Protein 2A2J (pdb70)

Structure (mmCIF, N/CA/C/O backbone):
data_2A2J
#
_entry.id   2A2J
#
_cell.length_a   69.609
_cell.length_b   91.108
_cell.length_c   92.992
_cell.angle_alpha   90.00
_cell.angle_beta   90.00
_cell.angle_gamma   90.00
#
_symmetry.space_group_name_H-M   'P 21 21 21'
#
loop_
_entity.id
_entity.type
_entity.pdbx_description
1 polymer "Pyridoxamine 5'-phosphate oxidase"
2 water water
#
loop_
_atom_site.group_PDB
_atom_site.id
_atom_site.type_symbol
_atom_site.label_atom_id
_atom_site.label_alt_id
_atom_site.label_comp_id
_atom_site.label_asym_id
_atom_site.label_entity_id
_atom_site.label_seq_id
_atom_site.pdbx_PDB_ins_code
_atom_site.Cartn_x
_atom_site.Cartn_y
_atom_site.Cartn_z
_atom_site.occupancy
_atom_site.B_iso_or_equiv
_atom_site.auth_seq_id
_atom_site.auth_comp_id
_atom_site.auth_asym_id
_atom_site.auth_atom_id
_atom_site.pdbx_PDB_model_num
ATOM 1 N N . PRO A 1 44 ? 5.188 26.761 -48.768 1.00 48.67 24 PRO A N 1
ATOM 2 C CA . PRO A 1 44 ? 4.397 26.435 -49.935 1.00 49.12 24 PRO A CA 1
ATOM 3 C C . PRO A 1 44 ? 5.062 25.381 -50.812 1.00 49.33 24 PRO A C 1
ATOM 4 O O . PRO A 1 44 ? 4.405 24.426 -51.233 1.00 50.55 24 PRO A O 1
ATOM 8 N N . GLU A 1 45 ? 6.352 25.548 -51.083 1.00 48.96 25 GLU A N 1
ATOM 9 C CA . GLU A 1 45 ? 7.048 24.676 -51.991 1.00 48.10 25 GLU A CA 1
ATOM 10 C C . GLU A 1 45 ? 6.954 23.191 -51.550 1.00 46.58 25 GLU A C 1
ATOM 11 O O . GLU A 1 45 ? 6.814 22.318 -52.416 1.00 46.26 25 GLU A O 1
ATOM 17 N N . LYS A 1 46 ? 7.011 22.913 -50.240 1.00 44.00 26 LYS A N 1
ATOM 18 C CA . LYS A 1 46 ? 7.421 21.561 -49.764 1.00 43.16 26 LYS A CA 1
ATOM 19 C C . LYS A 1 46 ? 6.656 20.326 -50.255 1.00 41.48 26 LYS A C 1
ATOM 20 O O . LYS A 1 46 ? 7.270 19.301 -50.603 1.00 39.59 26 LYS A O 1
ATOM 26 N N . ASP A 1 47 ? 5.329 20.412 -50.273 1.00 39.35 27 ASP A N 1
ATOM 27 C CA . ASP A 1 47 ? 4.573 19.360 -50.924 1.00 38.42 27 ASP A CA 1
ATOM 28 C C . ASP A 1 47 ? 4.271 19.651 -52.393 1.00 37.86 27 ASP A C 1
ATOM 29 O O . ASP A 1 47 ? 3.706 18.825 -53.067 1.00 37.94 27 ASP A O 1
ATOM 34 N N . GLY A 1 48 ? 4.651 20.836 -52.876 1.00 37.75 28 GLY A N 1
ATOM 35 C CA . GLY A 1 48 ? 4.377 21.261 -54.246 1.00 37.51 28 GLY A CA 1
ATOM 36 C C . GLY A 1 48 ? 2.916 21.607 -54.546 1.00 36.95 28 GLY A C 1
ATOM 37 O O . GLY A 1 48 ? 2.576 21.858 -55.703 1.00 36.38 28 GLY A O 1
ATOM 48 N N . GLY A 1 50 ? -0.930 23.802 -53.664 1.00 29.69 30 GLY A N 1
ATOM 49 C CA . GLY A 1 50 ? -1.550 25.012 -53.117 1.00 29.80 30 GLY A CA 1
ATOM 50 C C . GLY A 1 50 ? -2.121 24.692 -51.737 1.00 31.47 30 GLY A C 1
ATOM 51 O O . GLY A 1 50 ? -1.916 23.590 -51.197 1.00 30.76 30 GLY A O 1
ATOM 52 N N . ASP A 1 51 ? -2.662 25.423 -50.974 1.00 30.70 31 ASP A N 1
ATOM 53 C CA . ASP A 1 51 ? -3.220 25.387 -49.674 1.00 31.67 31 ASP A CA 1
ATOM 54 C C . ASP A 1 51 ? -4.258 24.314 -49.533 1.00 32.20 31 ASP A C 1
ATOM 55 O O . ASP A 1 51 ? -5.156 24.229 -50.355 1.00 33.69 31 ASP A O 1
ATOM 60 N N . LEU A 1 52 ? -3.896 23.647 -48.508 1.00 32.19 32 LEU A N 1
ATOM 61 C CA . LEU A 1 52 ? -4.906 22.766 -47.926 1.00 31.65 32 LEU A CA 1
ATOM 62 C C . LEU A 1 52 ? -6.113 23.612 -47.452 1.00 31.40 32 LEU A C 1
ATOM 63 O O . LEU A 1 52 ? -5.977 24.636 -46.750 1.00 28.67 32 LEU A O 1
ATOM 68 N N . ASP A 1 53 ? -7.301 23.160 -47.844 1.00 31.45 33 ASP A N 1
ATOM 69 C CA . ASP A 1 53 ? -8.552 23.882 -47.496 1.00 31.47 33 ASP A CA 1
ATOM 70 C C . ASP A 1 53 ? -9.691 22.864 -47.356 1.00 32.56 33 ASP A C 1
ATOM 71 O O . ASP A 1 53 ? -9.493 21.636 -47.615 1.00 32.32 33 ASP A O 1
ATOM 76 N N . PHE A 1 54 ? -10.861 23.361 -46.918 1.00 34.26 34 PHE A N 1
ATOM 77 C CA . PHE A 1 54 ? -12.085 22.507 -46.654 1.00 34.36 34 PHE A CA 1
ATOM 78 C C . PHE A 1 54 ? -12.440 21.534 -47.838 1.00 33.79 34 PHE A C 1
ATOM 79 O O . PHE A 1 54 ? -12.644 20.339 -47.667 1.00 33.30 34 PHE A O 1
ATOM 87 N N . ASP A 1 55 ? -12.489 22.067 -49.042 1.00 34.37 35 ASP A N 1
ATOM 88 C CA . ASP A 1 55 ? -12.825 21.282 -50.197 1.00 36.38 35 ASP A CA 1
ATOM 89 C C . ASP A 1 55 ? -11.918 20.025 -50.330 1.00 35.85 35 ASP A C 1
ATOM 90 O O . ASP A 1 55 ? -12.308 19.045 -50.936 1.00 35.30 35 ASP A O 1
ATOM 95 N N . TRP A 1 56 ? -10.711 20.044 -49.776 1.00 35.58 36 TRP A N 1
ATOM 96 C CA . TRP A 1 56 ? -9.878 18.869 -49.859 1.00 35.86 36 TRP A CA 1
ATOM 97 C C . TRP A 1 56 ? -10.514 17.736 -49.051 1.00 37.17 36 TRP A C 1
ATOM 98 O O . TRP A 1 56 ? -10.135 16.570 -49.196 1.00 37.79 36 TRP A O 1
ATOM 109 N N . LEU A 1 57 ? -11.467 18.066 -48.187 1.00 37.83 37 LEU A N 1
ATOM 110 C CA . LEU A 1 57 ? -12.085 17.042 -47.359 1.00 38.33 37 LEU A CA 1
ATOM 111 C C . LEU A 1 57 ? -13.459 16.554 -47.902 1.00 38.75 37 LEU A C 1
ATOM 112 O O . LEU A 1 57 ? -14.190 15.861 -47.189 1.00 38.42 37 LEU A O 1
ATOM 117 N N . ASP A 1 58 ? -13.785 16.926 -49.148 1.00 38.94 38 ASP A N 1
ATOM 118 C CA . ASP A 1 58 ? -15.105 16.635 -49.757 1.00 39.71 38 ASP A CA 1
ATOM 119 C C . ASP A 1 58 ? -15.455 15.145 -49.704 1.00 40.04 38 ASP A C 1
ATOM 120 O O . ASP A 1 58 ? -16.601 14.815 -49.371 1.00 40.54 38 ASP A O 1
ATOM 125 N N . ASP A 1 59 ? -14.496 14.259 -50.021 1.00 39.46 39 ASP A N 1
ATOM 126 C CA . ASP A 1 59 ? -14.708 12.795 -49.905 1.00 39.44 39 ASP A CA 1
ATOM 127 C C . ASP A 1 59 ? -14.401 12.210 -48.518 1.00 38.47 39 ASP A C 1
ATOM 128 O O . ASP A 1 59 ? -14.096 11.001 -48.400 1.00 38.80 39 ASP A O 1
ATOM 133 N N . GLY A 1 60 ? -14.429 13.062 -47.493 1.00 37.72 40 GLY A N 1
ATOM 134 C CA . GLY A 1 60 ? -14.130 12.665 -46.104 1.00 37.60 40 GLY A CA 1
ATOM 135 C C . GLY A 1 60 ? -12.673 12.426 -45.687 1.00 37.86 40 GLY A C 1
ATOM 136 O O . GLY A 1 60 ? -11.728 12.377 -46.513 1.00 38.16 40 GLY A O 1
ATOM 137 N N . TRP A 1 61 ? -12.489 12.240 -44.383 1.00 36.57 41 TRP A N 1
ATOM 138 C CA . TRP A 1 61 ? -11.146 12.207 -43.825 1.00 36.10 41 TRP A CA 1
ATOM 139 C C . TRP A 1 61 ? -10.300 11.038 -44.320 1.00 36.18 41 TRP A C 1
ATOM 140 O O . TRP A 1 61 ? -9.081 11.187 -44.465 1.00 36.32 41 TRP A O 1
ATOM 151 N N . LEU A 1 62 ? -10.946 9.890 -44.572 1.00 35.88 42 LEU A N 1
ATOM 152 C CA . LEU A 1 62 ? -10.273 8.625 -44.978 1.00 35.73 42 LEU A CA 1
ATOM 153 C C . LEU A 1 62 ? -9.595 8.718 -46.343 1.00 36.01 42 LEU A C 1
ATOM 154 O O . LEU A 1 62 ? -8.460 8.239 -46.555 1.00 36.15 42 LEU A O 1
ATOM 159 N N . THR A 1 63 ? -10.305 9.321 -47.285 1.00 35.52 43 THR A N 1
ATOM 160 C CA . THR A 1 63 ? -9.811 9.352 -48.635 1.00 35.13 43 THR A CA 1
ATOM 161 C C . THR A 1 63 ? -8.570 10.207 -48.605 1.00 35.84 43 THR A C 1
ATOM 162 O O . THR A 1 63 ? -7.558 9.829 -49.192 1.00 36.90 43 THR A O 1
ATOM 166 N N . LEU A 1 64 ? -8.643 11.319 -47.873 1.00 35.30 44 LEU A N 1
ATOM 167 C CA . LEU A 1 64 ? -7.547 12.267 -47.794 1.00 36.06 44 LEU A CA 1
ATOM 168 C C . LEU A 1 64 ? -6.341 11.657 -47.075 1.00 35.61 44 LEU A C 1
ATOM 169 O O . LEU A 1 64 ? -5.209 11.787 -47.569 1.00 35.72 44 LEU A O 1
ATOM 174 N N . LEU A 1 65 ? -6.564 10.957 -45.967 1.00 35.13 45 LEU A N 1
ATOM 175 C CA . LEU A 1 65 ? -5.439 10.297 -45.302 1.00 35.18 45 LEU A CA 1
ATOM 176 C C . LEU A 1 65 ? -4.768 9.303 -46.220 1.00 34.89 45 LEU A C 1
ATOM 177 O O . LEU A 1 65 ? -3.545 9.260 -46.293 1.00 35.62 45 LEU A O 1
ATOM 182 N N . ARG A 1 66 ? -5.583 8.537 -46.945 1.00 35.00 46 ARG A N 1
ATOM 183 C CA . ARG A 1 66 ? -5.092 7.487 -47.840 1.00 36.53 46 ARG A CA 1
ATOM 184 C C . ARG A 1 66 ? -4.344 8.118 -48.961 1.00 36.89 46 ARG A C 1
ATOM 185 O O . ARG A 1 66 ? -3.339 7.604 -49.398 1.00 36.49 46 ARG A O 1
ATOM 193 N N . ARG A 1 67 ? -4.825 9.260 -49.423 1.00 37.46 47 ARG A N 1
ATOM 194 C CA . ARG A 1 67 ? -4.099 9.977 -50.457 1.00 38.95 47 ARG A CA 1
ATOM 195 C C . ARG A 1 67 ? -2.754 10.511 -49.896 1.00 38.88 47 ARG A C 1
ATOM 196 O O . ARG A 1 67 ? -1.688 10.363 -50.525 1.00 39.41 47 ARG A O 1
ATOM 204 N N . TRP A 1 68 ? -2.790 11.101 -48.705 1.00 38.32 48 TRP A N 1
ATOM 205 C CA . TRP A 1 68 ? -1.558 11.633 -48.105 1.00 38.55 48 TRP A CA 1
ATOM 206 C C . TRP A 1 68 ? -0.508 10.520 -47.874 1.00 39.33 48 TRP A C 1
ATOM 207 O O . TRP A 1 68 ? 0.704 10.703 -48.137 1.00 38.66 48 TRP A O 1
ATOM 218 N N . LEU A 1 69 ? -0.986 9.345 -47.461 1.00 39.24 49 LEU A N 1
ATOM 219 C CA . LEU A 1 69 ? -0.086 8.231 -47.181 1.00 39.45 49 LEU A CA 1
ATOM 220 C C . LEU A 1 69 ? 0.557 7.732 -48.477 1.00 38.44 49 LEU A C 1
ATOM 221 O O . LEU A 1 69 ? 1.748 7.426 -48.538 1.00 37.58 49 LEU A O 1
ATOM 226 N N . ASN A 1 70 ? -0.222 7.761 -49.540 1.00 37.25 50 ASN A N 1
ATOM 227 C CA . ASN A 1 70 ? 0.276 7.459 -50.858 1.00 36.35 50 ASN A CA 1
ATOM 228 C C . ASN A 1 70 ? 1.220 8.514 -51.462 1.00 34.98 50 ASN A C 1
ATOM 229 O O . ASN A 1 70 ? 2.177 8.173 -52.176 1.00 33.94 50 ASN A O 1
ATOM 234 N N . ASP A 1 71 ? 0.989 9.796 -51.175 1.00 34.14 51 ASP A N 1
ATOM 235 C CA . ASP A 1 71 ? 1.953 10.804 -51.635 1.00 33.90 51 ASP A CA 1
ATOM 236 C C . ASP A 1 71 ? 3.304 10.595 -50.974 1.00 33.31 51 ASP A C 1
ATOM 237 O O . ASP A 1 71 ? 4.343 10.797 -51.580 1.00 32.56 51 ASP A O 1
ATOM 242 N N . ALA A 1 72 ? 3.288 10.210 -49.705 1.00 33.66 52 ALA A N 1
ATOM 243 C CA . ALA A 1 72 ? 4.545 10.005 -49.003 1.00 34.77 52 ALA A CA 1
ATOM 244 C C . ALA A 1 72 ? 5.285 8.762 -49.538 1.00 35.06 52 ALA A C 1
ATOM 245 O O . ALA A 1 72 ? 6.518 8.825 -49.793 1.00 35.76 52 ALA A O 1
ATOM 247 N N . GLN A 1 73 ? 4.546 7.671 -49.731 1.00 36.04 53 GLN A N 1
ATOM 248 C CA . GLN A 1 73 ? 5.131 6.456 -50.313 1.00 37.08 53 GLN A CA 1
ATOM 249 C C . GLN A 1 73 ? 5.780 6.812 -51.645 1.00 36.15 53 GLN A C 1
ATOM 250 O O . GLN A 1 73 ? 7.010 6.705 -51.842 1.00 35.08 53 GLN A O 1
ATOM 256 N N . ARG A 1 74 ? 4.940 7.335 -52.529 1.00 35.80 54 ARG A N 1
ATOM 257 C CA . ARG A 1 74 ? 5.419 7.747 -53.839 1.00 36.95 54 ARG A CA 1
ATOM 258 C C . ARG A 1 74 ? 6.615 8.733 -53.821 1.00 35.41 54 ARG A C 1
ATOM 259 O O . ARG A 1 74 ? 7.421 8.719 -54.743 1.00 33.69 54 ARG A O 1
ATOM 267 N N . ALA A 1 75 ? 6.748 9.571 -52.791 1.00 34.79 55 ALA A N 1
ATOM 268 C CA . ALA A 1 75 ? 7.820 10.578 -52.803 1.00 34.65 55 ALA A CA 1
ATOM 269 C C . ALA A 1 75 ? 9.137 10.056 -52.204 1.00 34.36 55 ALA A C 1
ATOM 270 O O . ALA A 1 75 ? 10.129 10.803 -52.115 1.00 33.85 55 ALA A O 1
ATOM 272 N N . GLY A 1 76 ? 9.127 8.796 -51.739 1.00 33.32 56 GLY A N 1
ATOM 273 C CA . GLY A 1 76 ? 10.354 8.192 -51.236 1.00 32.54 56 GLY A CA 1
ATOM 274 C C . GLY A 1 76 ? 10.597 8.300 -49.741 1.00 32.02 56 GLY A C 1
ATOM 275 O O . GLY A 1 76 ? 11.613 7.859 -49.262 1.00 31.61 56 GLY A O 1
ATOM 276 N N . VAL A 1 77 ? 9.659 8.883 -49.001 1.00 31.83 57 VAL A N 1
ATOM 277 C CA . VAL A 1 77 ? 9.718 8.914 -47.535 1.00 32.22 57 VAL A CA 1
ATOM 278 C C . VAL A 1 77 ? 9.981 7.518 -46.970 1.00 32.43 57 VAL A C 1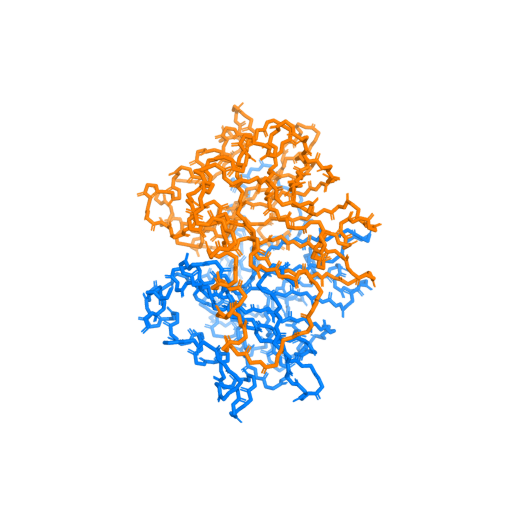
ATOM 279 O O . VAL A 1 77 ? 9.271 6.585 -47.354 1.00 33.11 57 VAL A O 1
ATOM 283 N N . SER A 1 78 ? 10.962 7.369 -46.067 1.00 32.45 58 SER A N 1
ATOM 284 C CA . SER A 1 78 ? 11.162 6.062 -45.355 1.00 33.33 58 SER A CA 1
ATOM 285 C C . SER A 1 78 ? 10.057 5.780 -44.334 1.00 33.05 58 SER A C 1
ATOM 286 O O . SER A 1 78 ? 9.602 6.696 -43.661 1.00 31.10 58 SER A O 1
ATOM 289 N N . GLU A 1 79 ? 9.654 4.509 -44.221 1.00 33.71 59 GLU A N 1
ATOM 290 C CA . GLU A 1 79 ? 8.526 4.127 -43.356 1.00 35.74 59 GLU A CA 1
ATOM 291 C C . GLU A 1 79 ? 7.348 5.106 -43.410 1.00 34.93 59 GLU A C 1
ATOM 292 O O . GLU A 1 79 ? 6.989 5.663 -42.397 1.00 35.69 59 GLU A O 1
ATOM 298 N N . PRO A 1 80 ? 6.761 5.336 -44.606 1.00 33.82 60 PRO A N 1
ATOM 299 C CA . PRO A 1 80 ? 5.687 6.347 -44.722 1.00 32.61 60 PRO A CA 1
ATOM 300 C C . PRO A 1 80 ? 4.459 6.000 -43.902 1.00 31.91 60 PRO A C 1
ATOM 301 O O . PRO A 1 80 ? 3.584 6.863 -43.667 1.00 31.38 60 PRO A O 1
ATOM 305 N N . ASN A 1 81 ? 4.373 4.761 -43.456 1.00 31.24 61 ASN A N 1
ATOM 306 C CA . ASN A 1 81 ? 3.222 4.387 -42.640 1.00 31.36 61 ASN A CA 1
ATOM 307 C C . ASN A 1 81 ? 3.541 4.333 -41.069 1.00 30.81 61 ASN A C 1
ATOM 308 O O . ASN A 1 81 ? 2.680 3.990 -40.254 1.00 29.81 61 ASN A O 1
ATOM 313 N N . ALA A 1 82 ? 4.761 4.695 -40.700 1.00 30.21 62 ALA A N 1
ATOM 314 C CA . ALA A 1 82 ? 5.103 4.773 -39.295 1.00 30.83 62 ALA A CA 1
ATOM 315 C C . ALA A 1 82 ? 4.390 5.961 -38.663 1.00 31.74 62 ALA A C 1
ATOM 316 O O . ALA A 1 82 ? 4.326 7.037 -39.249 1.00 32.83 62 ALA A O 1
ATOM 318 N N . MET A 1 83 ? 3.905 5.785 -37.447 1.00 32.02 63 MET A N 1
ATOM 319 C CA . MET A 1 83 ? 3.346 6.897 -36.716 1.00 32.64 63 MET A CA 1
ATOM 320 C C . MET A 1 83 ? 3.888 6.860 -35.311 1.00 32.60 63 MET A C 1
ATOM 321 O O . MET A 1 83 ? 4.194 5.775 -34.797 1.00 33.60 63 MET A O 1
ATOM 326 N N . VAL A 1 84 ? 4.035 8.027 -34.696 1.00 31.69 64 VAL A N 1
ATOM 327 C CA . VAL A 1 84 ? 4.415 8.115 -33.295 1.00 30.05 64 VAL A CA 1
ATOM 328 C C . VAL A 1 84 ? 3.131 8.077 -32.442 1.00 31.50 64 VAL A C 1
ATOM 329 O O . VAL A 1 84 ? 2.273 8.960 -32.532 1.00 31.74 64 VAL A O 1
ATOM 333 N N . LEU A 1 85 ? 3.042 7.048 -31.595 1.00 30.99 65 LEU A N 1
ATOM 334 C CA . LEU A 1 85 ? 1.912 6.763 -30.728 1.00 30.37 65 LEU A CA 1
ATOM 335 C C . LEU A 1 85 ? 2.192 7.201 -29.318 1.00 30.31 65 LEU A C 1
ATOM 336 O O . LEU A 1 85 ? 3.232 6.861 -28.741 1.00 31.68 65 LEU A O 1
ATOM 341 N N . ALA A 1 86 ? 1.261 7.970 -28.761 1.00 30.70 66 ALA A N 1
ATOM 342 C CA . ALA A 1 86 ? 1.308 8.407 -27.355 1.00 29.64 66 ALA A CA 1
ATOM 343 C C . ALA A 1 86 ? 0.258 7.693 -26.542 1.00 29.78 66 ALA A C 1
ATOM 344 O O . ALA A 1 86 ? -0.912 7.606 -26.923 1.00 30.35 66 ALA A O 1
ATOM 346 N N . THR A 1 87 ? 0.693 7.167 -25.418 1.00 29.54 67 THR A N 1
ATOM 347 C CA . THR A 1 87 ? -0.214 6.626 -24.448 1.00 30.13 67 THR A CA 1
ATOM 348 C C . THR A 1 87 ? 0.071 7.353 -23.108 1.00 31.09 67 THR A C 1
ATOM 349 O O . THR A 1 87 ? 0.917 8.279 -23.040 1.00 31.65 67 THR A O 1
ATOM 353 N N . VAL A 1 88 ? -0.622 6.931 -22.061 1.00 31.33 68 VAL A N 1
ATOM 354 C CA . VAL A 1 88 ? -0.516 7.533 -20.772 1.00 31.62 68 VAL A CA 1
ATOM 355 C C . VAL A 1 88 ? -0.088 6.451 -19.756 1.00 32.49 68 VAL A C 1
ATOM 356 O O . VAL A 1 88 ? -0.630 5.335 -19.739 1.00 32.49 68 VAL A O 1
ATOM 360 N N . ALA A 1 89 ? 0.888 6.762 -18.918 1.00 33.04 69 ALA A N 1
ATOM 361 C CA . ALA A 1 89 ? 1.287 5.838 -17.844 1.00 34.87 69 ALA A CA 1
ATOM 362 C C . ALA A 1 89 ? 1.222 6.596 -16.519 1.00 36.10 69 ALA A C 1
ATOM 363 O O . ALA A 1 89 ? 2.074 7.470 -16.238 1.00 36.14 69 ALA A O 1
ATOM 365 N N . ASP A 1 90 ? 0.177 6.291 -15.739 1.00 37.81 70 ASP A N 1
ATOM 366 C CA . ASP A 1 90 ? 0.030 6.854 -14.389 1.00 37.91 70 ASP A CA 1
ATOM 367 C C . ASP A 1 90 ? -0.113 8.380 -14.522 1.00 36.58 70 ASP A C 1
ATOM 368 O O . ASP A 1 90 ? 0.532 9.147 -13.741 1.00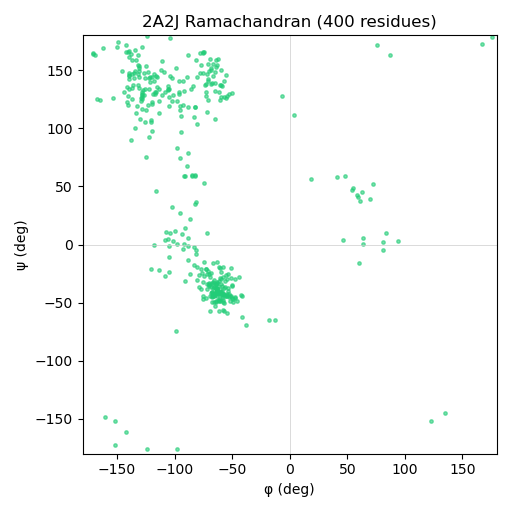 36.39 70 ASP A O 1
ATOM 373 N N . GLY A 1 91 ? -0.955 8.802 -15.463 1.00 35.58 71 GLY A N 1
ATOM 374 C CA . GLY A 1 91 ? -1.209 10.217 -15.720 1.00 34.72 71 GLY A CA 1
ATOM 375 C C . GLY A 1 91 ? -0.198 10.994 -16.582 1.00 34.98 71 GLY A C 1
ATOM 376 O O . GLY A 1 91 ? -0.419 12.176 -16.874 1.00 33.88 71 GLY A O 1
ATOM 377 N N . LYS A 1 92 ? 0.909 10.352 -16.976 1.00 34.43 72 LYS A N 1
ATOM 378 C CA . LYS A 1 92 ? 1.994 11.035 -17.726 1.00 33.51 72 LYS A CA 1
ATOM 379 C C . LYS A 1 92 ? 2.110 10.438 -19.143 1.00 32.17 72 LYS A C 1
ATOM 380 O O . LYS A 1 92 ? 1.925 9.226 -19.328 1.00 33.59 72 LYS A O 1
ATOM 386 N N . PRO A 1 93 ? 2.412 11.270 -20.140 1.00 30.52 73 PRO A N 1
ATOM 387 C CA . PRO A 1 93 ? 2.363 10.797 -21.511 1.00 29.65 73 PRO A CA 1
ATOM 388 C C . PRO A 1 93 ? 3.610 10.030 -21.867 1.00 29.06 73 PRO A C 1
ATOM 389 O O . PRO A 1 93 ? 4.667 10.394 -21.399 1.00 27.30 73 PRO A O 1
ATOM 393 N N . VAL A 1 94 ? 3.485 8.974 -22.681 1.00 30.06 74 VAL A N 1
ATOM 394 C CA . VAL A 1 94 ? 4.662 8.220 -23.196 1.00 29.32 74 VAL A CA 1
ATOM 395 C C . VAL A 1 94 ? 4.543 8.044 -24.689 1.00 28.70 74 VAL A C 1
ATOM 396 O O . VAL A 1 94 ? 3.455 7.701 -25.153 1.00 29.03 74 VAL A O 1
ATOM 400 N N . THR A 1 95 ? 5.639 8.277 -25.433 1.00 28.37 75 THR A N 1
ATOM 401 C CA . THR A 1 95 ? 5.602 8.213 -26.913 1.00 28.80 75 THR A CA 1
ATOM 402 C C . THR A 1 95 ? 6.540 7.154 -27.474 1.00 29.12 75 THR A C 1
ATOM 403 O O . THR A 1 95 ? 7.646 6.988 -26.969 1.00 27.16 75 THR A O 1
ATOM 407 N N . ARG A 1 96 ? 6.126 6.485 -28.558 1.00 29.83 76 ARG A N 1
ATOM 408 C CA . ARG A 1 96 ? 7.062 5.679 -29.353 1.00 30.76 76 ARG A CA 1
ATOM 409 C C . ARG A 1 96 ? 6.514 5.379 -30.745 1.00 30.70 76 ARG A C 1
ATOM 410 O O . ARG A 1 96 ? 5.334 5.625 -31.026 1.00 30.87 76 ARG A O 1
ATOM 418 N N . SER A 1 97 ? 7.353 4.858 -31.637 1.00 31.01 77 SER A N 1
ATOM 419 C CA . SER A 1 97 ? 6.881 4.707 -33.015 1.00 31.36 77 SER A CA 1
ATOM 420 C C . SER A 1 97 ? 6.302 3.346 -33.222 1.00 31.20 77 SER A C 1
ATOM 421 O O . SER A 1 97 ? 6.812 2.382 -32.657 1.00 31.77 77 SER A O 1
ATOM 424 N N . VAL A 1 98 ? 5.204 3.270 -33.975 1.00 31.67 78 VAL A N 1
ATOM 425 C CA . VAL A 1 98 ? 4.608 2.001 -34.418 1.00 30.60 78 VAL A CA 1
ATOM 426 C C . VAL A 1 98 ? 4.287 2.139 -35.869 1.00 31.63 78 VAL A C 1
ATOM 427 O O . VAL A 1 98 ? 4.292 3.264 -36.422 1.00 31.57 78 VAL A O 1
ATOM 431 N N . LEU A 1 99 ? 3.988 0.991 -36.480 1.00 31.85 79 LEU A N 1
ATOM 432 C CA . LEU A 1 99 ? 3.694 0.903 -37.889 1.00 32.58 79 LEU A CA 1
ATOM 433 C C . LEU A 1 99 ? 2.220 0.707 -38.131 1.00 33.73 79 LEU A C 1
ATOM 434 O O . LEU A 1 99 ? 1.647 -0.321 -37.684 1.00 32.97 79 LEU A O 1
ATOM 439 N N . CYS A 1 100 ? 1.596 1.670 -38.841 1.00 33.88 80 CYS A N 1
ATOM 440 C CA . CYS A 1 100 ? 0.161 1.578 -39.167 1.00 33.80 80 CYS A CA 1
ATOM 441 C C . CYS A 1 100 ? -0.002 0.498 -40.185 1.00 33.81 80 CYS A C 1
ATOM 442 O O . CYS A 1 100 ? 0.636 0.563 -41.223 1.00 34.91 80 CYS A O 1
ATOM 445 N N . LYS A 1 101 ? -0.841 -0.495 -39.916 1.00 34.71 81 LYS A N 1
ATOM 446 C CA . LYS A 1 101 ? -0.976 -1.624 -40.861 1.00 36.62 81 LYS A CA 1
ATOM 447 C C . LYS A 1 101 ? -2.328 -1.734 -41.551 1.00 36.76 81 LYS A C 1
ATOM 448 O O . LYS A 1 101 ? -2.420 -2.376 -42.672 1.00 37.03 81 LYS A O 1
ATOM 454 N N . ILE A 1 102 ? -3.361 -1.135 -40.946 1.00 37.56 82 ILE A N 1
ATOM 455 C CA . ILE A 1 102 ? -4.720 -1.068 -41.481 1.00 37.71 82 ILE A CA 1
ATOM 456 C C . ILE A 1 102 ? -5.272 0.345 -41.265 1.00 38.16 82 ILE A C 1
ATOM 457 O O . ILE A 1 102 ? -5.162 0.923 -40.171 1.00 39.28 82 ILE A O 1
ATOM 462 N N . LEU A 1 103 ? -5.912 0.881 -42.376 1.00 38.06 83 LEU A N 1
ATOM 463 C CA . LEU A 1 103 ? -6.483 2.205 -42.321 1.00 38.07 83 LEU A CA 1
ATOM 464 C C . LEU A 1 103 ? -7.867 2.051 -42.933 1.00 38.64 83 LEU A C 1
ATOM 465 O O . LEU A 1 103 ? -7.961 1.789 -44.128 1.00 39.03 83 LEU A O 1
ATOM 470 N N . ASP A 1 104 ? -8.937 2.226 -42.160 1.00 38.86 84 ASP A N 1
ATOM 471 C CA . ASP A 1 104 ? -10.275 2.278 -42.756 1.00 40.03 84 ASP A CA 1
ATOM 472 C C . ASP A 1 104 ? -11.195 3.135 -41.884 1.00 39.72 84 ASP A C 1
ATOM 473 O O . ASP A 1 104 ? -10.726 3.768 -40.908 1.00 40.86 84 ASP A O 1
ATOM 478 N N . GLU A 1 105 ? -12.496 3.134 -42.236 1.00 39.28 85 GLU A N 1
ATOM 479 C CA . GLU A 1 105 ? -13.475 3.946 -41.391 1.00 39.68 85 GLU A CA 1
ATOM 480 C C . GLU A 1 105 ? -13.428 3.699 -39.887 1.00 38.71 85 GLU A C 1
ATOM 481 O O . GLU A 1 105 ? -13.891 4.526 -39.098 1.00 39.30 85 GLU A O 1
ATOM 487 N N . SER A 1 106 ? -12.877 2.573 -39.465 1.00 38.09 86 SER A N 1
ATOM 488 C CA . SER A 1 106 ? -12.861 2.309 -38.020 1.00 38.05 86 SER A CA 1
ATOM 489 C C . SER A 1 106 ? -11.589 2.900 -37.338 1.00 36.77 86 SER A C 1
ATOM 490 O O . SER A 1 106 ? -11.522 3.021 -36.096 1.00 37.07 86 SER A O 1
ATOM 493 N N . GLY A 1 107 ? -10.609 3.283 -38.157 1.00 35.44 87 GLY A N 1
ATOM 494 C CA . GLY A 1 107 ? -9.512 4.075 -37.659 1.00 33.96 87 GLY A CA 1
ATOM 495 C C . GLY A 1 107 ? -8.179 3.591 -38.122 1.00 33.60 87 GLY A C 1
ATOM 496 O O . GLY A 1 107 ? -8.056 3.120 -39.250 1.00 34.67 87 GLY A O 1
ATOM 497 N N . VAL A 1 108 ? -7.167 3.713 -37.267 1.00 33.63 88 VAL A N 1
ATOM 498 C CA . VAL A 1 108 ? -5.800 3.263 -37.622 1.00 33.45 88 VAL A CA 1
ATOM 499 C C . VAL A 1 108 ? -5.374 2.151 -36.689 1.00 33.78 88 VAL A C 1
ATOM 500 O O . VAL A 1 108 ? -5.457 2.327 -35.444 1.00 33.31 88 VAL A O 1
ATOM 504 N N . ALA A 1 109 ? -4.891 1.038 -37.277 1.00 32.61 89 ALA A N 1
ATOM 505 C CA . ALA A 1 109 ? -4.478 -0.110 -36.471 1.00 33.07 89 ALA A CA 1
ATOM 506 C C . ALA A 1 109 ? -3.016 -0.448 -36.596 1.00 33.53 89 ALA A C 1
ATOM 507 O O . ALA A 1 109 ? -2.445 -0.310 -37.671 1.00 34.20 89 ALA A O 1
ATOM 509 N N . PHE A 1 110 ? -2.440 -0.929 -35.498 1.00 33.54 90 PHE A N 1
ATOM 510 C CA . PHE A 1 110 ? -1.078 -1.414 -35.439 1.00 32.82 90 PHE A CA 1
ATOM 511 C C . PHE A 1 110 ? -0.987 -2.677 -34.574 1.00 34.10 90 PHE A C 1
ATOM 512 O O . PHE A 1 110 ? -1.918 -2.981 -33.776 1.00 33.37 90 PHE A O 1
ATOM 520 N N . PHE A 1 111 ? 0.159 -3.364 -34.678 1.00 33.60 91 PHE A N 1
ATOM 521 C CA . PHE A 1 111 ? 0.356 -4.658 -34.020 1.00 32.83 91 PHE A CA 1
ATOM 522 C C . PHE A 1 111 ? 1.516 -4.648 -33.065 1.00 33.14 91 PHE A C 1
ATOM 523 O O . PHE A 1 111 ? 2.551 -4.022 -33.344 1.00 32.92 91 PHE A O 1
ATOM 531 N N . THR A 1 112 ? 1.356 -5.389 -31.966 1.00 33.04 92 THR A N 1
ATOM 532 C CA . THR A 1 112 ? 2.271 -5.325 -30.855 1.00 33.54 92 THR A CA 1
ATOM 533 C C . THR A 1 112 ? 1.996 -6.466 -29.870 1.00 34.51 92 THR A C 1
ATOM 534 O O . THR A 1 112 ? 0.950 -7.107 -29.915 1.00 35.92 92 THR A O 1
ATOM 538 N N . SER A 1 113 ? 2.955 -6.739 -29.003 1.00 35.23 93 SER A N 1
ATOM 539 C CA . SER A 1 113 ? 2.728 -7.635 -27.895 1.00 36.38 93 SER A CA 1
ATOM 540 C C . SER A 1 113 ? 1.826 -6.976 -26.816 1.00 37.02 93 SER A C 1
ATOM 541 O O . SER A 1 113 ? 2.088 -5.828 -26.392 1.00 36.81 93 SER A O 1
ATOM 544 N N . TYR A 1 114 ? 0.784 -7.699 -26.371 1.00 37.27 94 TYR A N 1
ATOM 545 C CA . TYR A 1 114 ? -0.057 -7.290 -25.231 1.00 37.37 94 TYR A CA 1
ATOM 546 C C . TYR A 1 114 ? 0.770 -7.156 -23.948 1.00 37.89 94 TYR A C 1
ATOM 547 O O . TYR A 1 114 ? 0.417 -6.405 -23.029 1.00 37.52 94 TYR A O 1
ATOM 556 N N . THR A 1 115 ? 1.895 -7.849 -23.908 1.00 37.79 95 THR A N 1
ATOM 557 C CA . THR A 1 115 ? 2.739 -7.834 -22.727 1.00 39.21 95 THR A CA 1
ATOM 558 C C . THR A 1 115 ? 3.665 -6.592 -22.640 1.00 38.17 95 THR A C 1
ATOM 559 O O . THR A 1 115 ? 4.360 -6.400 -21.659 1.00 37.98 95 THR A O 1
ATOM 563 N N . SER A 1 116 ? 3.725 -5.790 -23.686 1.00 38.04 96 SER A N 1
ATOM 564 C CA . SER A 1 116 ? 4.632 -4.628 -23.755 1.00 37.49 96 SER A CA 1
ATOM 565 C C . SER A 1 116 ? 4.119 -3.472 -22.872 1.00 37.69 96 SER A C 1
ATOM 566 O O . SER A 1 116 ? 2.958 -3.482 -22.449 1.00 38.51 96 SER A O 1
ATOM 569 N N . ALA A 1 117 ? 4.947 -2.469 -22.591 1.00 37.72 97 ALA A N 1
ATOM 570 C CA . ALA A 1 117 ? 4.428 -1.310 -21.852 1.00 37.46 97 ALA A CA 1
ATOM 571 C C . ALA A 1 117 ? 3.244 -0.593 -22.556 1.00 36.91 97 ALA A C 1
ATOM 572 O O . ALA A 1 117 ? 2.300 -0.217 -21.883 1.00 36.40 97 ALA A O 1
ATOM 574 N N . LYS A 1 118 ? 3.291 -0.432 -23.894 1.00 37.39 98 LYS A N 1
ATOM 575 C CA . LYS A 1 118 ? 2.164 0.122 -24.693 1.00 37.86 98 LYS A CA 1
ATOM 576 C C . LYS A 1 118 ? 0.861 -0.574 -24.338 1.00 37.33 98 LYS A C 1
ATOM 577 O O . LYS A 1 118 ? -0.144 0.101 -24.075 1.00 36.34 98 LYS A O 1
ATOM 583 N N . GLY A 1 119 ? 0.914 -1.918 -24.283 1.00 37.40 99 GLY A N 1
ATOM 584 C CA . GLY A 1 119 ? -0.236 -2.797 -23.955 1.00 36.22 99 GLY A CA 1
ATOM 585 C C . GLY A 1 119 ? -0.839 -2.585 -22.572 1.00 35.80 99 GLY A C 1
ATOM 586 O O . GLY A 1 119 ? -2.080 -2.466 -22.417 1.00 35.93 99 GLY A O 1
ATOM 587 N N . GLU A 1 120 ? 0.036 -2.528 -21.569 1.00 35.34 100 GLU A N 1
ATOM 588 C CA . GLU A 1 120 ? -0.392 -2.285 -20.200 1.00 35.34 100 GLU A CA 1
ATOM 589 C C . GLU A 1 120 ? -1.043 -0.904 -20.016 1.00 34.83 100 GLU A C 1
ATOM 590 O O . GLU A 1 120 ? -2.101 -0.776 -19.364 1.00 35.21 100 GLU A O 1
ATOM 596 N N . GLN A 1 121 ? -0.416 0.113 -20.609 1.00 32.74 101 GLN A N 1
ATOM 597 C CA . GLN A 1 121 ? -0.868 1.491 -20.518 1.00 32.52 101 GLN A CA 1
ATOM 598 C C . GLN A 1 121 ? -2.216 1.640 -21.189 1.00 32.40 101 GLN A C 1
ATOM 599 O O . GLN A 1 121 ? -3.101 2.372 -20.695 1.00 32.53 101 GLN A O 1
ATOM 605 N N . LEU A 1 122 ? -2.392 0.928 -22.295 1.00 32.09 102 LEU A N 1
ATOM 606 C CA . LEU A 1 122 ? -3.613 1.031 -23.042 1.00 31.78 102 LEU A CA 1
ATOM 607 C C . LEU A 1 122 ? -4.712 0.264 -22.361 1.00 32.05 102 LEU A C 1
ATOM 608 O O . LEU A 1 122 ? -5.888 0.501 -22.638 1.00 32.53 102 LEU A O 1
ATOM 613 N N . ALA A 1 123 ? -4.327 -0.683 -21.502 1.00 31.84 103 ALA A N 1
ATOM 614 C CA . ALA A 1 123 ? -5.296 -1.491 -20.745 1.00 32.21 103 ALA A CA 1
ATOM 615 C C . ALA A 1 123 ? -5.883 -0.672 -19.618 1.00 32.42 103 ALA A C 1
ATOM 616 O O . ALA A 1 123 ? -7.087 -0.708 -19.434 1.00 33.18 103 ALA A O 1
ATOM 618 N N . VAL A 1 124 ? -5.048 0.076 -18.883 1.00 32.90 104 VAL A N 1
ATOM 619 C CA . VAL A 1 124 ? -5.544 1.073 -17.903 1.00 32.61 104 VAL A CA 1
ATOM 620 C C . VAL A 1 124 ? -6.313 2.239 -18.568 1.00 33.27 104 VAL A C 1
ATOM 621 O O . VAL A 1 124 ? -7.448 2.537 -18.197 1.00 32.80 104 VAL A O 1
ATOM 625 N N . THR A 1 125 ? -5.694 2.889 -19.558 1.00 33.53 105 THR A N 1
ATOM 626 C CA . THR A 1 125 ? -6.280 4.081 -20.188 1.00 33.05 105 THR A CA 1
ATOM 627 C C . THR A 1 125 ? -6.421 3.837 -21.675 1.00 32.56 105 THR A C 1
ATOM 628 O O . THR A 1 125 ? -5.467 4.042 -22.414 1.00 32.18 105 THR A O 1
ATOM 632 N N . PRO A 1 126 ? -7.596 3.334 -22.119 1.00 32.43 106 PRO A N 1
ATOM 633 C CA . PRO A 1 126 ? -7.783 2.986 -23.550 1.00 31.45 106 PRO A CA 1
ATOM 634 C C . PRO A 1 126 ? -8.137 4.206 -24.450 1.00 32.24 106 PRO A C 1
ATOM 635 O O . PRO A 1 126 ? -9.203 4.255 -25.099 1.00 33.42 106 PRO A O 1
ATOM 639 N N . TYR A 1 127 ? -7.238 5.172 -24.465 1.00 32.15 107 TYR A N 1
ATOM 640 C CA . TYR A 1 127 ? -7.258 6.261 -25.419 1.00 33.30 107 TYR A CA 1
ATOM 641 C C . TYR A 1 127 ? -5.824 6.497 -25.822 1.00 32.53 107 TYR A C 1
ATOM 642 O O . TYR A 1 127 ? -4.897 6.317 -25.016 1.00 33.09 107 TYR A O 1
ATOM 651 N N . ALA A 1 128 ? -5.652 6.878 -27.081 1.00 30.79 108 ALA A N 1
ATOM 652 C CA . ALA A 1 128 ? -4.356 7.180 -27.632 1.00 29.98 108 ALA A CA 1
ATOM 653 C C . ALA A 1 128 ? -4.440 8.383 -28.547 1.00 29.73 108 ALA A C 1
ATOM 654 O O . ALA A 1 128 ? -5.552 8.806 -28.993 1.00 29.01 108 ALA A O 1
ATOM 656 N N . SER A 1 129 ? -3.246 8.902 -28.849 1.00 29.86 109 SER A N 1
ATOM 657 C CA . SER A 1 129 ? -3.054 9.769 -30.010 1.00 31.52 109 SER A CA 1
ATOM 658 C C . SER A 1 129 ? -1.849 9.283 -30.831 1.00 30.29 109 SER A C 1
ATOM 659 O O . SER A 1 129 ? -0.851 8.807 -30.260 1.00 31.20 109 SER A O 1
ATOM 662 N N . ALA A 1 130 ? -1.944 9.414 -32.155 1.00 29.57 110 ALA A N 1
ATOM 663 C CA . ALA A 1 130 ? -0.861 9.101 -33.067 1.00 29.39 110 ALA A CA 1
ATOM 664 C C . ALA A 1 130 ? -0.663 10.258 -34.066 1.00 29.70 110 ALA A C 1
ATOM 665 O O . ALA A 1 130 ? -1.647 10.890 -34.479 1.00 30.71 110 ALA A O 1
ATOM 667 N N . THR A 1 131 ? 0.589 10.481 -34.477 1.00 30.16 111 THR A N 1
ATOM 668 C CA . THR A 1 131 ? 0.976 11.480 -35.465 1.00 31.29 111 THR A CA 1
ATOM 669 C C . THR A 1 131 ? 1.842 10.833 -36.571 1.00 31.70 111 THR A C 1
ATOM 670 O O . THR A 1 131 ? 2.799 10.089 -36.249 1.00 32.84 111 THR A O 1
ATOM 674 N N . PHE A 1 132 ? 1.501 11.102 -37.841 1.00 30.39 112 PHE A N 1
ATOM 675 C CA . PHE A 1 132 ? 2.333 10.674 -38.972 1.00 30.13 112 PHE A CA 1
ATOM 676 C C . PHE A 1 132 ? 3.208 11.883 -39.295 1.00 30.03 112 PHE A C 1
ATOM 677 O O . PHE A 1 132 ? 2.686 12.933 -39.719 1.00 30.79 112 PHE A O 1
ATOM 685 N N . PRO A 1 133 ? 4.535 11.749 -39.119 1.00 30.54 113 PRO A N 1
ATOM 686 C CA . PRO A 1 133 ? 5.448 12.871 -39.238 1.00 30.79 113 PRO A CA 1
ATOM 687 C C . PRO A 1 133 ? 6.103 12.915 -40.634 1.00 30.64 113 PRO A C 1
ATOM 688 O O . PRO A 1 133 ? 7.216 12.449 -40.809 1.00 31.50 113 PRO A O 1
ATOM 692 N N . TRP A 1 134 ? 5.417 13.482 -41.613 1.00 30.50 114 TRP A N 1
ATOM 693 C CA . TRP A 1 134 ? 5.946 13.546 -43.031 1.00 30.48 114 TRP A CA 1
ATOM 694 C C . TRP A 1 134 ? 6.747 14.821 -43.322 1.00 29.93 114 TRP A C 1
ATOM 695 O O . TRP A 1 134 ? 6.390 15.588 -44.255 1.00 30.34 114 TRP A O 1
ATOM 706 N N . TYR A 1 135 ? 7.827 15.040 -42.554 1.00 30.31 115 TYR A N 1
ATOM 707 C CA . TYR A 1 135 ? 8.603 16.279 -42.632 1.00 30.35 115 TYR A CA 1
ATOM 708 C C . TYR A 1 135 ? 9.040 16.588 -44.077 1.00 30.88 115 TYR A C 1
ATOM 709 O O . TYR A 1 135 ? 8.912 17.738 -44.534 1.00 32.22 115 TYR A O 1
ATOM 718 N N . GLN A 1 136 ? 9.502 15.572 -44.829 1.00 31.13 116 GLN A N 1
ATOM 719 C CA . GLN A 1 136 ? 9.968 15.843 -46.183 1.00 30.65 116 GLN A CA 1
ATOM 720 C C . GLN A 1 136 ? 8.950 16.649 -47.026 1.00 29.77 116 GLN A C 1
ATOM 721 O O . GLN A 1 136 ? 9.348 17.411 -47.912 1.00 30.29 116 GLN A O 1
ATOM 727 N N . LEU A 1 137 ? 7.661 16.502 -46.721 1.00 29.24 117 LEU A N 1
ATOM 728 C CA . LEU A 1 137 ? 6.586 17.069 -47.530 1.00 30.78 117 LEU A CA 1
ATOM 729 C C . LEU A 1 137 ? 5.903 18.252 -46.822 1.00 30.72 117 LEU A C 1
ATOM 730 O O . LEU A 1 137 ? 4.895 18.781 -47.304 1.00 32.57 117 LEU A O 1
ATOM 735 N N . GLY A 1 138 ? 6.417 18.639 -45.659 1.00 30.76 118 GLY A N 1
ATOM 736 C CA . GLY A 1 138 ? 5.788 19.672 -44.834 1.00 31.30 118 GLY A CA 1
ATOM 737 C C . GLY A 1 138 ? 4.394 19.267 -44.396 1.00 32.71 118 GLY A C 1
ATOM 738 O O . GLY A 1 138 ? 3.494 20.110 -44.324 1.00 33.69 118 GLY A O 1
ATOM 739 N N . ARG A 1 139 ? 4.199 17.981 -44.094 1.00 31.73 119 ARG A N 1
ATOM 740 C CA . ARG A 1 139 ? 2.895 17.521 -43.695 1.00 31.58 119 ARG A CA 1
ATOM 741 C C . ARG A 1 139 ? 2.865 16.667 -42.433 1.00 32.82 119 ARG A C 1
ATOM 742 O O . ARG A 1 139 ? 3.837 16.004 -42.059 1.00 33.12 119 ARG A O 1
ATOM 750 N N . GLN A 1 140 ? 1.724 16.687 -41.675 1.00 32.51 120 GLN A N 1
ATOM 751 C CA . GLN A 1 140 ? 1.495 15.837 -40.512 1.00 32.66 120 GLN A CA 1
ATOM 752 C C . GLN A 1 140 ? 0.011 15.520 -40.527 1.00 32.66 120 GLN A C 1
ATOM 753 O O . GLN A 1 140 ? -0.792 16.355 -40.950 1.00 32.18 120 GLN A O 1
ATOM 759 N N . ALA A 1 141 ? -0.349 14.348 -40.026 1.00 32.88 121 ALA A N 1
ATOM 760 C CA . ALA A 1 141 ? -1.724 14.059 -39.682 1.00 33.19 121 ALA A CA 1
ATOM 761 C C . ALA A 1 141 ? -1.769 13.451 -38.274 1.00 34.60 121 ALA A C 1
ATOM 762 O O . ALA A 1 141 ? -0.935 12.594 -37.944 1.00 35.08 121 ALA A O 1
ATOM 764 N N . HIS A 1 142 ? -2.735 13.887 -37.451 1.00 34.04 122 HIS A N 1
ATOM 765 C CA . HIS A 1 142 ? -2.921 13.341 -36.083 1.00 33.80 122 HIS A CA 1
ATOM 766 C C . HIS A 1 142 ? -4.264 12.682 -35.950 1.00 34.53 122 HIS A C 1
ATOM 767 O O . HIS A 1 142 ? -5.245 13.155 -36.505 1.00 35.88 122 HIS A O 1
ATOM 774 N N . VAL A 1 143 ? -4.303 11.564 -35.248 1.00 34.15 123 VAL A N 1
ATOM 775 C CA . VAL A 1 143 ? -5.562 10.867 -35.036 1.00 34.94 123 VAL A CA 1
ATOM 776 C C . VAL A 1 143 ? -5.662 10.648 -33.553 1.00 35.01 123 VAL A C 1
ATOM 777 O O . VAL A 1 143 ? -4.726 10.104 -32.955 1.00 36.00 123 VAL A O 1
ATOM 781 N N . GLN A 1 144 ? -6.757 11.059 -32.928 1.00 34.47 124 GLN A N 1
ATOM 782 C CA . GLN A 1 144 ? -6.968 10.602 -31.549 1.00 33.65 124 GLN A CA 1
ATOM 783 C C . GLN A 1 144 ? -8.364 10.019 -31.228 1.00 33.38 124 GLN A C 1
ATOM 784 O O . GLN A 1 144 ? -9.378 10.407 -31.841 1.00 33.94 124 GLN A O 1
ATOM 790 N N . GLY A 1 145 ? -8.407 9.073 -30.289 1.00 32.58 125 GLY A N 1
ATOM 791 C CA . GLY A 1 145 ? -9.660 8.375 -29.972 1.00 33.25 125 GLY A CA 1
ATOM 792 C C . GLY A 1 145 ? -9.527 7.251 -28.965 1.00 33.23 125 GLY A C 1
ATOM 793 O O . GLY A 1 145 ? -8.406 6.999 -28.482 1.00 33.49 125 GLY A O 1
ATOM 794 N N . PRO A 1 146 ? -10.663 6.594 -28.610 1.00 32.57 126 PRO A N 1
ATOM 795 C CA . PRO A 1 146 ? -10.592 5.402 -27.773 1.00 33.02 126 PRO A CA 1
ATOM 796 C C . PRO A 1 146 ? -9.984 4.256 -28.559 1.00 34.09 126 PRO A C 1
ATOM 797 O O . PRO A 1 146 ? -10.118 4.194 -29.797 1.00 34.24 126 PRO A O 1
ATOM 801 N N . VAL A 1 147 ? -9.283 3.368 -27.852 1.00 34.82 127 VAL A N 1
ATOM 802 C CA . VAL A 1 147 ? -8.602 2.243 -28.472 1.00 34.62 127 VAL A CA 1
ATOM 803 C C . VAL A 1 147 ? -9.449 0.958 -28.237 1.00 35.08 127 VAL A C 1
ATOM 804 O O . VAL A 1 147 ? -10.081 0.806 -27.211 1.00 34.78 127 VAL A O 1
ATOM 808 N N . SER A 1 148 ? -9.501 0.061 -29.201 1.00 35.62 128 SER A N 1
ATOM 809 C CA . SER A 1 148 ? -10.020 -1.274 -28.951 1.00 36.83 128 SER A CA 1
ATOM 810 C C . SER A 1 148 ? -9.080 -2.332 -29.570 1.00 37.62 128 SER A C 1
ATOM 811 O O . SER A 1 148 ? -8.287 -2.016 -30.471 1.00 37.85 128 SER A O 1
ATOM 814 N N . LYS A 1 149 ? -9.153 -3.570 -29.081 1.00 38.76 129 LYS A N 1
ATOM 815 C CA . LYS A 1 149 ? -8.413 -4.702 -29.663 1.00 39.74 129 LYS A CA 1
ATOM 816 C C . LYS A 1 149 ? -8.966 -5.058 -31.073 1.00 39.68 129 LYS A C 1
ATOM 817 O O . LYS A 1 149 ? -10.126 -4.767 -31.384 1.00 38.47 129 LYS A O 1
ATOM 823 N N . VAL A 1 150 ? -8.106 -5.574 -31.954 1.00 40.07 130 VAL A N 1
ATOM 824 C CA . VAL A 1 150 ? -8.604 -6.050 -33.245 1.00 40.42 130 VAL A CA 1
ATOM 825 C C . VAL A 1 150 ? -9.016 -7.522 -33.079 1.00 40.21 130 VAL A C 1
ATOM 826 O O . VAL A 1 150 ? -8.619 -8.162 -32.108 1.00 39.05 130 VAL A O 1
ATOM 830 N N . SER A 1 151 ? -9.803 -8.037 -34.022 1.00 41.54 131 SER A N 1
ATOM 831 C CA . SER A 1 151 ? -10.292 -9.439 -33.998 1.00 41.66 131 SER A CA 1
ATOM 832 C C . SER A 1 151 ? -9.183 -10.506 -34.139 1.00 41.98 131 SER A C 1
ATOM 833 O O . SER A 1 151 ? -8.167 -10.253 -34.812 1.00 41.91 131 SER A O 1
ATOM 836 N N . THR A 1 152 ? -9.376 -11.683 -33.515 1.00 42.33 132 THR A N 1
ATOM 837 C CA . THR A 1 152 ? -8.482 -12.871 -33.699 1.00 42.95 132 THR A CA 1
ATOM 838 C C . THR A 1 152 ? -8.283 -13.170 -35.198 1.00 43.43 132 THR A C 1
ATOM 839 O O . THR A 1 152 ? -7.170 -13.462 -35.651 1.00 43.81 132 THR A O 1
ATOM 843 N N . GLU A 1 153 ? -9.403 -13.117 -35.927 1.00 44.20 133 GLU A N 1
ATOM 844 C CA . GLU A 1 153 ? -9.483 -13.051 -37.376 1.00 44.93 133 GLU A CA 1
ATOM 845 C C . GLU A 1 153 ? -8.359 -12.148 -37.994 1.00 43.98 133 GLU A C 1
ATOM 846 O O . GLU A 1 153 ? -7.408 -12.656 -38.639 1.00 43.85 133 GLU A O 1
ATOM 852 N N . GLU A 1 154 ? -8.454 -10.828 -37.759 1.00 42.99 134 GLU A N 1
ATOM 853 C CA . GLU A 1 154 ? -7.486 -9.862 -38.279 1.00 42.20 134 GLU A CA 1
ATOM 854 C C . GLU A 1 154 ? -6.052 -10.154 -37.835 1.00 40.80 134 GLU A C 1
ATOM 855 O O . GLU A 1 154 ? -5.132 -10.059 -38.644 1.00 40.82 134 GLU A O 1
ATOM 861 N N . ILE A 1 155 ? -5.851 -10.505 -36.565 1.00 38.91 135 ILE A N 1
ATOM 862 C CA . ILE A 1 155 ? -4.506 -10.822 -36.085 1.00 37.21 135 ILE A CA 1
ATOM 863 C C . ILE A 1 155 ? -3.842 -11.901 -36.913 1.00 36.82 135 ILE A C 1
ATOM 864 O O . ILE A 1 155 ? -2.680 -11.790 -37.220 1.00 36.11 135 ILE A O 1
ATOM 869 N N . PHE A 1 156 ? -4.583 -12.959 -37.248 1.00 36.76 136 PHE A N 1
ATOM 870 C CA . PHE A 1 156 ? -4.048 -14.085 -38.027 1.00 37.53 136 PHE A CA 1
ATOM 871 C C . PHE A 1 156 ? -3.572 -13.631 -39.428 1.00 37.99 136 PHE A C 1
ATOM 872 O O . PHE A 1 156 ? -2.407 -13.803 -39.774 1.00 38.07 136 PHE A O 1
ATOM 880 N N . THR A 1 157 ? -4.479 -13.026 -40.197 1.00 38.22 137 THR A N 1
ATOM 881 C CA . THR A 1 157 ? -4.163 -12.371 -41.491 1.00 38.01 137 THR A CA 1
ATOM 882 C C . THR A 1 157 ? -2.849 -11.541 -41.479 1.00 37.11 137 THR A C 1
ATOM 883 O O . THR A 1 157 ? -1.900 -11.877 -42.282 1.00 37.47 137 THR A O 1
ATOM 887 N N . TYR A 1 158 ? -2.766 -10.492 -40.663 1.00 36.58 138 TYR A N 1
ATOM 888 C CA . TYR A 1 158 ? -1.541 -9.665 -40.670 1.00 36.64 138 TYR A CA 1
ATOM 889 C C . TYR A 1 158 ? -0.308 -10.406 -40.131 1.00 35.59 138 TYR A C 1
ATOM 890 O O . TYR A 1 158 ? 0.810 -10.202 -40.632 1.00 35.70 138 TYR A O 1
ATOM 899 N N . TRP A 1 159 ? -0.516 -11.305 -39.172 1.00 33.36 139 TRP A N 1
ATOM 900 C CA . TRP A 1 159 ? 0.537 -12.191 -38.768 1.00 32.03 139 TRP A CA 1
ATOM 901 C C . TRP A 1 159 ? 1.055 -13.066 -39.952 1.00 33.90 139 TRP A C 1
ATOM 902 O O . TRP A 1 159 ? 2.267 -13.292 -40.086 1.00 34.12 139 TRP A O 1
ATOM 913 N N . SER A 1 160 ? 0.159 -13.483 -40.857 1.00 36.05 140 SER A N 1
ATOM 914 C CA . SER A 1 160 ? 0.552 -14.442 -41.901 1.00 38.53 140 SER A CA 1
ATOM 915 C C . SER A 1 160 ? 1.293 -13.729 -43.075 1.00 40.48 140 SER A C 1
ATOM 916 O O . SER A 1 160 ? 2.008 -14.355 -43.858 1.00 40.73 140 SER A O 1
ATOM 919 N N . MET A 1 161 ? 1.122 -12.414 -43.192 1.00 42.68 141 MET A N 1
ATOM 920 C CA . MET A 1 161 ? 1.788 -11.624 -44.272 1.00 45.24 141 MET A CA 1
ATOM 921 C C . MET A 1 161 ? 3.217 -11.252 -43.869 1.00 44.52 141 MET A C 1
ATOM 922 O O . MET A 1 161 ? 4.049 -10.890 -44.715 1.00 46.01 141 MET A O 1
ATOM 927 N N . ARG A 1 162 ? 3.438 -11.357 -42.585 1.00 44.32 142 ARG A N 1
ATOM 928 C CA . ARG A 1 162 ? 4.717 -11.032 -41.951 1.00 43.24 142 ARG A CA 1
ATOM 929 C C . ARG A 1 162 ? 5.853 -11.884 -42.484 1.00 42.43 142 ARG A C 1
ATOM 930 O O . ARG A 1 162 ? 5.796 -13.127 -42.459 1.00 41.05 142 ARG A O 1
ATOM 938 N N . PRO A 1 163 ? 6.943 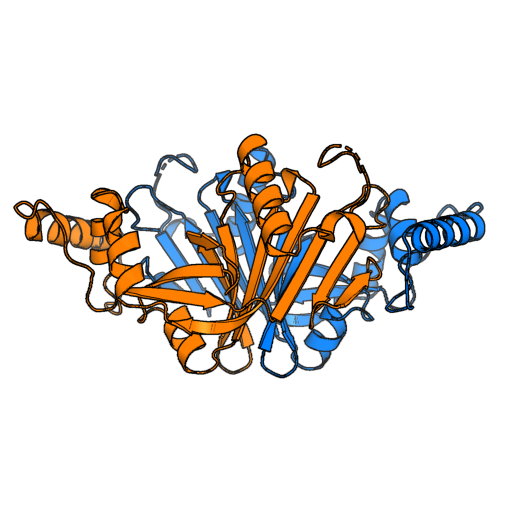-11.296 -42.990 1.00 42.14 143 PRO A N 1
ATOM 939 C CA . PRO A 1 163 ? 8.031 -12.094 -43.451 1.00 41.56 143 PRO A CA 1
ATOM 940 C C . PRO A 1 163 ? 8.493 -12.895 -42.283 1.00 41.49 143 PRO A C 1
ATOM 941 O O . PRO A 1 163 ? 8.573 -12.319 -41.148 1.00 41.86 143 PRO A O 1
ATOM 945 N N . ARG A 1 164 ? 8.781 -14.171 -42.516 1.00 40.59 144 ARG A N 1
ATOM 946 C CA . ARG A 1 164 ? 9.252 -15.025 -41.421 1.00 41.05 144 ARG A CA 1
ATOM 947 C C . ARG A 1 164 ? 10.579 -14.458 -40.847 1.00 41.17 144 ARG A C 1
ATOM 948 O O . ARG A 1 164 ? 11.037 -14.705 -39.769 1.00 42.33 144 ARG A O 1
ATOM 956 N N . GLY A 1 165 ? 11.314 -13.661 -41.490 1.00 40.76 145 GLY A N 1
ATOM 957 C CA . GLY A 1 165 ? 12.528 -13.188 -40.802 1.00 39.34 145 GLY A CA 1
ATOM 958 C C . GLY A 1 165 ? 12.098 -12.438 -39.509 1.00 38.15 145 GLY A C 1
ATOM 959 O O . GLY A 1 165 ? 12.837 -12.406 -38.499 1.00 37.46 145 GLY A O 1
ATOM 960 N N . ALA A 1 166 ? 10.901 -11.872 -39.624 1.00 36.34 146 ALA A N 1
ATOM 961 C CA . ALA A 1 166 ? 10.252 -11.057 -38.578 1.00 34.74 146 ALA A CA 1
ATOM 962 C C . ALA A 1 166 ? 9.378 -11.898 -37.634 1.00 33.79 146 ALA A C 1
ATOM 963 O O . ALA A 1 166 ? 9.225 -11.575 -36.447 1.00 33.21 146 ALA A O 1
ATOM 965 N N . GLN A 1 167 ? 8.810 -12.961 -38.174 1.00 32.52 147 GLN A N 1
ATOM 966 C CA . GLN A 1 167 ? 7.948 -13.863 -37.391 1.00 30.16 147 GLN A CA 1
ATOM 967 C C . GLN A 1 167 ? 8.759 -14.436 -36.233 1.00 29.63 147 GLN A C 1
ATOM 968 O O . GLN A 1 167 ? 8.260 -14.561 -35.103 1.00 30.14 147 GLN A O 1
ATOM 974 N N . LEU A 1 168 ? 9.994 -14.762 -36.567 1.00 29.46 148 LEU A N 1
ATOM 975 C CA . LEU A 1 168 ? 10.962 -15.316 -35.616 1.00 29.02 148 LEU A CA 1
ATOM 976 C C . LEU A 1 168 ? 11.293 -14.262 -34.556 1.00 29.25 148 LEU A C 1
ATOM 977 O O . LEU A 1 168 ? 11.242 -14.530 -33.350 1.00 28.64 148 LEU A O 1
ATOM 982 N N . GLY A 1 169 ? 11.607 -13.090 -35.109 1.00 29.48 149 GLY A N 1
ATOM 983 C CA . GLY A 1 169 ? 11.979 -11.890 -34.338 1.00 30.51 149 GLY A CA 1
ATOM 984 C C . GLY A 1 169 ? 10.960 -11.605 -33.234 1.00 30.80 149 GLY A C 1
ATOM 985 O O . GLY A 1 169 ? 11.320 -11.325 -32.084 1.00 31.08 149 GLY A O 1
ATOM 986 N N . ALA A 1 170 ? 9.700 -11.676 -33.600 1.00 31.22 150 ALA A N 1
ATOM 987 C CA . ALA A 1 170 ? 8.608 -11.431 -32.650 1.00 30.75 150 ALA A CA 1
ATOM 988 C C . ALA A 1 170 ? 8.729 -12.416 -31.478 1.00 31.37 150 ALA A C 1
ATOM 989 O O . ALA A 1 170 ? 8.811 -12.009 -30.311 1.00 30.69 150 ALA A O 1
ATOM 991 N N . TRP A 1 171 ? 8.741 -13.691 -31.840 1.00 31.32 151 TRP A N 1
ATOM 992 C CA . TRP A 1 171 ? 8.847 -14.806 -30.878 1.00 32.29 151 TRP A CA 1
ATOM 993 C C . TRP A 1 171 ? 10.109 -14.653 -30.018 1.00 33.74 151 TRP A C 1
ATOM 994 O O . TRP A 1 171 ? 10.154 -15.108 -28.862 1.00 33.90 151 TRP A O 1
ATOM 1005 N N . ALA A 1 172 ? 11.219 -14.161 -30.592 1.00 35.44 152 ALA A N 1
ATOM 1006 C CA . ALA A 1 172 ? 12.564 -14.050 -30.002 1.00 36.77 152 ALA A CA 1
ATOM 1007 C C . ALA A 1 172 ? 12.542 -13.058 -28.836 1.00 38.16 152 ALA A C 1
ATOM 1008 O O . ALA A 1 172 ? 13.228 -13.248 -27.824 1.00 38.08 152 ALA A O 1
ATOM 1010 N N . SER A 1 173 ? 11.746 -12.009 -29.013 1.00 39.41 153 SER A N 1
ATOM 1011 C CA . SER A 1 173 ? 11.586 -10.970 -27.990 1.00 41.05 153 SER A CA 1
ATOM 1012 C C . SER A 1 173 ? 10.931 -11.608 -26.780 1.00 42.51 153 SER A C 1
ATOM 1013 O O . SER A 1 173 ? 9.734 -11.939 -26.799 1.00 41.97 153 SER A O 1
ATOM 1016 N N . GLN A 1 174 ? 11.731 -11.772 -25.752 1.00 45.12 154 GLN A N 1
ATOM 1017 C CA . GLN A 1 174 ? 11.271 -12.409 -24.531 1.00 47.68 154 GLN A CA 1
ATOM 1018 C C . GLN A 1 174 ? 10.688 -11.439 -23.577 1.00 49.23 154 GLN A C 1
ATOM 1019 O O . GLN A 1 174 ? 11.247 -11.184 -22.498 1.00 48.23 154 GLN A O 1
ATOM 1025 N N . GLN A 1 175 ? 9.608 -10.960 -24.013 1.00 52.48 155 GLN A N 1
ATOM 1026 C CA . GLN A 1 175 ? 8.828 -10.055 -23.280 1.00 55.89 155 GLN A CA 1
ATOM 1027 C C . GLN A 1 175 ? 9.412 -9.910 -21.896 1.00 56.02 155 GLN A C 1
ATOM 1028 O O . GLN A 1 175 ? 9.650 -10.902 -21.193 1.00 56.63 155 GLN A O 1
ATOM 1034 N N . SER A 1 176 ? 9.609 -8.676 -21.608 1.00 56.77 156 SER A N 1
ATOM 1035 C CA . SER A 1 176 ? 10.123 -8.181 -20.353 1.00 56.52 156 SER A CA 1
ATOM 1036 C C . SER A 1 176 ? 10.873 -9.262 -19.490 1.00 56.23 156 SER A C 1
ATOM 1037 O O . SER A 1 176 ? 10.503 -9.511 -18.335 1.00 57.18 156 SER A O 1
ATOM 1040 N N . ARG A 1 177 ? 11.923 -9.889 -20.091 1.00 55.62 157 ARG A N 1
ATOM 1041 C CA . ARG A 1 177 ? 12.841 -10.873 -19.376 1.00 53.89 157 ARG A CA 1
ATOM 1042 C C . ARG A 1 177 ? 14.149 -10.109 -19.160 1.00 52.31 157 ARG A C 1
ATOM 1043 O O . ARG A 1 177 ? 14.663 -9.453 -20.071 1.00 52.19 157 ARG A O 1
ATOM 1051 N N . PRO A 1 178 ? 14.803 -10.112 -17.994 1.00 51.09 158 PRO A N 1
ATOM 1052 C CA . PRO A 1 178 ? 16.011 -9.308 -17.836 1.00 49.79 158 PRO A CA 1
ATOM 1053 C C . PRO A 1 178 ? 17.051 -9.680 -18.875 1.00 48.15 158 PRO A C 1
ATOM 1054 O O . PRO A 1 178 ? 17.198 -10.898 -19.195 1.00 48.18 158 PRO A O 1
ATOM 1058 N N . VAL A 1 179 ? 17.726 -8.629 -19.364 1.00 46.33 159 VAL A N 1
ATOM 1059 C CA . VAL A 1 179 ? 18.793 -8.746 -20.389 1.00 44.45 159 VAL A CA 1
ATOM 1060 C C . VAL A 1 179 ? 19.989 -7.851 -20.021 1.00 43.29 159 VAL A C 1
ATOM 1061 O O . VAL A 1 179 ? 19.854 -6.621 -19.883 1.00 42.56 159 VAL A O 1
ATOM 1065 N N . GLY A 1 180 ? 21.268 -8.362 -20.175 1.00 42.12 160 GLY A N 1
ATOM 1066 C CA . GLY A 1 180 ? 22.497 -7.617 -19.838 1.00 41.85 160 GLY A CA 1
ATOM 1067 C C . GLY A 1 180 ? 23.409 -7.435 -21.038 1.00 40.44 160 GLY A C 1
ATOM 1068 O O . GLY A 1 180 ? 24.272 -6.540 -21.085 1.00 41.16 160 GLY A O 1
ATOM 1069 N N . SER A 1 181 ? 23.238 -8.255 -21.997 1.00 38.75 161 SER A N 1
ATOM 1070 C CA . SER A 1 181 ? 24.053 -8.152 -23.140 1.00 36.58 161 SER A CA 1
ATOM 1071 C C . SER A 1 181 ? 23.276 -8.432 -24.353 1.00 36.14 161 SER A C 1
ATOM 1072 O O . SER A 1 181 ? 22.120 -8.864 -24.312 1.00 36.09 161 SER A O 1
ATOM 1075 N N . ARG A 1 182 ? 23.948 -8.173 -25.321 1.00 35.37 162 ARG A N 1
ATOM 1076 C CA . ARG A 1 182 ? 23.506 -8.261 -26.614 1.00 34.71 162 ARG A CA 1
ATOM 1077 C C . ARG A 1 182 ? 23.719 -9.690 -27.128 1.00 33.80 162 ARG A C 1
ATOM 1078 O O . ARG A 1 182 ? 23.024 -10.173 -28.031 1.00 33.50 162 ARG A O 1
ATOM 1086 N N . ALA A 1 183 ? 24.667 -10.371 -26.561 1.00 33.48 163 ALA A N 1
ATOM 1087 C CA . ALA A 1 183 ? 24.911 -11.741 -26.962 1.00 34.50 163 ALA A CA 1
ATOM 1088 C C . ALA A 1 183 ? 23.663 -12.555 -26.601 1.00 34.42 163 ALA A C 1
ATOM 1089 O O . ALA A 1 183 ? 23.214 -13.417 -27.367 1.00 34.05 163 ALA A O 1
ATOM 1091 N N . GLN A 1 184 ? 23.144 -12.221 -25.426 1.00 34.82 164 GLN A N 1
ATOM 1092 C CA . GLN A 1 184 ? 21.943 -12.863 -24.856 1.00 36.19 164 GLN A CA 1
ATOM 1093 C C . GLN A 1 184 ? 20.740 -12.680 -25.780 1.00 35.31 164 GLN A C 1
ATOM 1094 O O . GLN A 1 184 ? 19.878 -13.567 -25.885 1.00 35.09 164 GLN A O 1
ATOM 1100 N N . LEU A 1 185 ? 20.729 -11.667 -26.467 1.00 34.78 165 LEU A N 1
ATOM 1101 C CA . LEU A 1 185 ? 19.646 -11.393 -27.416 1.00 34.39 165 LEU A CA 1
ATOM 1102 C C . LEU A 1 185 ? 19.769 -12.336 -28.600 1.00 34.60 165 LEU A C 1
ATOM 1103 O O . LEU A 1 185 ? 18.762 -12.822 -29.141 1.00 35.09 165 LEU A O 1
ATOM 1108 N N . ASP A 1 186 ? 21.007 -12.556 -28.957 1.00 34.95 166 ASP A N 1
ATOM 1109 C CA . ASP A 1 186 ? 21.369 -13.414 -30.075 1.00 36.09 166 ASP A CA 1
ATOM 1110 C C . ASP A 1 186 ? 20.994 -14.856 -29.785 1.00 36.10 166 ASP A C 1
ATOM 1111 O O . ASP A 1 186 ? 20.464 -15.573 -30.642 1.00 36.83 166 ASP A O 1
ATOM 1116 N N . ASN A 1 187 ? 21.268 -15.272 -28.583 1.00 35.56 167 ASN A N 1
ATOM 1117 C CA . ASN A 1 187 ? 20.967 -16.631 -28.170 1.00 35.19 167 ASN A CA 1
ATOM 1118 C C . ASN A 1 187 ? 19.456 -16.848 -28.215 1.00 35.00 167 ASN A C 1
ATOM 1119 O O . ASN A 1 187 ? 18.975 -17.927 -28.590 1.00 35.38 167 ASN A O 1
ATOM 1124 N N . GLN A 1 188 ? 18.738 -15.817 -27.835 1.00 34.46 168 GLN A N 1
ATOM 1125 C CA . GLN A 1 188 ? 17.275 -15.854 -27.822 1.00 34.72 168 GLN A CA 1
ATOM 1126 C C . GLN A 1 188 ? 16.753 -16.178 -29.233 1.00 35.10 168 GLN A C 1
ATOM 1127 O O . GLN A 1 188 ? 15.913 -17.072 -29.417 1.00 35.41 168 GLN A O 1
ATOM 1133 N N . LEU A 1 189 ? 17.260 -15.444 -30.218 1.00 35.12 169 LEU A N 1
ATOM 1134 C CA . LEU A 1 189 ? 16.858 -15.649 -31.625 1.00 35.33 169 LEU A CA 1
ATOM 1135 C C . LEU A 1 189 ? 17.371 -17.001 -32.122 1.00 35.89 169 LEU A C 1
ATOM 1136 O O . LEU A 1 189 ? 16.683 -17.706 -32.878 1.00 36.39 169 LEU A O 1
ATOM 1141 N N . ALA A 1 190 ? 18.612 -17.452 -31.817 1.00 36.14 170 ALA A N 1
ATOM 1142 C CA . ALA A 1 190 ? 19.103 -18.791 -32.189 1.00 36.44 170 ALA A CA 1
ATOM 1143 C C . ALA A 1 190 ? 18.186 -19.882 -31.632 1.00 37.33 170 ALA A C 1
ATOM 1144 O O . ALA A 1 190 ? 17.738 -20.750 -32.393 1.00 37.25 170 ALA A O 1
ATOM 1146 N N . GLU A 1 191 ? 17.889 -19.809 -30.327 1.00 38.22 171 GLU A N 1
ATOM 1147 C CA . GLU A 1 191 ? 17.029 -20.792 -29.648 1.00 39.96 171 GLU A CA 1
ATOM 1148 C C . GLU A 1 191 ? 15.661 -20.886 -30.315 1.00 37.94 171 GLU A C 1
ATOM 1149 O O . GLU A 1 191 ? 15.167 -21.981 -30.536 1.00 38.18 171 GLU A O 1
ATOM 1155 N N . VAL A 1 192 ? 15.077 -19.742 -30.673 1.00 36.28 172 VAL A N 1
ATOM 1156 C CA . VAL A 1 192 ? 13.760 -19.681 -31.316 1.00 35.00 172 VAL A CA 1
ATOM 1157 C C . VAL A 1 192 ? 13.823 -20.211 -32.740 1.00 34.85 172 VAL A C 1
ATOM 1158 O O . VAL A 1 192 ? 12.864 -20.816 -33.233 1.00 34.17 172 VAL A O 1
ATOM 1162 N N . THR A 1 193 ? 14.954 -19.977 -33.407 1.00 35.09 173 THR A N 1
ATOM 1163 C CA . THR A 1 193 ? 15.172 -20.427 -34.791 1.00 36.16 173 THR A CA 1
ATOM 1164 C C . THR A 1 193 ? 15.219 -21.954 -34.938 1.00 36.85 173 THR A C 1
ATOM 1165 O O . THR A 1 193 ? 14.619 -22.497 -35.866 1.00 36.60 173 THR A O 1
ATOM 1169 N N . ARG A 1 194 ? 15.937 -22.616 -34.028 1.00 37.97 174 ARG A N 1
ATOM 1170 C CA . ARG A 1 194 ? 16.030 -24.085 -33.954 1.00 39.78 174 ARG A CA 1
ATOM 1171 C C . ARG A 1 194 ? 14.657 -24.701 -33.699 1.00 39.36 174 ARG A C 1
ATOM 1172 O O . ARG A 1 194 ? 14.210 -25.580 -34.428 1.00 39.04 174 ARG A O 1
ATOM 1180 N N . ARG A 1 195 ? 13.995 -24.243 -32.825 1.00 39.45 175 ARG A N 1
ATOM 1181 C CA . ARG A 1 195 ? 12.709 -24.665 -32.259 1.00 39.28 175 ARG A CA 1
ATOM 1182 C C . ARG A 1 195 ? 11.627 -24.703 -33.354 1.00 38.72 175 ARG A C 1
ATOM 1183 O O . ARG A 1 195 ? 10.662 -25.474 -33.277 1.00 38.13 175 ARG A O 1
ATOM 1191 N N . PHE A 1 196 ? 11.811 -23.868 -34.368 1.00 38.89 176 PHE A N 1
ATOM 1192 C CA . PHE A 1 196 ? 10.837 -23.761 -35.481 1.00 39.18 176 PHE A CA 1
ATOM 1193 C C . PHE A 1 196 ? 11.448 -24.145 -36.855 1.00 39.40 176 PHE A C 1
ATOM 1194 O O . PHE A 1 196 ? 10.764 -24.123 -37.886 1.00 39.63 176 PHE A O 1
ATOM 1202 N N . ALA A 1 197 ? 12.715 -24.493 -36.842 1.00 40.13 177 ALA A N 1
ATOM 1203 C CA . ALA A 1 197 ? 13.470 -24.867 -38.066 1.00 41.18 177 ALA A CA 1
ATOM 1204 C C . ALA A 1 197 ? 12.653 -25.765 -39.045 1.00 41.65 177 ALA A C 1
ATOM 1205 O O . ALA A 1 197 ? 12.659 -25.551 -40.266 1.00 41.59 177 ALA A O 1
ATOM 1207 N N . ASP A 1 198 ? 11.959 -26.759 -38.492 1.00 42.62 178 ASP A N 1
ATOM 1208 C CA . ASP A 1 198 ? 11.163 -27.740 -39.298 1.00 43.15 178 ASP A CA 1
ATOM 1209 C C . ASP A 1 198 ? 9.697 -27.312 -39.525 1.00 43.46 178 ASP A C 1
ATOM 1210 O O . ASP A 1 198 ? 8.851 -28.122 -39.936 1.00 43.30 178 ASP A O 1
ATOM 1215 N N . GLN A 1 199 ? 9.419 -26.059 -39.261 1.00 43.72 179 GLN A N 1
ATOM 1216 C CA . GLN A 1 199 ? 8.056 -25.497 -39.403 1.00 44.90 179 GLN A CA 1
ATOM 1217 C C . GLN A 1 199 ? 8.026 -24.410 -40.466 1.00 44.88 179 GLN A C 1
ATOM 1218 O O . GLN A 1 199 ? 8.842 -23.494 -40.486 1.00 44.50 179 GLN A O 1
ATOM 1224 N N . ASP A 1 200 ? 7.093 -24.482 -41.364 1.00 44.99 180 ASP A N 1
ATOM 1225 C CA . ASP A 1 200 ? 7.020 -23.461 -42.398 1.00 44.41 180 ASP A CA 1
ATOM 1226 C C . ASP A 1 200 ? 5.873 -22.510 -42.118 1.00 42.78 180 ASP A C 1
ATOM 1227 O O . ASP A 1 200 ? 5.732 -21.456 -42.736 1.00 41.70 180 ASP A O 1
ATOM 1232 N N . GLN A 1 201 ? 5.056 -22.867 -41.187 1.00 41.14 181 GLN A N 1
ATOM 1233 C CA . GLN A 1 201 ? 3.930 -22.026 -40.840 1.00 40.43 181 GLN A CA 1
ATOM 1234 C C . GLN A 1 201 ? 3.968 -21.705 -39.352 1.00 37.08 181 GLN A C 1
ATOM 1235 O O . GLN A 1 201 ? 3.197 -22.258 -38.562 1.00 37.31 181 GLN A O 1
ATOM 1241 N N . ILE A 1 202 ? 4.882 -20.805 -39.029 1.00 33.04 182 ILE A N 1
ATOM 1242 C CA . ILE A 1 202 ? 5.111 -20.344 -37.650 1.00 30.94 182 ILE A CA 1
ATOM 1243 C C . ILE A 1 202 ? 3.834 -19.718 -37.074 1.00 29.67 182 ILE A C 1
ATOM 1244 O O . ILE A 1 202 ? 3.171 -18.895 -37.720 1.00 30.43 182 ILE A O 1
ATOM 1249 N N . PRO A 1 203 ? 3.474 -20.303 -35.843 1.00 27.97 183 PRO A N 1
ATOM 1250 C CA . PRO A 1 203 ? 2.238 -19.756 -35.275 1.00 27.85 183 PRO A CA 1
ATOM 1251 C C . PRO A 1 203 ? 2.402 -18.404 -34.491 1.00 27.61 183 PRO A C 1
ATOM 1252 O O . PRO A 1 203 ? 3.545 -18.020 -34.072 1.00 26.89 183 PRO A O 1
ATOM 1256 N N . VAL A 1 204 ? 1.258 -17.700 -34.364 1.00 27.58 184 VAL A N 1
ATOM 1257 C CA . VAL A 1 204 ? 1.068 -16.447 -33.593 1.00 28.22 184 VAL A CA 1
ATOM 1258 C C . VAL A 1 204 ? 1.511 -16.656 -32.129 1.00 28.75 184 VAL A C 1
ATOM 1259 O O . VAL A 1 204 ? 1.024 -17.593 -31.517 1.00 27.82 184 VAL A O 1
ATOM 1263 N N . PRO A 1 205 ? 2.429 -15.815 -31.566 1.00 30.43 185 PRO A N 1
ATOM 1264 C CA . PRO A 1 205 ? 2.754 -15.889 -30.127 1.00 31.22 185 PRO A CA 1
ATOM 1265 C C . PRO A 1 205 ? 1.494 -15.641 -29.319 1.00 32.30 185 PRO A C 1
ATOM 1266 O O . PRO A 1 205 ? 0.619 -14.889 -29.777 1.00 31.39 185 PRO A O 1
ATOM 1270 N N . PRO A 1 206 ? 1.410 -16.234 -28.117 1.00 32.93 186 PRO A N 1
ATOM 1271 C CA . PRO A 1 206 ? 0.192 -16.273 -27.276 1.00 34.02 186 PRO A CA 1
ATOM 1272 C C . PRO A 1 206 ? -0.347 -14.863 -26.864 1.00 34.90 186 PRO A C 1
ATOM 1273 O O . PRO A 1 206 ? -1.594 -14.651 -26.778 1.00 35.58 186 PRO A O 1
ATOM 1277 N N . GLY A 1 207 ? 0.564 -13.912 -26.665 1.00 34.49 187 GLY A N 1
ATOM 1278 C CA . GLY A 1 207 ? 0.135 -12.553 -26.399 1.00 35.06 187 GLY A CA 1
ATOM 1279 C C . GLY A 1 207 ? 0.514 -11.505 -27.436 1.00 35.80 187 GLY A C 1
ATOM 1280 O O . GLY A 1 207 ? 0.995 -10.415 -27.091 1.00 36.79 187 GLY A O 1
ATOM 1281 N N . TRP A 1 208 ? 0.302 -11.813 -28.700 1.00 34.88 188 TRP A N 1
ATOM 1282 C CA . TRP A 1 208 ? 0.602 -10.852 -29.729 1.00 34.27 188 TRP A CA 1
ATOM 1283 C C . TRP A 1 208 ? -0.675 -10.562 -30.461 1.00 33.91 188 TRP A C 1
ATOM 1284 O O . TRP A 1 208 ? -1.278 -11.499 -30.953 1.00 35.15 188 TRP A O 1
ATOM 1295 N N . GLY A 1 209 ? -1.104 -9.290 -30.507 1.00 33.27 189 GLY A N 1
ATOM 1296 C CA . GLY A 1 209 ? -2.242 -8.891 -31.353 1.00 33.80 189 GLY A CA 1
ATOM 1297 C C . GLY A 1 209 ? -2.128 -7.444 -31.798 1.00 34.13 189 GLY A C 1
ATOM 1298 O O . GLY A 1 209 ? -1.024 -6.911 -31.861 1.00 34.06 189 GLY A O 1
ATOM 1299 N N . GLY A 1 210 ? -3.262 -6.790 -32.046 1.00 33.92 190 GLY A N 1
ATOM 1300 C CA . GLY A 1 210 ? -3.262 -5.393 -32.446 1.00 32.91 190 GLY A CA 1
ATOM 1301 C C . GLY A 1 210 ? -4.144 -4.417 -31.689 1.00 32.35 190 GLY A C 1
ATOM 1302 O O . GLY A 1 210 ? -4.963 -4.792 -30.891 1.00 32.85 190 GLY A O 1
ATOM 1303 N N . TYR A 1 211 ? -3.977 -3.126 -31.942 1.00 32.48 191 TYR A N 1
ATOM 1304 C CA . TYR A 1 211 ? -4.902 -2.127 -31.363 1.00 32.61 191 TYR A CA 1
ATOM 1305 C C . TYR A 1 211 ? -5.384 -1.170 -32.458 1.00 31.88 191 TYR A C 1
ATOM 1306 O O . TYR A 1 211 ? -4.694 -0.958 -33.433 1.00 31.96 191 TYR A O 1
ATOM 1315 N N . ARG A 1 212 ? -6.549 -0.580 -32.295 1.00 31.01 192 ARG A N 1
ATOM 1316 C CA . ARG A 1 212 ? -7.055 0.331 -33.328 1.00 30.63 192 ARG A CA 1
ATOM 1317 C C . ARG A 1 212 ? -7.568 1.633 -32.726 1.00 29.97 192 ARG A C 1
ATOM 1318 O O . ARG A 1 212 ? -8.477 1.609 -31.894 1.00 31.73 192 ARG A O 1
ATOM 1326 N N . ILE A 1 213 ? -6.978 2.763 -33.108 1.00 30.10 193 ILE A N 1
ATOM 1327 C CA . ILE A 1 213 ? -7.456 4.073 -32.608 1.00 28.88 193 ILE A CA 1
ATOM 1328 C C . ILE A 1 213 ? -8.670 4.553 -33.447 1.00 30.49 193 ILE A C 1
ATOM 1329 O O . ILE A 1 213 ? -8.549 4.785 -34.658 1.00 31.65 193 ILE A O 1
ATOM 1334 N N . ALA A 1 214 ? -9.826 4.711 -32.799 1.00 30.18 194 ALA A N 1
ATOM 1335 C CA . ALA A 1 214 ? -10.999 5.276 -33.487 1.00 31.15 194 ALA A CA 1
ATOM 1336 C C . ALA A 1 214 ? -10.761 6.745 -33.912 1.00 31.92 194 ALA A C 1
ATOM 1337 O O . ALA A 1 214 ? -10.223 7.545 -33.148 1.00 31.50 194 ALA A O 1
ATOM 1339 N N . PRO A 1 215 ? -11.213 7.109 -35.111 1.00 32.38 195 PRO A N 1
ATOM 1340 C CA . PRO A 1 215 ? -10.979 8.465 -35.641 1.00 32.59 195 PRO A CA 1
ATOM 1341 C C . PRO A 1 215 ? -11.841 9.536 -34.981 1.00 33.29 195 PRO A C 1
ATOM 1342 O O . PRO A 1 215 ? -12.494 10.288 -35.678 1.00 32.85 195 PRO A O 1
ATOM 1346 N N . GLU A 1 216 ? -11.847 9.650 -33.663 1.00 32.96 196 GLU A N 1
ATOM 1347 C CA . GLU A 1 216 ? -12.700 10.666 -33.037 1.00 34.24 196 GLU A CA 1
ATOM 1348 C C . GLU A 1 216 ? -12.307 12.108 -33.400 1.00 34.56 196 GLU A C 1
ATOM 1349 O O . GLU A 1 216 ? -13.161 12.972 -33.582 1.00 34.63 196 GLU A O 1
ATOM 1355 N N . ILE A 1 217 ? -11.008 12.373 -33.440 1.00 34.63 197 ILE A N 1
ATOM 1356 C CA . ILE A 1 217 ? -10.485 13.686 -33.837 1.00 35.14 197 ILE A CA 1
ATOM 1357 C C . ILE A 1 217 ? -9.305 13.458 -34.751 1.00 35.14 197 ILE A C 1
ATOM 1358 O O . ILE A 1 217 ? -8.363 12.749 -34.385 1.00 35.74 197 ILE A O 1
ATOM 1363 N N . VAL A 1 218 ? -9.359 14.053 -35.931 1.00 34.14 198 VAL A N 1
ATOM 1364 C CA . VAL A 1 218 ? -8.323 13.876 -36.945 1.00 33.16 198 VAL A CA 1
ATOM 1365 C C . VAL A 1 218 ? -7.868 15.254 -37.393 1.00 34.27 198 VAL A C 1
ATOM 1366 O O . VAL A 1 218 ? -8.710 16.135 -37.709 1.00 35.38 198 VAL A O 1
ATOM 1370 N N . GLU A 1 219 ? -6.568 15.503 -37.398 1.00 33.32 199 GLU A N 1
ATOM 1371 C CA . GLU A 1 219 ? -6.140 16.829 -37.821 1.00 32.67 199 GLU A CA 1
ATOM 1372 C C . GLU A 1 219 ? -5.126 16.706 -38.954 1.00 32.66 199 GLU A C 1
ATOM 1373 O O . GLU A 1 219 ? -4.243 15.873 -38.910 1.00 33.42 199 GLU A O 1
ATOM 1379 N N . PHE A 1 220 ? -5.318 17.494 -39.994 1.00 31.95 200 PHE A N 1
ATOM 1380 C CA . PHE A 1 220 ? -4.384 17.543 -41.115 1.00 31.79 200 PHE A CA 1
ATOM 1381 C C . PHE A 1 220 ? -3.593 18.852 -40.995 1.00 31.49 200 PHE A C 1
ATOM 1382 O O . PHE A 1 220 ? -4.183 19.947 -40.759 1.00 30.59 200 PHE A O 1
ATOM 1390 N N . TRP A 1 221 ? -2.272 18.745 -41.141 1.00 31.18 201 TRP A N 1
ATOM 1391 C CA . TRP A 1 221 ? -1.402 19.895 -40.976 1.00 31.37 201 TRP A CA 1
ATOM 1392 C C . TRP A 1 221 ? -0.543 20.025 -42.286 1.00 31.53 201 TRP A C 1
ATOM 1393 O O . TRP A 1 221 ? 0.244 19.116 -42.584 1.00 32.37 201 TRP A O 1
ATOM 1404 N N . GLN A 1 222 ? -0.719 21.115 -43.037 1.00 32.41 202 GLN A N 1
ATOM 1405 C CA . GLN A 1 222 ? 0.160 21.371 -44.170 1.00 32.04 202 GLN A CA 1
ATOM 1406 C C . GLN A 1 222 ? 0.972 22.618 -43.870 1.00 32.70 202 GLN A C 1
ATOM 1407 O O . GLN A 1 222 ? 0.419 23.720 -43.739 1.00 33.02 202 GLN A O 1
ATOM 1413 N N . GLY A 1 223 ? 2.286 22.450 -43.698 1.00 33.28 203 GLY A N 1
ATOM 1414 C CA . GLY A 1 223 ? 3.207 23.612 -43.456 1.00 33.77 203 GLY A CA 1
ATOM 1415 C C . GLY A 1 223 ? 3.410 24.495 -44.686 1.00 33.18 203 GLY A C 1
ATOM 1416 O O . GLY A 1 223 ? 3.171 24.063 -45.823 1.00 33.22 203 GLY A O 1
ATOM 1417 N N . ARG A 1 224 ? 3.768 25.752 -44.431 1.00 33.62 204 ARG A N 1
ATOM 1418 C CA . ARG A 1 224 ? 4.013 26.761 -45.463 1.00 34.07 204 ARG A CA 1
ATOM 1419 C C . ARG A 1 224 ? 5.216 27.612 -45.027 1.00 34.55 204 ARG A C 1
ATOM 1420 O O . ARG A 1 224 ? 5.288 28.013 -43.874 1.00 34.70 204 ARG A O 1
ATOM 1428 N N . GLU A 1 225 ? 6.139 27.885 -45.945 1.00 35.77 205 GLU A N 1
ATOM 1429 C CA . GLU A 1 225 ? 7.355 28.712 -45.686 1.00 38.12 205 GLU A CA 1
ATOM 1430 C C . GLU A 1 225 ? 7.114 29.971 -44.886 1.00 37.76 205 GLU A C 1
ATOM 1431 O O . GLU A 1 225 ? 7.921 30.322 -44.014 1.00 38.67 205 GLU A O 1
ATOM 1437 N N . ASN A 1 226 ? 5.733 30.554 -45.036 1.00 37.19 206 ASN A N 1
ATOM 1438 C CA . ASN A 1 226 ? 5.709 31.848 -44.335 1.00 35.68 206 ASN A CA 1
ATOM 1439 C C . ASN A 1 226 ? 4.992 31.707 -42.952 1.00 34.98 206 ASN A C 1
ATOM 1440 O O . ASN A 1 226 ? 4.347 32.650 -42.475 1.00 34.76 206 ASN A O 1
ATOM 1445 N N . ARG A 1 227 ? 5.156 30.494 -42.380 1.00 35.12 207 ARG A N 1
ATOM 1446 C CA . ARG A 1 227 ? 4.645 30.076 -40.974 1.00 35.33 207 ARG A CA 1
ATOM 1447 C C . ARG A 1 227 ? 3.121 30.072 -40.794 1.00 34.08 207 ARG A C 1
ATOM 1448 O O . ARG A 1 227 ? 2.599 29.763 -39.711 1.00 33.78 207 ARG A O 1
ATOM 1456 N N . MET A 1 228 ? 2.414 30.404 -41.815 1.00 32.20 208 MET A N 1
ATOM 1457 C CA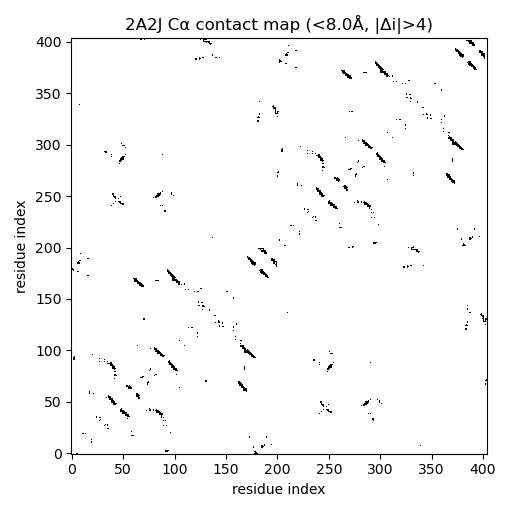 . MET A 1 228 ? 0.957 30.421 -41.732 1.00 31.76 208 MET A CA 1
ATOM 1458 C C . MET A 1 228 ? 0.440 29.072 -42.259 1.00 31.35 208 MET A C 1
ATOM 1459 O O . MET A 1 228 ? -0.119 28.957 -43.342 1.00 29.79 208 MET A O 1
ATOM 1464 N N . HIS A 1 229 ? 0.655 28.090 -41.377 1.00 31.61 209 HIS A N 1
ATOM 1465 C CA . HIS A 1 229 ? 0.287 26.691 -41.643 1.00 30.81 209 HIS A CA 1
ATOM 1466 C C . HIS A 1 229 ? -1.229 26.496 -41.737 1.00 31.43 209 HIS A C 1
ATOM 1467 O O . HIS A 1 229 ? -2.008 27.167 -41.045 1.00 32.63 209 HIS A O 1
ATOM 1474 N N . ASN A 1 230 ? -1.582 25.555 -42.654 1.00 31.21 210 ASN A N 1
ATOM 1475 C CA . ASN A 1 230 ? -2.983 25.167 -42.916 1.00 31.38 210 ASN A CA 1
ATOM 1476 C C . ASN A 1 230 ? -3.331 23.926 -42.098 1.00 31.70 210 ASN A C 1
ATOM 1477 O O . ASN A 1 230 ? -2.688 22.869 -42.238 1.00 31.53 210 ASN A O 1
ATOM 1482 N N . ARG A 1 231 ? -4.329 24.126 -41.231 1.00 31.95 211 ARG A N 1
ATOM 1483 C CA . ARG A 1 231 ? -4.725 23.226 -40.159 1.00 31.82 211 ARG A CA 1
ATOM 1484 C C . ARG A 1 231 ? -6.226 22.995 -40.230 1.00 32.42 211 ARG A C 1
ATOM 1485 O O . ARG A 1 231 ? -7.022 23.923 -39.922 1.00 32.06 211 ARG A O 1
ATOM 1493 N N . ILE A 1 232 ? -6.617 21.798 -40.650 1.00 32.61 212 ILE A N 1
ATOM 1494 C CA . ILE A 1 232 ? -8.035 21.428 -40.613 1.00 33.42 212 ILE A CA 1
ATOM 1495 C C . ILE A 1 232 ? -8.343 20.279 -39.612 1.00 34.73 212 ILE A C 1
ATOM 1496 O O . ILE A 1 232 ? -7.760 19.172 -39.693 1.00 33.49 212 ILE A O 1
ATOM 1501 N N . ARG A 1 233 ? -9.257 20.543 -38.679 1.00 35.52 213 ARG A N 1
ATOM 1502 C CA . ARG A 1 233 ? -9.633 19.527 -37.670 1.00 36.78 213 ARG A CA 1
ATOM 1503 C C . ARG A 1 233 ? -10.985 18.952 -38.027 1.00 36.86 213 ARG A C 1
ATOM 1504 O O . ARG A 1 233 ? -11.919 19.702 -38.353 1.00 36.95 213 ARG A O 1
ATOM 1512 N N . VAL A 1 234 ? -11.087 17.628 -37.978 1.00 38.06 214 VAL A N 1
ATOM 1513 C CA . VAL A 1 234 ? -12.341 16.924 -38.269 1.00 38.87 214 VAL A CA 1
ATOM 1514 C C . VAL A 1 234 ? -12.879 16.303 -36.978 1.00 40.42 214 VAL A C 1
ATOM 1515 O O . VAL A 1 234 ? -12.146 15.588 -36.292 1.00 40.88 214 VAL A O 1
ATOM 1519 N N . ALA A 1 235 ? -14.139 16.550 -36.643 1.00 41.82 215 ALA A N 1
ATOM 1520 C CA . ALA A 1 235 ? -14.739 16.065 -35.386 1.00 43.38 215 ALA A CA 1
ATOM 1521 C C . ALA A 1 235 ? -16.266 16.190 -35.489 1.00 45.12 215 ALA A C 1
ATOM 1522 O O . ALA A 1 235 ? -16.791 17.283 -35.768 1.00 45.21 215 ALA A O 1
ATOM 1524 N N . ASN A 1 236 ? -16.971 15.069 -35.278 1.00 47.05 216 ASN A N 1
ATOM 1525 C CA . ASN A 1 236 ? -18.440 14.981 -35.463 1.00 49.10 216 ASN A CA 1
ATOM 1526 C C . ASN A 1 236 ? -18.900 15.305 -36.889 1.00 49.13 216 ASN A C 1
ATOM 1527 O O . ASN A 1 236 ? -19.899 15.994 -37.044 1.00 48.63 216 ASN A O 1
ATOM 1532 N N . GLY A 1 237 ? -18.178 14.833 -37.912 1.00 48.89 217 GLY A N 1
ATOM 1533 C CA . GLY A 1 237 ? -18.448 15.260 -39.286 1.00 48.90 217 GLY A CA 1
ATOM 1534 C C . GLY A 1 237 ? -18.303 16.768 -39.559 1.00 48.76 217 GLY A C 1
ATOM 1535 O O . GLY A 1 237 ? -18.238 17.169 -40.732 1.00 50.36 217 GLY A O 1
ATOM 1536 N N . ARG A 1 238 ? -18.268 17.609 -38.508 1.00 46.81 218 ARG A N 1
ATOM 1537 C CA . ARG A 1 238 ? -17.985 19.063 -38.632 1.00 43.78 218 ARG A CA 1
ATOM 1538 C C . ARG A 1 238 ? -16.500 19.287 -39.049 1.00 42.83 218 ARG A C 1
ATOM 1539 O O . ARG A 1 238 ? -15.684 18.428 -38.774 1.00 42.52 218 ARG A O 1
ATOM 1541 N N . LEU A 1 239 ? -16.160 20.380 -39.753 1.00 41.52 219 LEU A N 1
ATOM 1542 C CA . LEU A 1 239 ? -14.752 20.768 -40.050 1.00 40.10 219 LEU A CA 1
ATOM 1543 C C . LEU A 1 239 ? -14.369 22.098 -39.394 1.00 37.83 219 LEU A C 1
ATOM 1544 O O . LEU A 1 239 ? -15.185 22.981 -39.324 1.00 38.01 219 LEU A O 1
ATOM 1549 N N . GLU A 1 240 ? -13.136 22.274 -38.933 1.00 36.33 220 GLU A N 1
ATOM 1550 C CA . GLU A 1 240 ? -12.769 23.547 -38.306 1.00 35.25 220 GLU A CA 1
ATOM 1551 C C . GLU A 1 240 ? -11.368 23.978 -38.716 1.00 33.48 220 GLU A C 1
ATOM 1552 O O . GLU A 1 240 ? -10.428 23.174 -38.765 1.00 32.76 220 GLU A O 1
ATOM 1558 N N . ARG A 1 241 ? -11.228 25.238 -39.076 1.00 32.05 221 ARG A N 1
ATOM 1559 C CA . ARG A 1 241 ? -9.931 25.697 -39.437 1.00 29.69 221 ARG A CA 1
ATOM 1560 C C . ARG A 1 241 ? -9.268 26.263 -38.171 1.00 29.20 221 ARG A C 1
ATOM 1561 O O . ARG A 1 241 ? -9.892 27.037 -37.438 1.00 28.99 221 ARG A O 1
ATOM 1569 N N . LEU A 1 242 ? -8.011 25.864 -37.901 1.00 30.18 222 LEU A N 1
ATOM 1570 C CA . LEU A 1 242 ? -7.271 26.340 -36.692 1.00 29.89 222 LEU A CA 1
ATOM 1571 C C . LEU A 1 242 ? -6.195 27.403 -36.955 1.00 29.92 222 LEU A C 1
ATOM 1572 O O . LEU A 1 242 ? -5.547 27.384 -37.994 1.00 30.23 222 LEU A O 1
ATOM 1577 N N . GLN A 1 243 ? -6.017 28.340 -36.037 1.00 30.79 223 GLN A N 1
ATOM 1578 C CA . GLN A 1 243 ? -4.893 29.285 -36.139 1.00 32.41 223 GLN A CA 1
ATOM 1579 C C . GLN A 1 243 ? -3.550 28.516 -36.157 1.00 33.94 223 GLN A C 1
ATOM 1580 O O . GLN A 1 243 ? -3.361 27.589 -35.376 1.00 35.36 223 GLN A O 1
ATOM 1586 N N . PRO A 1 244 ? -2.608 28.899 -37.041 1.00 35.16 224 PRO A N 1
ATOM 1587 C CA . PRO A 1 244 ? -1.345 28.116 -37.133 1.00 35.46 224 PRO A CA 1
ATOM 1588 C C . PRO A 1 244 ? -0.697 27.772 -35.786 1.00 37.26 224 PRO A C 1
ATOM 1589 O O . PRO A 1 244 ? -0.337 26.587 -35.533 1.00 35.75 224 PRO A O 1
ATOM 1593 N N . GLY A 1 245 ? -0.568 28.791 -34.934 1.00 38.05 225 GLY A N 1
ATOM 1594 C CA . GLY A 1 245 ? 0.014 28.622 -33.607 1.00 39.84 225 GLY A CA 1
ATOM 1595 C C . GLY A 1 245 ? -1.008 28.095 -32.608 1.00 41.83 225 GLY A C 1
ATOM 1596 O O . GLY A 1 245 ? -0.995 28.437 -31.439 1.00 41.16 225 GLY A O 1
ATOM 1597 N N . SER A 1 246 ? -1.890 27.243 -33.125 1.00 43.58 226 SER A N 1
ATOM 1598 C CA . SER A 1 246 ? -2.767 26.284 -32.400 1.00 44.90 226 SER A CA 1
ATOM 1599 C C . SER A 1 246 ? -4.073 26.964 -32.222 1.00 45.21 226 SER A C 1
ATOM 1600 O O . SER A 1 246 ? -4.053 27.990 -31.584 1.00 45.96 226 SER A O 1
ATOM 1604 N N . PRO B 1 44 ? 20.237 -4.276 -39.527 1.00 46.23 24 PRO B N 1
ATOM 1605 C CA . PRO B 1 44 ? 21.543 -3.656 -39.294 1.00 46.73 24 PRO B CA 1
ATOM 1606 C C . PRO B 1 44 ? 22.009 -2.706 -40.392 1.00 47.16 24 PRO B C 1
ATOM 1607 O O . PRO B 1 44 ? 22.545 -1.673 -40.063 1.00 48.15 24 PRO B O 1
ATOM 1611 N N . GLU B 1 45 ? 21.842 -3.039 -41.670 1.00 47.21 25 GLU B N 1
ATOM 1612 C CA . GLU B 1 45 ? 21.840 -2.038 -42.822 1.00 46.78 25 GLU B CA 1
ATOM 1613 C C . GLU B 1 45 ? 21.611 -0.538 -42.399 1.00 45.65 25 GLU B C 1
ATOM 1614 O O . GLU B 1 45 ? 22.535 0.267 -42.501 1.00 44.97 25 GLU B O 1
ATOM 1620 N N . LYS B 1 46 ? 20.418 -0.178 -41.852 1.00 43.90 26 LYS B N 1
ATOM 1621 C CA . LYS B 1 46 ? 19.928 1.204 -42.110 1.00 43.55 26 LYS B CA 1
ATOM 1622 C C . LYS B 1 46 ? 20.812 2.384 -41.605 1.00 42.00 26 LYS B C 1
ATOM 1623 O O . LYS B 1 46 ? 20.796 3.394 -42.357 1.00 41.96 26 LYS B O 1
ATOM 1629 N N . ASP B 1 47 ? 21.562 2.293 -40.514 1.00 40.21 27 ASP B N 1
ATOM 1630 C CA . ASP B 1 47 ? 22.452 3.386 -40.192 1.00 39.07 27 ASP B CA 1
ATOM 1631 C C . ASP B 1 47 ? 23.921 3.081 -40.506 1.00 39.08 27 ASP B C 1
ATOM 1632 O O . ASP B 1 47 ? 24.818 3.817 -40.107 1.00 39.11 27 ASP B O 1
ATOM 1637 N N . GLY B 1 48 ? 24.162 1.972 -41.197 1.00 39.40 28 GLY B N 1
ATOM 1638 C CA . GLY B 1 48 ? 25.514 1.562 -41.561 1.00 40.02 28 GLY B CA 1
ATOM 1639 C C . GLY B 1 48 ? 26.395 1.102 -40.404 1.00 40.23 28 GLY B C 1
ATOM 1640 O O . GLY B 1 48 ? 27.579 0.891 -40.589 1.00 41.50 28 GLY B O 1
ATOM 1651 N N . GLY B 1 50 ? 27.200 -1.078 -36.452 1.00 34.67 30 GLY B N 1
ATOM 1652 C CA . GLY B 1 50 ? 26.953 -2.200 -35.528 1.00 33.88 30 GLY B CA 1
ATOM 1653 C C . GLY B 1 50 ? 25.945 -1.782 -34.436 1.00 34.24 30 GLY B C 1
ATOM 1654 O O . GLY B 1 50 ? 25.419 -0.669 -34.447 1.00 33.85 30 GLY B O 1
ATOM 1655 N N . ASP B 1 51 ? 25.737 -2.708 -33.533 1.00 33.42 31 ASP B N 1
ATOM 1656 C CA . ASP B 1 51 ? 24.801 -2.586 -32.406 1.00 34.18 31 ASP B CA 1
ATOM 1657 C C . ASP B 1 51 ? 25.140 -1.539 -31.396 1.00 33.77 31 ASP B C 1
ATOM 1658 O O . ASP B 1 51 ? 26.275 -1.428 -30.912 1.00 33.48 31 ASP B O 1
ATOM 1663 N N . LEU B 1 52 ? 24.145 -0.810 -31.111 1.00 32.69 32 LEU B N 1
ATOM 1664 C CA . LEU B 1 52 ? 24.223 0.163 -30.110 1.00 32.80 32 LEU B CA 1
ATOM 1665 C C . LEU B 1 52 ? 24.369 -0.680 -28.830 1.00 33.30 32 LEU B C 1
ATOM 1666 O O . LEU B 1 52 ? 23.709 -1.729 -28.680 1.00 32.71 32 LEU B O 1
ATOM 1671 N N . ASP B 1 53 ? 25.230 -0.233 -27.950 1.00 33.29 33 ASP B N 1
ATOM 1672 C CA . ASP B 1 53 ? 25.533 -0.963 -26.700 1.00 33.74 33 ASP B CA 1
ATOM 1673 C C . ASP B 1 53 ? 25.926 0.027 -25.595 1.00 34.64 33 ASP B C 1
ATOM 1674 O O . ASP B 1 53 ? 26.136 1.208 -25.849 1.00 35.93 33 ASP B O 1
ATOM 1679 N N . PHE B 1 54 ? 26.027 -0.466 -24.363 1.00 35.59 34 PHE B N 1
ATOM 1680 C CA . PHE B 1 54 ? 26.384 0.401 -23.203 1.00 37.10 34 PHE B CA 1
ATOM 1681 C C . PHE B 1 54 ? 27.632 1.233 -23.505 1.00 37.56 34 PHE B C 1
ATOM 1682 O O . PHE B 1 54 ? 27.784 2.356 -22.992 1.00 38.23 34 PHE B O 1
ATOM 1690 N N . ASP B 1 55 ? 28.615 0.752 -24.252 1.00 37.93 35 ASP B N 1
ATOM 1691 C CA . ASP B 1 55 ? 29.788 1.565 -24.488 1.00 38.61 35 ASP B CA 1
ATOM 1692 C C . ASP B 1 55 ? 29.504 2.790 -25.379 1.00 38.67 35 ASP B C 1
ATOM 1693 O O . ASP B 1 55 ? 30.203 3.807 -25.271 1.00 38.91 35 ASP B O 1
ATOM 1698 N N . TRP B 1 56 ? 28.467 2.738 -26.223 1.00 37.50 36 TRP B N 1
ATOM 1699 C CA . TRP B 1 56 ? 28.078 3.946 -26.957 1.00 37.04 36 TRP B CA 1
ATOM 1700 C C . TRP B 1 56 ? 27.650 5.069 -26.007 1.00 37.05 36 TRP B C 1
ATOM 1701 O O . TRP B 1 56 ? 27.646 6.230 -26.387 1.00 36.38 36 TRP B O 1
ATOM 1712 N N . LEU B 1 57 ? 27.298 4.719 -24.773 1.00 36.98 37 LEU B N 1
ATOM 1713 C CA . LEU B 1 57 ? 26.921 5.742 -23.786 1.00 36.98 37 LEU B CA 1
ATOM 1714 C C . LEU B 1 57 ? 28.074 6.243 -22.915 1.00 37.24 37 LEU B C 1
ATOM 1715 O O . LEU B 1 57 ? 27.852 7.125 -22.055 1.00 37.48 37 LEU B O 1
ATOM 1720 N N . ASP B 1 58 ? 29.289 5.731 -23.128 1.00 36.95 38 ASP B N 1
ATOM 1721 C CA . ASP B 1 58 ? 30.409 6.125 -22.265 1.00 37.67 38 ASP B CA 1
ATOM 1722 C C . ASP B 1 58 ? 30.544 7.617 -21.890 1.00 38.24 38 ASP B C 1
ATOM 1723 O O . ASP B 1 58 ? 30.813 7.922 -20.722 1.00 38.09 38 ASP B O 1
ATOM 1728 N N . ASP B 1 59 ? 30.367 8.531 -22.857 1.00 38.08 39 ASP B N 1
ATOM 1729 C CA . ASP B 1 59 ? 30.420 9.982 -22.562 1.00 37.63 39 ASP B CA 1
ATOM 1730 C C . ASP B 1 59 ? 29.056 10.569 -22.314 1.00 36.74 39 ASP B C 1
ATOM 1731 O O . ASP B 1 59 ? 28.888 11.749 -22.581 1.00 37.08 39 ASP B O 1
ATOM 1736 N N . GLY B 1 60 ? 28.088 9.775 -21.839 1.00 35.94 40 GLY B N 1
ATOM 1737 C CA . GLY B 1 60 ? 26.779 10.299 -21.390 1.00 35.74 40 GLY B CA 1
ATOM 1738 C C . GLY B 1 60 ? 25.698 10.447 -22.464 1.00 36.53 40 GLY B C 1
ATOM 1739 O O . GLY B 1 60 ? 26.008 10.424 -23.662 1.00 37.24 40 GLY B O 1
ATOM 1740 N N . TRP B 1 61 ? 24.425 10.582 -22.054 1.00 35.78 41 TRP B N 1
ATOM 1741 C CA . TRP B 1 61 ? 23.305 10.684 -23.005 1.00 34.14 41 TRP B CA 1
ATOM 1742 C C . TRP B 1 61 ? 23.392 11.940 -23.890 1.00 34.27 41 TRP B C 1
ATOM 1743 O O . TRP B 1 61 ? 23.101 11.861 -25.055 1.00 34.92 41 TRP B O 1
ATOM 1754 N N . LEU B 1 62 ? 23.824 13.078 -23.346 1.00 34.32 42 LEU B N 1
ATOM 1755 C CA . LEU B 1 62 ? 23.855 14.330 -24.108 1.00 35.80 42 LEU B CA 1
ATOM 1756 C C . LEU B 1 62 ? 24.696 14.216 -25.342 1.00 35.89 42 LEU B C 1
ATOM 1757 O O . LEU B 1 62 ? 24.320 14.700 -26.399 1.00 36.67 42 LEU B O 1
ATOM 1762 N N . THR B 1 63 ? 25.856 13.601 -25.202 1.00 36.30 43 THR B N 1
ATOM 1763 C CA . THR B 1 63 ? 26.817 13.524 -26.283 1.00 36.29 43 THR B CA 1
ATOM 1764 C C . THR B 1 63 ? 26.298 12.555 -27.339 1.00 36.33 43 THR B C 1
ATOM 1765 O O . THR B 1 63 ? 26.543 12.755 -28.540 1.00 36.40 43 THR B O 1
ATOM 1769 N N . LEU B 1 64 ? 25.586 11.515 -26.906 1.00 34.79 44 LEU B N 1
ATOM 1770 C CA . LEU B 1 64 ? 25.113 10.565 -27.885 1.00 34.17 44 LEU B CA 1
ATOM 1771 C C . LEU B 1 64 ? 23.910 11.166 -28.668 1.00 33.85 44 LEU B C 1
ATOM 1772 O O . LEU B 1 64 ? 23.881 11.134 -29.893 1.00 34.56 44 LEU B O 1
ATOM 1777 N N . LEU B 1 65 ? 22.947 11.760 -27.961 1.00 33.63 45 LEU B N 1
ATOM 1778 C CA . LEU B 1 65 ? 21.882 12.475 -28.618 1.00 32.26 45 LEU B CA 1
ATOM 1779 C C . LEU B 1 65 ? 22.443 13.503 -29.608 1.00 32.47 45 LEU B C 1
ATOM 1780 O O . LEU B 1 65 ? 21.954 13.574 -30.727 1.00 33.03 45 LEU B O 1
ATOM 1785 N N . ARG B 1 66 ? 23.480 14.268 -29.234 1.00 32.79 46 ARG B N 1
ATOM 1786 C CA . ARG B 1 66 ? 24.109 15.238 -30.175 1.00 34.29 46 ARG B CA 1
ATOM 1787 C C . ARG B 1 66 ? 24.721 14.557 -31.419 1.00 35.11 46 ARG B C 1
ATOM 1788 O O . ARG B 1 66 ? 24.592 15.060 -32.539 1.00 35.23 46 ARG B O 1
ATOM 1796 N N . ARG B 1 67 ? 25.386 13.420 -31.222 1.00 35.35 47 ARG 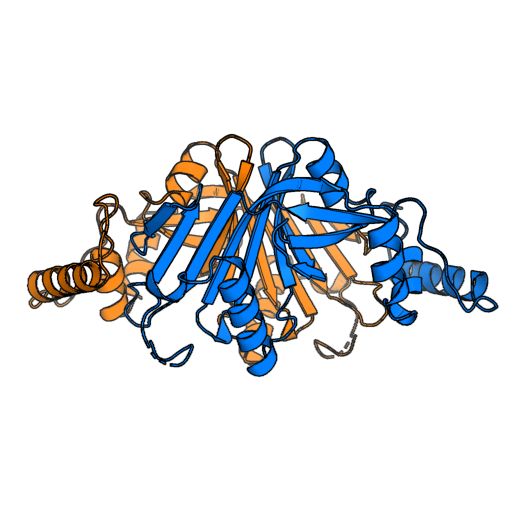B N 1
ATOM 1797 C CA . ARG B 1 67 ? 25.954 12.664 -32.328 1.00 36.50 47 ARG B CA 1
ATOM 1798 C C . ARG B 1 67 ? 24.807 12.201 -33.255 1.00 35.95 47 ARG B C 1
ATOM 1799 O O . ARG B 1 67 ? 24.860 12.413 -34.485 1.00 36.14 47 ARG B O 1
ATOM 1807 N N . TRP B 1 68 ? 23.755 11.639 -32.663 1.00 34.75 48 TRP B N 1
ATOM 1808 C CA . TRP B 1 68 ? 22.645 11.137 -33.438 1.00 35.69 48 TRP B CA 1
ATOM 1809 C C . TRP B 1 68 ? 21.914 12.240 -34.249 1.00 36.07 48 TRP B C 1
ATOM 1810 O O . TRP B 1 68 ? 21.554 12.065 -35.426 1.00 35.58 48 TRP B O 1
ATOM 1821 N N . LEU B 1 69 ? 21.734 13.386 -33.621 1.00 36.64 49 LEU B N 1
ATOM 1822 C CA . LEU B 1 69 ? 21.190 14.545 -34.294 1.00 37.39 49 LEU B CA 1
ATOM 1823 C C . LEU B 1 69 ? 22.068 14.937 -35.507 1.00 37.46 49 LEU B C 1
ATOM 1824 O O . LEU B 1 69 ? 21.589 15.165 -36.625 1.00 37.48 49 LEU B O 1
ATOM 1829 N N . ASN B 1 70 ? 23.376 14.998 -35.271 1.00 37.30 50 ASN B N 1
ATOM 1830 C CA . ASN B 1 70 ? 24.324 15.285 -36.316 1.00 37.30 50 ASN B CA 1
ATOM 1831 C C . ASN B 1 70 ? 24.349 14.219 -37.418 1.00 35.70 50 ASN B C 1
ATOM 1832 O O . ASN B 1 70 ? 24.460 14.549 -38.587 1.00 34.46 50 ASN B O 1
ATOM 1837 N N . ASP B 1 71 ? 24.234 12.947 -37.060 1.00 34.41 51 ASP B N 1
ATOM 1838 C CA . ASP B 1 71 ? 24.201 11.905 -38.068 1.00 34.00 51 ASP B CA 1
ATOM 1839 C C . ASP B 1 71 ? 22.977 12.083 -38.922 1.00 33.18 51 ASP B C 1
ATOM 1840 O O . ASP B 1 71 ? 23.005 11.800 -40.098 1.00 33.62 51 ASP B O 1
ATOM 1845 N N . ALA B 1 72 ? 21.890 12.550 -38.323 1.00 32.15 52 ALA B N 1
ATOM 1846 C CA . ALA B 1 72 ? 20.627 12.695 -39.036 1.00 32.54 52 ALA B CA 1
ATOM 1847 C C . ALA B 1 72 ? 20.765 13.779 -40.104 1.00 32.58 52 ALA B C 1
ATOM 1848 O O . ALA B 1 72 ? 20.318 13.596 -41.248 1.00 32.61 52 ALA B O 1
ATOM 1850 N N . GLN B 1 73 ? 21.420 14.877 -39.72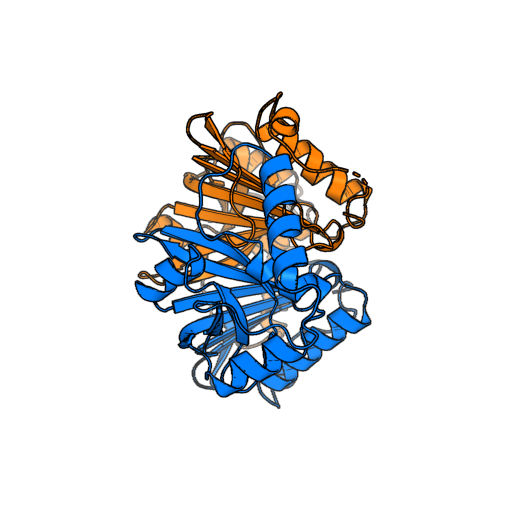3 1.00 31.70 53 GLN B N 1
ATOM 1851 C CA . GLN B 1 73 ? 21.834 15.937 -40.655 1.00 32.46 53 GLN B CA 1
ATOM 1852 C C . GLN B 1 73 ? 22.743 15.420 -41.809 1.00 30.72 53 GLN B C 1
ATOM 1853 O O . GLN B 1 73 ? 22.417 15.539 -43.065 1.00 30.11 53 GLN B O 1
ATOM 1859 N N . ARG B 1 74 ? 23.856 14.797 -41.428 1.00 29.57 54 ARG B N 1
ATOM 1860 C CA . ARG B 1 74 ? 24.834 14.384 -42.495 1.00 29.22 54 ARG B CA 1
ATOM 1861 C C . ARG B 1 74 ? 24.122 13.493 -43.521 1.00 29.14 54 ARG B C 1
ATOM 1862 O O . ARG B 1 74 ? 24.409 13.554 -44.706 1.00 30.01 54 ARG B O 1
ATOM 1870 N N . ALA B 1 75 ? 23.136 12.726 -43.085 1.00 28.59 55 ALA B N 1
ATOM 1871 C CA . ALA B 1 75 ? 22.450 11.781 -43.940 1.00 29.62 55 ALA B CA 1
ATOM 1872 C C . ALA B 1 75 ? 21.355 12.411 -44.826 1.00 30.06 55 ALA B C 1
ATOM 1873 O O . ALA B 1 75 ? 20.730 11.706 -45.645 1.00 30.24 55 ALA B O 1
ATOM 1875 N N . GLY B 1 76 ? 21.086 13.704 -44.644 1.00 29.86 56 GLY B N 1
ATOM 1876 C CA . GLY B 1 76 ? 20.053 14.387 -45.430 1.00 30.62 56 GLY B CA 1
ATOM 1877 C C . GLY B 1 76 ? 18.611 14.264 -44.956 1.00 31.38 56 GLY B C 1
ATOM 1878 O O . GLY B 1 76 ? 17.704 14.635 -45.683 1.00 32.01 56 GLY B O 1
ATOM 1879 N N . VAL B 1 77 ? 18.400 13.714 -43.760 1.00 32.01 57 VAL B N 1
ATOM 1880 C CA . VAL B 1 77 ? 17.084 13.622 -43.102 1.00 33.00 57 VAL B CA 1
ATOM 1881 C C . VAL B 1 77 ? 16.382 14.998 -43.035 1.00 34.26 57 VAL B C 1
ATOM 1882 O O . VAL B 1 77 ? 17.001 15.968 -42.661 1.00 33.83 57 VAL B O 1
ATOM 1886 N N . SER B 1 78 ? 15.124 15.105 -43.455 1.00 34.90 58 SER B N 1
ATOM 1887 C CA . SER B 1 78 ? 14.401 16.369 -43.384 1.00 35.98 58 SER B CA 1
ATOM 1888 C C . SER B 1 78 ? 14.076 16.634 -41.936 1.00 34.80 58 SER B C 1
ATOM 1889 O O . SER B 1 78 ? 13.611 15.752 -41.175 1.00 33.75 58 SER B O 1
ATOM 1892 N N . GLU B 1 79 ? 14.243 17.893 -41.501 1.00 34.78 59 GLU B N 1
ATOM 1893 C CA . GLU B 1 79 ? 13.986 18.340 -40.140 1.00 35.32 59 GLU B CA 1
ATOM 1894 C C . GLU B 1 79 ? 14.617 17.431 -39.129 1.00 33.77 59 GLU B C 1
ATOM 1895 O O . GLU B 1 79 ? 13.924 16.939 -38.243 1.00 33.87 59 GLU B O 1
ATOM 1901 N N . PRO B 1 80 ? 15.953 17.281 -39.199 1.00 34.47 60 PRO B N 1
ATOM 1902 C CA . PRO B 1 80 ? 16.635 16.333 -38.303 1.00 34.43 60 PRO B CA 1
ATOM 1903 C C . PRO B 1 80 ? 16.266 16.614 -36.821 1.00 34.19 60 PRO B C 1
ATOM 1904 O O . PRO B 1 80 ? 16.094 15.690 -36.049 1.00 33.90 60 PRO B O 1
ATOM 1908 N N . ASN B 1 81 ? 16.118 17.876 -36.448 1.00 33.66 61 ASN B N 1
ATOM 1909 C CA . ASN B 1 81 ? 15.861 18.203 -35.042 1.00 34.80 61 ASN B CA 1
ATOM 1910 C C . ASN B 1 81 ? 14.393 18.226 -34.608 1.00 34.15 61 ASN B C 1
ATOM 1911 O O . ASN B 1 81 ? 14.113 18.580 -33.470 1.00 33.77 61 ASN B O 1
ATOM 1916 N N . ALA B 1 82 ? 13.464 17.849 -35.490 1.00 32.95 62 ALA B N 1
ATOM 1917 C CA . ALA B 1 82 ? 12.053 17.817 -35.120 1.00 31.15 62 ALA B CA 1
ATOM 1918 C C . ALA B 1 82 ? 11.727 16.588 -34.291 1.00 30.58 62 ALA B C 1
ATOM 1919 O O . ALA B 1 82 ? 12.298 15.516 -34.474 1.00 31.03 62 ALA B O 1
ATOM 1921 N N . MET B 1 83 ? 10.780 16.745 -33.388 1.00 31.62 63 MET B N 1
ATOM 1922 C CA . MET B 1 83 ? 10.371 15.661 -32.483 1.00 32.41 63 MET B CA 1
ATOM 1923 C C . MET B 1 83 ? 8.848 15.649 -32.295 1.00 31.76 63 MET B C 1
ATOM 1924 O O . MET B 1 83 ? 8.240 16.720 -32.275 1.00 32.89 63 MET B O 1
ATOM 1929 N N . VAL B 1 84 ? 8.229 14.475 -32.148 1.00 31.09 64 VAL B N 1
ATOM 1930 C CA . VAL B 1 84 ? 6.783 14.450 -31.790 1.00 29.21 64 VAL B CA 1
ATOM 1931 C C . VAL B 1 84 ? 6.609 14.619 -30.286 1.00 30.13 64 VAL B C 1
ATOM 1932 O O . VAL B 1 84 ? 7.145 13.814 -29.501 1.00 29.98 64 VAL B O 1
ATOM 1936 N N . LEU B 1 85 ? 5.921 15.695 -29.885 1.00 29.96 65 LEU B N 1
ATOM 1937 C CA . LEU B 1 85 ? 5.700 16.024 -28.458 1.00 28.13 65 LEU B CA 1
ATOM 1938 C C . LEU B 1 85 ? 4.320 15.540 -28.018 1.00 28.75 65 LEU B C 1
ATOM 1939 O O . LEU B 1 85 ? 3.311 15.939 -28.630 1.00 29.48 65 LEU B O 1
ATOM 1944 N N . ALA B 1 86 ? 4.262 14.706 -26.977 1.00 27.39 66 ALA B N 1
ATOM 1945 C CA . ALA B 1 86 ? 2.969 14.349 -26.395 1.00 27.57 66 ALA B CA 1
ATOM 1946 C C . ALA B 1 86 ? 2.743 15.029 -25.080 1.00 28.95 66 ALA B C 1
ATOM 1947 O O . ALA B 1 86 ? 3.652 15.139 -24.230 1.00 27.83 66 ALA B O 1
ATOM 1949 N N . THR B 1 87 ? 1.624 15.505 -24.908 1.00 29.80 67 THR B N 1
ATOM 1950 C CA . THR B 1 87 ? 1.082 16.096 -23.678 1.00 30.52 67 THR B CA 1
ATOM 1951 C C . THR B 1 87 ? -0.208 15.382 -23.293 1.00 32.18 67 THR B C 1
ATOM 1952 O O . THR B 1 87 ? -0.660 14.456 -23.982 1.00 34.45 67 THR B O 1
ATOM 1956 N N . VAL B 1 88 ? -0.774 15.828 -22.196 1.00 31.95 68 VAL B N 1
ATOM 1957 C CA . VAL B 1 88 ? -2.017 15.256 -21.680 1.00 32.40 68 VAL B CA 1
ATOM 1958 C C . VAL B 1 88 ? -3.091 16.321 -21.572 1.00 33.22 68 VAL B C 1
ATOM 1959 O O . VAL B 1 88 ? -2.824 17.464 -21.166 1.00 32.69 68 VA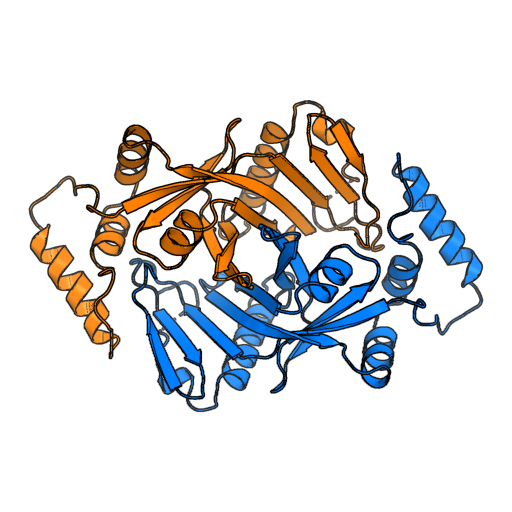L B O 1
ATOM 1963 N N . ALA B 1 89 ? -4.267 15.894 -21.946 1.00 33.95 69 ALA B N 1
ATOM 1964 C CA . ALA B 1 89 ? -5.460 16.720 -21.918 1.00 34.69 69 ALA B CA 1
ATOM 1965 C C . ALA B 1 89 ? -6.591 15.922 -21.302 1.00 36.00 69 ALA B C 1
ATOM 1966 O O . ALA B 1 89 ? -7.212 15.081 -21.972 1.00 36.77 69 ALA B O 1
ATOM 1968 N N . ASP B 1 90 ? -6.787 16.230 -20.050 1.00 37.48 70 ASP B N 1
ATOM 1969 C CA . ASP B 1 90 ? -7.815 15.633 -19.213 1.00 38.52 70 ASP B CA 1
ATOM 1970 C C . ASP B 1 90 ? -7.701 14.103 -19.192 1.00 37.73 70 ASP B C 1
ATOM 1971 O O . ASP B 1 90 ? -8.694 13.386 -19.389 1.00 37.16 70 ASP B O 1
ATOM 1976 N N . GLY B 1 91 ? -6.476 13.667 -18.949 1.00 37.59 71 GLY B N 1
ATOM 1977 C CA . GLY B 1 91 ? -6.123 12.237 -18.820 1.00 36.49 71 GLY B CA 1
ATOM 1978 C C . GLY B 1 91 ? -5.945 11.517 -20.169 1.00 36.57 71 GLY B C 1
ATOM 1979 O O . GLY B 1 91 ? -5.692 10.305 -20.210 1.00 37.62 71 GLY B O 1
ATOM 1980 N N . LYS B 1 92 ? -6.074 12.252 -21.259 1.00 36.12 72 LYS B N 1
ATOM 1981 C CA . LYS B 1 92 ? -5.930 11.662 -22.615 1.00 35.58 72 LYS B CA 1
ATOM 1982 C C . LYS B 1 92 ? -4.718 12.258 -23.355 1.00 34.35 72 LYS B C 1
ATOM 1983 O O . LYS B 1 92 ? -4.537 13.484 -23.390 1.00 34.37 72 LYS B O 1
ATOM 1989 N N . PRO B 1 93 ? -3.848 11.411 -23.956 1.00 33.39 73 PRO B N 1
ATOM 1990 C CA . PRO B 1 93 ? -2.670 11.882 -24.701 1.00 32.05 73 PRO B CA 1
ATOM 1991 C C . PRO B 1 93 ? -3.051 12.706 -25.929 1.00 31.33 73 PRO B C 1
ATOM 1992 O O . PRO B 1 93 ? -4.161 12.490 -26.504 1.00 31.67 73 PRO B O 1
ATOM 1996 N N . VAL B 1 94 ? -2.136 13.609 -26.299 1.00 31.19 74 VAL B N 1
ATOM 1997 C CA . VAL B 1 94 ? -2.286 14.486 -27.492 1.00 29.93 74 VAL B CA 1
ATOM 1998 C C . VAL B 1 94 ? -0.923 14.688 -28.162 1.00 30.02 74 VAL B C 1
ATOM 1999 O O . VAL B 1 94 ? 0.101 14.858 -27.484 1.00 31.41 74 VAL B O 1
ATOM 2003 N N . THR B 1 95 ? -0.751 14.527 -29.495 1.00 28.09 75 THR B N 1
ATOM 2004 C CA . THR B 1 95 ? 0.570 14.583 -30.159 1.00 28.80 75 THR B CA 1
ATOM 2005 C C . THR B 1 95 ? 0.639 15.636 -31.253 1.00 29.16 75 THR B C 1
ATOM 2006 O O . THR B 1 95 ? -0.358 15.889 -31.970 1.00 29.71 75 THR B O 1
ATOM 2010 N N . ARG B 1 96 ? 1.832 16.196 -31.439 1.00 29.26 76 ARG B N 1
ATOM 2011 C CA . ARG B 1 96 ? 2.116 17.025 -32.592 1.00 29.26 76 ARG B CA 1
ATOM 2012 C C . ARG B 1 96 ? 3.598 17.282 -32.569 1.00 30.27 76 ARG B C 1
ATOM 2013 O O . ARG B 1 96 ? 4.221 17.071 -31.552 1.00 29.29 76 ARG B O 1
ATOM 2021 N N . SER B 1 97 ? 4.168 17.735 -33.685 1.00 31.13 77 SER B N 1
ATOM 2022 C CA . SER B 1 97 ? 5.604 17.980 -33.780 1.00 31.21 77 SER B CA 1
ATOM 2023 C C . SER B 1 97 ? 5.949 19.415 -33.364 1.00 31.09 77 SER B C 1
ATOM 2024 O O . SER B 1 97 ? 5.166 20.362 -33.589 1.00 30.03 77 SER B O 1
ATOM 2027 N N . VAL B 1 98 ? 7.116 19.514 -32.717 1.00 32.28 78 VAL B N 1
ATOM 2028 C CA . VAL B 1 98 ? 7.828 20.747 -32.393 1.00 31.61 78 VAL B CA 1
ATOM 2029 C C . VAL B 1 98 ? 9.308 20.618 -32.789 1.00 32.65 78 VAL B C 1
ATOM 2030 O O . VAL B 1 98 ? 9.805 19.519 -33.048 1.00 32.68 78 VAL B O 1
ATOM 2034 N N . LEU B 1 99 ? 9.994 21.748 -32.872 1.00 33.33 79 LEU B N 1
ATOM 2035 C CA . LEU B 1 99 ? 11.378 21.742 -33.252 1.00 34.74 79 LEU B CA 1
ATOM 2036 C C . LEU B 1 99 ? 12.215 21.918 -32.011 1.00 34.06 79 LEU B C 1
ATOM 2037 O O . LEU B 1 99 ? 12.025 22.901 -31.295 1.00 34.94 79 LEU B O 1
ATOM 2042 N N . CYS B 1 100 ? 13.129 20.969 -31.768 1.00 33.12 80 CYS B N 1
ATOM 2043 C CA . CYS B 1 100 ? 14.087 21.064 -30.677 1.00 32.85 80 CYS B CA 1
ATOM 2044 C C . CYS B 1 100 ? 15.106 22.111 -31.015 1.00 33.21 80 CYS B C 1
ATOM 2045 O O . CYS B 1 100 ? 15.886 21.919 -31.935 1.00 33.86 80 CYS B O 1
ATOM 2048 N N . LYS B 1 101 ? 15.126 23.202 -30.259 1.00 33.85 81 LYS B N 1
ATOM 2049 C CA . LYS B 1 101 ? 16.057 24.314 -30.544 1.00 35.16 81 LYS B CA 1
ATOM 2050 C C . LYS B 1 101 ? 17.232 24.378 -29.568 1.00 35.76 81 LYS B C 1
ATOM 2051 O O . LYS B 1 101 ? 18.272 24.956 -29.892 1.00 35.81 81 LYS B O 1
ATOM 2057 N N . ILE B 1 102 ? 17.057 23.821 -28.372 1.00 36.06 82 ILE B N 1
ATOM 2058 C CA . ILE B 1 102 ? 18.142 23.733 -27.421 1.00 35.70 82 ILE B CA 1
ATOM 2059 C C . ILE B 1 102 ? 18.290 22.311 -26.909 1.00 36.30 82 ILE B C 1
ATOM 2060 O O . ILE B 1 102 ? 17.340 21.721 -26.375 1.00 36.13 82 ILE B O 1
ATOM 2065 N N . LEU B 1 103 ? 19.493 21.781 -27.049 1.00 36.37 83 LEU B N 1
ATOM 2066 C CA . LEU B 1 103 ? 19.844 20.480 -26.483 1.00 36.94 83 LEU B CA 1
ATOM 2067 C C . LEU B 1 103 ? 21.034 20.624 -25.491 1.00 37.78 83 LEU B C 1
ATOM 2068 O O . LEU B 1 103 ? 22.188 20.838 -25.921 1.00 38.86 83 LEU B O 1
ATOM 2073 N N . ASP B 1 104 ? 20.790 20.541 -24.182 1.00 38.37 84 ASP B N 1
ATOM 2074 C CA . ASP B 1 104 ? 21.936 20.463 -23.239 1.00 38.90 84 ASP B CA 1
ATOM 2075 C C . ASP B 1 104 ? 21.673 19.541 -22.067 1.00 39.07 84 ASP B C 1
ATOM 2076 O O . ASP B 1 104 ? 20.782 18.675 -22.127 1.00 38.82 84 ASP B O 1
ATOM 2081 N N . GLU B 1 105 ? 22.465 19.722 -21.002 1.00 39.36 85 GLU B N 1
ATOM 2082 C CA . GLU B 1 105 ? 22.443 18.863 -19.795 1.00 40.67 85 GLU B CA 1
ATOM 2083 C C . GLU B 1 105 ? 21.091 18.942 -19.092 1.00 40.56 85 GLU B C 1
ATOM 2084 O O . GLU B 1 105 ? 20.607 17.953 -18.508 1.00 40.11 85 GLU B O 1
ATOM 2090 N N . SER B 1 106 ? 20.469 20.119 -19.168 1.00 40.54 86 SER B N 1
ATOM 2091 C CA . SER B 1 106 ? 19.166 20.293 -18.548 1.00 40.66 86 SER B CA 1
ATOM 2092 C C . SER B 1 106 ? 17.986 19.806 -19.431 1.00 40.05 86 SER B C 1
ATOM 2093 O O . SER B 1 106 ? 16.827 19.831 -18.956 1.00 40.63 86 SER B O 1
ATOM 2096 N N . GLY B 1 107 ? 18.271 19.325 -20.663 1.00 38.12 87 GLY B N 1
ATOM 2097 C CA . GLY B 1 107 ? 17.267 18.632 -21.506 1.00 36.10 87 GLY B CA 1
ATOM 2098 C C . GLY B 1 107 ? 16.977 19.214 -22.898 1.00 34.36 87 GLY B C 1
ATOM 2099 O O . GLY B 1 107 ? 17.860 19.829 -23.529 1.00 34.06 87 GLY B O 1
ATOM 2100 N N . VAL B 1 108 ? 15.754 18.999 -23.395 1.00 32.85 88 VAL B N 1
ATOM 2101 C CA . VAL B 1 108 ? 15.423 19.449 -24.744 1.00 33.02 88 VAL B CA 1
ATOM 2102 C C . VAL B 1 108 ? 14.372 20.566 -24.725 1.00 33.97 88 VAL B C 1
ATOM 2103 O O . VAL B 1 108 ? 13.362 20.457 -24.023 1.00 34.49 88 VAL B O 1
ATOM 2107 N N . ALA B 1 109 ? 14.611 21.624 -25.489 1.00 33.32 89 ALA B N 1
ATOM 2108 C CA . ALA B 1 109 ? 13.747 22.782 -25.433 1.00 33.14 89 ALA B CA 1
ATOM 2109 C C . ALA B 1 109 ? 13.189 23.191 -26.789 1.00 33.11 89 ALA B C 1
ATOM 2110 O O . ALA B 1 109 ? 13.894 23.131 -27.807 1.00 33.50 89 ALA B O 1
ATOM 2112 N N . PHE B 1 110 ? 11.934 23.645 -26.782 1.00 32.21 90 PHE B N 1
ATOM 2113 C CA . PHE B 1 110 ? 11.281 24.080 -27.991 1.00 32.40 90 PHE B CA 1
ATOM 2114 C C . PHE B 1 110 ? 10.499 25.360 -27.708 1.00 32.65 90 PHE B C 1
ATOM 2115 O O . PHE B 1 110 ? 10.185 25.655 -26.563 1.00 31.77 90 PHE B O 1
ATOM 2123 N N . PHE B 1 111 ? 10.110 26.070 -28.761 1.00 32.92 91 PHE B N 1
ATOM 2124 C CA . PHE B 1 111 ? 9.448 27.367 -28.635 1.00 33.25 91 PHE B CA 1
ATOM 2125 C C . PHE B 1 111 ? 8.108 27.372 -29.296 1.00 34.37 91 PHE B C 1
ATOM 2126 O O . PHE B 1 111 ? 7.974 26.823 -30.384 1.00 33.40 91 PHE B O 1
ATOM 2134 N N . THR B 1 112 ? 7.161 28.074 -28.675 1.00 34.23 92 THR B N 1
ATOM 2135 C CA . THR B 1 112 ? 5.737 28.043 -29.007 1.00 35.11 92 THR B CA 1
ATOM 2136 C C . THR B 1 112 ? 4.979 29.163 -28.228 1.00 36.62 92 THR B C 1
ATOM 2137 O O . THR B 1 112 ? 5.513 29.762 -27.265 1.00 34.98 92 THR B O 1
ATOM 2141 N N . SER B 1 113 ? 3.751 29.452 -28.660 1.00 37.95 93 SER B N 1
ATOM 2142 C CA . SER B 1 113 ? 2.872 30.363 -27.966 1.00 40.25 93 SER B CA 1
ATOM 2143 C C . SER B 1 113 ? 2.368 29.678 -26.702 1.00 40.98 93 SER B C 1
ATOM 2144 O O . SER B 1 113 ? 1.853 28.557 -26.789 1.00 42.13 93 SER B O 1
ATOM 2147 N N . TYR B 1 114 ? 2.515 30.344 -25.549 1.00 41.09 94 TYR B N 1
ATOM 2148 C CA . TYR B 1 114 ? 1.922 29.909 -24.279 1.00 40.99 94 TYR B CA 1
ATOM 2149 C C . TYR B 1 114 ? 0.404 29.798 -24.407 1.00 40.74 94 TYR B C 1
ATOM 2150 O O . TYR B 1 114 ? -0.239 29.128 -23.621 1.00 41.91 94 TYR B O 1
ATOM 2159 N N . THR B 1 115 ? -0.187 30.441 -25.391 1.00 40.01 95 THR B N 1
ATOM 2160 C CA . THR B 1 115 ? -1.641 30.374 -25.478 1.00 39.41 95 THR B CA 1
ATOM 2161 C C . THR B 1 115 ? -2.156 29.262 -26.399 1.00 38.66 95 THR B C 1
ATOM 2162 O O . THR B 1 115 ? -3.314 29.194 -26.716 1.00 38.85 95 THR B O 1
ATOM 2166 N N . SER B 1 116 ? -1.295 28.381 -26.865 1.00 37.36 96 SER B N 1
ATOM 2167 C CA . SER B 1 116 ? -1.759 27.222 -27.636 1.00 35.98 96 SER B CA 1
ATOM 2168 C C . SER B 1 116 ? -2.407 26.106 -26.738 1.00 35.05 96 SER B C 1
ATOM 2169 O O . SER B 1 116 ? -2.201 26.089 -25.530 1.00 34.21 96 SER B O 1
ATOM 2172 N N . ALA B 1 117 ? -3.139 25.164 -27.329 1.00 33.08 97 ALA B N 1
ATOM 2173 C CA . ALA B 1 117 ? -3.553 23.954 -26.602 1.00 32.24 97 ALA B CA 1
ATOM 2174 C C . ALA B 1 117 ? -2.370 23.286 -25.834 1.00 31.30 97 ALA B C 1
ATOM 2175 O O . ALA B 1 117 ? -2.510 22.925 -24.631 1.00 31.22 97 ALA B O 1
ATOM 2177 N N . LYS B 1 118 ? -1.213 23.151 -26.501 1.00 31.14 98 LYS B N 1
ATOM 2178 C CA . LYS B 1 118 ? -0.046 22.516 -25.873 1.00 31.52 98 LYS B CA 1
ATOM 2179 C C . LYS B 1 118 ? 0.395 23.283 -24.603 1.00 31.79 98 LYS B C 1
ATOM 2180 O O . LYS B 1 118 ? 0.682 22.652 -23.573 1.00 31.52 98 LYS B O 1
ATOM 2186 N N . GLY B 1 119 ? 0.383 24.624 -24.649 1.00 31.29 99 GLY B N 1
ATOM 2187 C CA . GLY B 1 119 ? 0.705 25.449 -23.470 1.00 30.25 99 GLY B CA 1
ATOM 2188 C C . GLY B 1 119 ? -0.279 25.267 -22.321 1.00 30.74 99 GLY B C 1
ATOM 2189 O O . GLY B 1 119 ? 0.098 25.181 -21.144 1.00 30.52 99 GLY B O 1
ATOM 2190 N N . GLU B 1 120 ? -1.554 25.195 -22.650 1.00 30.41 100 GLU B N 1
ATOM 2191 C CA . GLU B 1 120 ? -2.571 24.993 -21.640 1.00 32.48 100 GLU B CA 1
ATOM 2192 C C . GLU B 1 120 ? -2.434 23.592 -21.020 1.00 32.00 100 GLU B C 1
ATOM 2193 O O . GLU B 1 120 ? -2.493 23.436 -19.793 1.00 30.51 100 GLU B O 1
ATOM 2199 N N . GLN B 1 121 ? -2.229 22.586 -21.884 1.00 31.71 101 GLN B N 1
ATOM 2200 C CA . GLN B 1 121 ? -1.995 21.240 -21.438 1.00 32.05 101 GLN B CA 1
ATOM 2201 C C . GLN B 1 121 ? -0.736 21.139 -20.526 1.00 32.46 101 GLN B C 1
ATOM 2202 O O . GLN B 1 121 ? -0.781 20.505 -19.465 1.00 32.06 101 GLN B O 1
ATOM 2208 N N . LEU B 1 122 ? 0.352 21.806 -20.875 1.00 31.65 102 LEU B N 1
ATOM 2209 C CA . LEU B 1 122 ? 1.538 21.779 -20.025 1.00 32.18 102 LEU B CA 1
ATOM 2210 C C . LEU B 1 122 ? 1.389 22.558 -18.697 1.00 31.75 102 LEU B C 1
ATOM 2211 O O . LEU B 1 122 ? 2.124 22.327 -17.718 1.00 31.67 102 LEU B O 1
ATOM 2216 N N . ALA B 1 123 ? 0.460 23.512 -18.673 1.00 31.54 103 ALA B N 1
ATOM 2217 C CA . ALA B 1 123 ? 0.214 24.303 -17.465 1.00 31.25 103 ALA B CA 1
ATOM 2218 C C . ALA B 1 123 ? -0.499 23.437 -16.433 1.00 31.83 103 ALA B C 1
ATOM 2219 O O . ALA B 1 123 ? -0.107 23.430 -15.296 1.00 32.39 103 ALA B O 1
ATOM 2221 N N . VAL B 1 124 ? -1.523 22.693 -16.851 1.00 32.54 104 VAL B N 1
ATOM 2222 C CA . VAL B 1 124 ? -2.218 21.738 -16.001 1.00 32.91 104 VAL B CA 1
ATOM 2223 C C . VAL B 1 124 ? -1.381 20.502 -15.576 1.00 33.00 104 VAL B C 1
ATOM 2224 O O . VAL B 1 124 ? -1.475 20.083 -14.434 1.00 33.09 104 VAL B O 1
ATOM 2228 N N . THR B 1 125 ? -0.577 19.925 -16.476 1.00 33.79 105 THR B N 1
ATOM 2229 C CA . THR B 1 125 ? 0.150 18.644 -16.240 1.00 33.24 105 THR B CA 1
ATOM 2230 C C . THR B 1 125 ? 1.541 18.837 -16.808 1.00 32.61 105 THR B C 1
ATOM 2231 O O . THR B 1 125 ? 1.785 18.589 -17.999 1.00 32.07 105 THR B O 1
ATOM 2235 N N . PRO B 1 126 ? 2.460 19.323 -15.982 1.00 32.23 106 PRO B N 1
ATOM 2236 C CA . PRO B 1 126 ? 3.746 19.727 -16.524 1.00 31.55 106 PRO B CA 1
ATOM 2237 C C . PRO B 1 126 ? 4.695 18.551 -16.634 1.00 31.42 106 PRO B C 1
ATOM 2238 O O . PRO B 1 126 ? 5.770 18.537 -15.999 1.00 30.24 106 PRO B O 1
ATOM 2242 N N . TYR B 1 127 ? 4.274 17.559 -17.422 1.00 32.93 107 TYR B N 1
ATOM 2243 C CA . TYR B 1 127 ? 5.140 16.423 -17.882 1.00 32.78 107 TYR B CA 1
ATOM 2244 C C . TYR B 1 127 ? 4.901 16.194 -19.376 1.00 32.12 107 TYR B C 1
ATOM 2245 O O . TYR B 1 127 ? 3.781 16.369 -19.829 1.00 32.52 107 TYR B O 1
ATOM 2254 N N . ALA B 1 128 ? 5.966 15.841 -20.107 1.00 30.38 108 ALA B N 1
ATOM 2255 C CA . ALA B 1 128 ? 5.925 15.538 -21.535 1.00 29.40 108 ALA B CA 1
ATOM 2256 C C . ALA B 1 128 ? 6.767 14.303 -21.868 1.00 29.65 108 ALA B C 1
ATOM 2257 O O . ALA B 1 128 ? 7.672 13.941 -21.110 1.00 29.99 108 ALA B O 1
ATOM 2259 N N . SER B 1 129 ? 6.482 13.665 -22.994 1.00 29.11 109 SER B N 1
ATOM 2260 C CA . SER B 1 129 ? 7.455 12.765 -23.623 1.00 30.30 109 SER B CA 1
ATOM 2261 C C . SER B 1 129 ? 7.627 13.220 -25.068 1.00 30.42 109 SER B C 1
ATOM 2262 O O . SER B 1 129 ? 6.660 13.735 -25.622 1.00 31.81 109 SER B O 1
ATOM 2265 N N . ALA B 1 130 ? 8.817 13.063 -25.651 1.00 30.55 110 ALA B N 1
ATOM 2266 C CA . ALA B 1 130 ? 9.097 13.446 -27.067 1.00 31.43 110 ALA B CA 1
ATOM 2267 C C . ALA B 1 130 ? 9.934 12.377 -27.814 1.00 32.19 110 ALA B C 1
ATOM 2268 O O . ALA B 1 130 ? 10.808 11.733 -27.213 1.00 31.87 110 ALA B O 1
ATOM 2270 N N . THR B 1 131 ? 9.697 12.215 -29.113 1.00 32.78 111 THR B N 1
ATOM 2271 C CA . THR B 1 131 ? 10.420 11.241 -29.905 1.00 32.35 111 THR B CA 1
ATOM 2272 C C . THR B 1 131 ? 10.994 11.876 -31.192 1.00 33.38 111 THR B C 1
ATOM 2273 O O . THR B 1 131 ? 10.276 12.513 -31.968 1.00 33.96 111 THR B O 1
ATOM 2277 N N . PHE B 1 132 ? 12.291 11.727 -31.390 1.00 31.97 112 PHE B N 1
ATOM 2278 C CA . PHE B 1 132 ? 12.906 12.039 -32.643 1.00 31.80 112 PHE B CA 1
ATOM 2279 C C . PHE B 1 132 ? 12.723 10.827 -33.564 1.00 32.59 112 PHE B C 1
ATOM 2280 O O . PHE B 1 132 ? 13.345 9.777 -33.336 1.00 33.30 112 PHE B O 1
ATOM 2288 N N . PRO B 1 133 ? 11.871 10.950 -34.600 1.00 33.89 113 PRO B N 1
ATOM 2289 C CA . PRO B 1 133 ? 11.599 9.787 -35.484 1.00 33.98 113 PRO B CA 1
ATOM 2290 C C . PRO B 1 133 ? 12.601 9.669 -36.690 1.00 34.72 113 PRO B C 1
ATOM 2291 O O . PRO B 1 133 ? 12.272 10.029 -37.845 1.00 36.58 113 PRO B O 1
ATOM 2295 N N . TRP B 1 134 ? 13.807 9.159 -36.452 1.00 33.73 114 TRP B N 1
ATOM 2296 C CA . TRP B 1 134 ? 14.738 9.086 -37.555 1.00 32.15 114 TRP B CA 1
ATOM 2297 C C . TRP B 1 134 ? 14.564 7.870 -38.469 1.00 31.45 114 TRP B C 1
ATOM 2298 O O . TRP B 1 134 ? 15.503 7.113 -38.657 1.00 30.98 114 TRP B O 1
ATOM 2309 N N . TYR B 1 135 ? 13.395 7.699 -39.078 1.00 30.97 115 TYR B N 1
ATOM 2310 C CA . TYR B 1 135 ? 13.102 6.402 -39.755 1.00 31.21 115 TYR B CA 1
ATOM 2311 C C . TYR B 1 135 ? 14.130 5.936 -40.788 1.00 31.34 115 TYR B C 1
ATOM 2312 O O . TYR B 1 135 ? 14.529 4.725 -40.826 1.00 32.46 115 TYR B O 1
ATOM 2321 N N . GLN B 1 136 ? 14.589 6.893 -41.596 1.00 30.85 116 GLN B N 1
ATOM 2322 C CA . GLN B 1 136 ? 15.629 6.647 -42.692 1.00 30.16 116 GLN B CA 1
ATOM 2323 C C . GLN B 1 136 ? 16.930 6.008 -42.146 1.00 29.68 116 GLN B C 1
ATOM 2324 O O . GLN B 1 136 ? 17.633 5.321 -42.865 1.00 29.90 116 GLN B O 1
ATOM 2330 N N . LEU B 1 137 ? 17.261 6.229 -40.802 1.00 29.38 117 LEU B N 1
ATOM 2331 C CA . LEU B 1 137 ? 18.447 5.595 -40.220 1.00 29.44 117 LEU B CA 1
ATOM 2332 C C . LEU B 1 137 ? 18.056 4.441 -39.304 1.00 29.42 117 LEU B C 1
ATOM 2333 O O . LEU B 1 137 ? 18.888 3.825 -38.639 1.00 28.70 117 LEU B O 1
ATOM 2338 N N . GLY B 1 138 ? 16.756 4.146 -39.262 1.00 29.96 118 GLY B N 1
ATOM 2339 C CA . GLY B 1 138 ? 16.219 3.134 -38.368 1.00 30.50 118 GLY B CA 1
ATOM 2340 C C . GLY B 1 138 ? 16.536 3.468 -36.939 1.00 30.74 118 GLY B C 1
ATOM 2341 O O . GLY B 1 138 ? 16.908 2.594 -36.207 1.00 30.79 118 GLY B O 1
ATOM 2342 N N . ARG B 1 139 ? 16.397 4.726 -36.540 1.00 30.80 119 ARG B N 1
ATOM 2343 C CA . ARG B 1 139 ? 16.700 5.085 -35.181 1.00 32.33 119 ARG B CA 1
ATOM 2344 C C . ARG B 1 139 ? 15.575 5.929 -34.561 1.00 33.51 119 ARG B C 1
ATOM 2345 O O . ARG B 1 139 ? 14.843 6.632 -35.264 1.00 34.27 119 ARG B O 1
ATOM 2353 N N . GLN B 1 140 ? 15.463 5.875 -33.238 1.00 34.93 120 GLN B N 1
ATOM 2354 C CA . GLN B 1 140 ? 14.590 6.775 -32.490 1.00 35.40 120 GLN B CA 1
ATOM 2355 C C . GLN B 1 140 ? 15.291 7.214 -31.211 1.00 36.28 120 GLN B C 1
ATOM 2356 O O . GLN B 1 140 ? 16.096 6.436 -30.608 1.00 36.70 120 GLN B O 1
ATOM 2362 N N . ALA B 1 141 ? 15.019 8.439 -30.777 1.00 35.41 121 ALA B N 1
ATOM 2363 C CA . ALA B 1 141 ? 15.345 8.745 -29.386 1.00 34.87 121 ALA B CA 1
ATOM 2364 C C . ALA B 1 141 ? 14.116 9.313 -28.711 1.00 35.69 121 ALA B C 1
ATOM 2365 O O . ALA B 1 141 ? 13.433 10.171 -29.302 1.00 36.67 121 ALA B O 1
ATOM 2367 N N . HIS B 1 142 ? 13.813 8.791 -27.517 1.00 33.89 122 HIS B N 1
ATOM 2368 C CA . HIS B 1 142 ? 12.739 9.287 -26.674 1.00 33.13 122 HIS B CA 1
ATOM 2369 C C . HIS B 1 142 ? 13.298 10.002 -25.440 1.00 33.10 122 HIS B C 1
ATOM 2370 O O . HIS B 1 142 ? 14.360 9.624 -24.935 1.00 32.14 122 HIS B O 1
ATOM 2377 N N . VAL B 1 143 ? 12.585 11.009 -24.946 1.00 33.46 123 VAL B N 1
ATOM 2378 C CA . VAL B 1 143 ? 13.001 11.766 -23.765 1.00 33.45 123 VAL B CA 1
ATOM 2379 C C . VAL B 1 143 ? 11.745 12.027 -22.962 1.00 34.63 123 VAL B C 1
ATOM 2380 O O . VAL B 1 143 ? 10.803 12.663 -23.459 1.00 35.59 123 VAL B O 1
ATOM 2384 N N . GLN B 1 144 ? 11.683 11.549 -21.728 1.00 34.89 124 GLN B N 1
ATOM 2385 C CA . GLN B 1 144 ? 10.570 11.991 -20.904 1.00 34.95 124 GLN B CA 1
ATOM 2386 C C . GLN B 1 144 ? 10.951 12.622 -19.554 1.00 34.11 124 GLN B C 1
ATOM 2387 O O . GLN B 1 144 ? 12.041 12.378 -19.021 1.00 33.19 124 GLN B O 1
ATOM 2393 N N . GLY B 1 145 ? 10.067 13.488 -19.054 1.00 32.53 125 GLY B N 1
ATOM 2394 C CA . GLY B 1 145 ? 10.392 14.273 -17.870 1.00 31.02 125 GLY B CA 1
ATOM 2395 C C . GLY B 1 145 ? 9.477 15.428 -17.553 1.00 31.02 125 GLY B C 1
ATOM 2396 O O . GLY B 1 145 ? 8.545 15.756 -18.327 1.00 30.24 125 GLY B O 1
ATOM 2397 N N . PRO B 1 146 ? 9.708 16.036 -16.382 1.00 30.87 126 PRO B N 1
ATOM 2398 C CA . PRO B 1 146 ? 9.050 17.299 -16.037 1.00 31.29 126 PRO B CA 1
ATOM 2399 C C . PRO B 1 146 ? 9.504 18.485 -16.942 1.00 32.16 126 PRO B C 1
ATOM 2400 O O . PRO B 1 146 ? 10.602 18.490 -17.564 1.00 30.62 126 PRO B O 1
ATOM 2404 N N . VAL B 1 147 ? 8.611 19.458 -17.029 1.00 33.29 127 VAL B N 1
ATOM 2405 C CA . VAL B 1 147 ? 8.700 20.514 -18.018 1.00 34.32 127 VAL B CA 1
ATOM 2406 C C . VAL B 1 147 ? 8.723 21.885 -17.283 1.00 35.13 127 VAL B C 1
ATOM 2407 O O . VAL B 1 147 ? 7.809 22.232 -16.517 1.00 35.05 127 VAL B O 1
ATOM 2411 N N . SER B 1 148 ? 9.788 22.636 -17.479 1.00 35.43 128 SER B N 1
ATOM 2412 C CA . SER B 1 148 ? 9.854 23.999 -16.966 1.00 35.42 128 SER B CA 1
ATOM 2413 C C . SER B 1 148 ? 9.821 25.003 -18.143 1.00 36.33 128 SER B C 1
ATOM 2414 O O . SER B 1 148 ? 10.138 24.652 -19.278 1.00 35.92 128 SER B O 1
ATOM 2417 N N . LYS B 1 149 ? 9.430 26.248 -17.881 1.00 38.63 129 LYS B N 1
ATOM 2418 C CA . LYS B 1 149 ? 9.550 27.316 -18.889 1.00 40.44 129 LYS B CA 1
ATOM 2419 C C . LYS B 1 149 ? 11.019 27.711 -19.098 1.00 40.77 129 LYS B C 1
ATOM 2420 O O . LYS B 1 149 ? 11.808 27.596 -18.170 1.00 40.62 129 LYS B O 1
ATOM 2426 N N . VAL B 1 150 ? 11.411 28.116 -20.412 1.00 41.61 130 VAL B N 1
ATOM 2427 C CA . VAL B 1 150 ? 12.730 28.762 -20.488 1.00 42.12 130 VAL B CA 1
ATOM 2428 C C . VAL B 1 150 ? 12.628 30.201 -20.010 1.00 42.38 130 VAL B C 1
ATOM 2429 O O . VAL B 1 150 ? 11.520 30.769 -19.894 1.00 41.65 130 VAL B O 1
ATOM 2433 N N . SER B 1 151 ? 13.783 30.751 -19.744 1.00 42.82 131 SER B N 1
ATOM 2434 C CA . SER B 1 151 ? 13.876 32.100 -19.276 1.00 43.24 131 SER B CA 1
ATOM 2435 C C . SER B 1 151 ? 13.648 33.058 -20.395 1.00 43.49 131 SER B C 1
ATOM 2436 O O . SER B 1 151 ? 13.670 32.706 -21.578 1.00 43.27 131 SER B O 1
ATOM 2439 N N . THR B 1 152 ? 13.448 34.176 -19.949 1.00 44.07 132 THR B N 1
ATOM 2440 C CA . THR B 1 152 ? 13.174 35.313 -20.707 1.00 45.49 132 THR B CA 1
ATOM 2441 C C . THR B 1 152 ? 14.447 35.748 -21.415 1.00 45.18 132 THR B C 1
ATOM 2442 O O . THR B 1 152 ? 14.441 36.471 -22.414 1.00 44.27 132 THR B O 1
ATOM 2446 N N . GLU B 1 153 ? 15.494 35.298 -20.877 1.00 45.50 133 GLU B N 1
ATOM 2447 C CA . GLU B 1 153 ? 16.786 35.567 -21.391 1.00 45.23 133 GLU B CA 1
ATOM 2448 C C . GLU B 1 153 ? 16.929 34.811 -22.724 1.00 43.48 133 GLU B C 1
ATOM 2449 O O . GLU B 1 153 ? 17.194 35.406 -23.784 1.00 42.60 133 GLU B O 1
ATOM 2455 N N . GLU B 1 154 ? 16.729 33.505 -22.624 1.00 41.14 134 GLU B N 1
ATOM 2456 C CA . GLU B 1 154 ? 16.850 32.574 -23.761 1.00 40.01 134 GLU B CA 1
ATOM 2457 C C . GLU B 1 154 ? 15.755 32.807 -24.822 1.00 38.26 134 GLU B C 1
ATOM 2458 O O . GLU B 1 154 ? 15.974 32.599 -26.022 1.00 37.20 134 GLU B O 1
ATOM 2464 N N . ILE B 1 155 ? 14.578 33.234 -24.395 1.00 36.30 135 ILE B N 1
ATOM 2465 C CA . ILE B 1 155 ? 13.493 33.502 -25.354 1.00 35.06 135 ILE B CA 1
ATOM 2466 C C . ILE B 1 155 ? 13.910 34.646 -26.278 1.00 34.94 135 ILE B C 1
ATOM 2467 O O . ILE B 1 155 ? 13.859 34.526 -27.506 1.00 35.65 135 ILE B O 1
ATOM 2472 N N . PHE B 1 156 ? 14.403 35.765 -25.651 1.00 34.26 136 PHE B N 1
ATOM 2473 C CA . PHE B 1 156 ? 15.022 36.856 -26.411 1.00 34.60 136 PHE B CA 1
ATOM 2474 C C . PHE B 1 156 ? 16.125 36.378 -27.378 1.00 34.66 136 PHE B C 1
ATOM 2475 O O . PHE B 1 156 ? 16.123 36.747 -28.545 1.00 35.11 136 PHE B O 1
ATOM 2483 N N . THR B 1 157 ? 17.053 35.560 -26.897 1.00 34.67 137 THR B N 1
ATOM 2484 C CA . THR B 1 157 ? 18.143 35.082 -27.724 1.00 35.60 137 THR B CA 1
ATOM 2485 C C . THR B 1 157 ? 17.642 34.285 -28.940 1.00 35.91 137 THR B C 1
ATOM 2486 O O . THR B 1 157 ? 18.086 34.537 -30.064 1.00 37.39 137 THR B O 1
ATOM 2490 N N . TYR B 1 158 ? 16.694 33.367 -28.748 1.00 35.50 138 TYR B N 1
ATOM 2491 C CA . TYR B 1 158 ? 16.238 32.537 -29.856 1.00 35.56 138 TYR B CA 1
ATOM 2492 C C . TYR B 1 158 ? 15.242 33.258 -30.709 1.00 34.95 138 TYR B C 1
ATOM 2493 O O . TYR B 1 158 ? 15.184 33.037 -31.908 1.00 34.20 138 TYR B O 1
ATOM 2502 N N . TRP B 1 159 ? 14.476 34.157 -30.105 1.00 33.91 139 TRP B N 1
ATOM 2503 C CA . TRP B 1 159 ? 13.572 34.965 -30.888 1.00 33.03 139 TRP B CA 1
ATOM 2504 C C . TRP B 1 159 ? 14.349 35.747 -31.950 1.00 34.33 139 TRP B C 1
ATOM 2505 O O . TRP B 1 159 ? 13.900 35.843 -33.126 1.00 34.61 139 TRP B O 1
ATOM 2516 N N . SER B 1 160 ? 15.499 36.297 -31.534 1.00 35.44 140 SER B N 1
ATOM 2517 C CA . SER B 1 160 ? 16.304 37.178 -32.399 1.00 36.85 140 SER B CA 1
ATOM 2518 C C . SER B 1 160 ? 16.958 36.405 -33.523 1.00 38.27 140 SER B C 1
ATOM 2519 O O . SER B 1 160 ? 17.269 36.971 -34.543 1.00 38.82 140 SER B O 1
ATOM 2522 N N . MET B 1 161 ? 17.187 35.119 -33.325 1.00 40.42 141 MET B N 1
ATOM 2523 C CA . MET B 1 161 ? 17.788 34.293 -34.357 1.00 42.42 141 MET B CA 1
ATOM 2524 C C . MET B 1 161 ? 16.799 33.960 -35.497 1.00 41.76 141 MET B C 1
ATOM 2525 O O . MET B 1 161 ? 17.212 33.549 -36.556 1.00 43.02 141 MET B O 1
ATOM 2530 N N . ARG B 1 162 ? 15.502 34.167 -35.293 1.00 40.29 142 ARG B N 1
ATOM 2531 C CA . ARG B 1 162 ? 14.526 33.928 -36.328 1.00 38.44 142 ARG B CA 1
ATOM 2532 C C . ARG B 1 162 ? 14.662 34.928 -37.466 1.00 37.86 142 ARG B C 1
ATOM 2533 O O . ARG B 1 162 ? 14.871 36.120 -37.263 1.00 37.62 142 ARG B O 1
ATOM 2541 N N . PRO B 1 163 ? 14.545 34.443 -38.688 1.00 37.36 143 PRO B N 1
ATOM 2542 C CA . PRO B 1 163 ? 14.514 35.380 -39.804 1.00 37.01 143 PRO B CA 1
ATOM 2543 C C . PRO B 1 163 ? 13.225 36.224 -39.841 1.00 36.69 143 PRO B C 1
ATOM 2544 O O . PRO B 1 163 ? 12.178 35.790 -39.308 1.00 36.05 143 PRO B O 1
ATOM 2548 N N . ARG B 1 164 ? 13.257 37.404 -40.544 1.00 35.52 144 ARG B N 1
ATOM 2549 C CA . ARG B 1 164 ? 12.146 38.364 -40.412 1.00 34.45 144 ARG B CA 1
ATOM 2550 C C . ARG B 1 164 ? 10.802 37.663 -40.712 1.00 35.20 144 ARG B C 1
ATOM 2551 O O . ARG B 1 164 ? 9.791 37.897 -40.042 1.00 35.79 144 ARG B O 1
ATOM 2559 N N . GLY B 1 165 ? 10.837 36.808 -41.718 1.00 35.09 145 GLY B N 1
ATOM 2560 C CA . GLY B 1 165 ? 9.655 36.049 -42.209 1.00 34.46 145 GLY B CA 1
ATOM 2561 C C . GLY B 1 165 ? 8.981 35.224 -41.063 1.00 34.79 145 GLY B C 1
ATOM 2562 O O . GLY B 1 165 ? 7.745 35.196 -40.936 1.00 36.36 145 GLY B O 1
ATOM 2563 N N . ALA B 1 166 ? 9.799 34.564 -40.264 1.00 34.00 146 ALA B N 1
ATOM 2564 C CA . ALA B 1 166 ? 9.307 33.692 -39.170 1.00 33.13 146 ALA B CA 1
ATOM 2565 C C . ALA B 1 166 ? 8.802 34.491 -37.951 1.00 32.62 146 ALA B C 1
ATOM 2566 O O . ALA B 1 166 ? 7.979 34.018 -37.164 1.00 32.36 146 ALA B O 1
ATOM 2568 N N . GLN B 1 167 ? 9.289 35.686 -37.785 1.00 32.42 147 GLN B N 1
ATOM 2569 C CA . GLN B 1 167 ? 8.871 36.514 -36.646 1.00 31.64 147 GLN B CA 1
ATOM 2570 C C . GLN B 1 167 ? 7.475 37.078 -36.892 1.00 32.33 147 GLN B C 1
ATOM 2571 O O . GLN B 1 167 ? 6.679 37.268 -35.963 1.00 32.42 147 GLN B O 1
ATOM 2577 N N . LEU B 1 168 ? 7.234 37.312 -38.133 1.00 33.44 148 LEU B N 1
ATOM 2578 C CA . LEU B 1 168 ? 5.991 37.876 -38.615 1.00 33.87 148 LEU B CA 1
ATOM 2579 C C . LEU B 1 168 ? 4.926 36.835 -38.671 1.00 33.99 148 LEU B C 1
ATOM 2580 O O . LEU B 1 168 ? 3.742 37.125 -38.387 1.00 34.51 148 LEU B O 1
ATOM 2585 N N . GLY B 1 169 ? 5.398 35.687 -39.038 1.00 33.68 149 GLY B N 1
ATOM 2586 C CA . GLY B 1 169 ? 4.571 34.527 -39.138 1.00 32.45 149 GLY B CA 1
ATOM 2587 C C . GLY B 1 169 ? 3.986 34.262 -37.765 1.00 31.78 149 GLY B C 1
ATOM 2588 O O . GLY B 1 169 ? 2.783 34.056 -37.622 1.00 30.62 149 GLY B O 1
ATOM 2589 N N . ALA B 1 170 ? 4.877 34.284 -36.785 1.00 31.19 150 ALA B N 1
ATOM 2590 C CA . ALA B 1 170 ? 4.517 34.031 -35.375 1.00 30.45 150 ALA B CA 1
ATOM 2591 C C . ALA B 1 170 ? 3.534 35.100 -34.846 1.00 30.46 150 ALA B C 1
ATOM 2592 O O . ALA B 1 170 ? 2.569 34.783 -34.142 1.00 30.34 150 ALA B O 1
ATOM 2594 N N . TRP B 1 171 ? 3.791 36.358 -35.192 1.00 29.49 151 TRP B N 1
ATOM 2595 C CA . TRP B 1 171 ? 2.924 37.486 -34.751 1.00 29.07 151 TRP B CA 1
ATOM 2596 C C . TRP B 1 171 ? 1.560 37.400 -35.454 1.00 29.98 151 TRP B C 1
ATOM 2597 O O . TRP B 1 171 ? 0.534 37.856 -34.925 1.00 30.25 151 TRP B O 1
ATOM 2608 N N . ALA B 1 172 ? 1.513 36.815 -36.670 1.00 31.78 152 ALA B N 1
ATOM 2609 C CA . ALA B 1 172 ? 0.265 36.710 -37.477 1.00 34.47 152 ALA B CA 1
ATOM 2610 C C . ALA B 1 172 ? -0.724 35.670 -36.914 1.00 36.46 152 ALA B C 1
ATOM 2611 O O . ALA B 1 172 ? -1.929 35.705 -37.201 1.00 36.19 152 ALA B O 1
ATOM 2613 N N . SER B 1 173 ? -0.221 34.746 -36.118 1.00 39.07 153 SER B N 1
ATOM 2614 C CA . SER B 1 173 ? -1.079 33.710 -35.499 1.00 41.72 153 SER B CA 1
ATOM 2615 C C . SER B 1 173 ? -1.757 34.326 -34.279 1.00 43.21 153 SER B C 1
ATOM 2616 O O . SER B 1 173 ? -1.141 34.492 -33.224 1.00 43.46 153 SER B O 1
ATOM 2619 N N . GLN B 1 174 ? -3.024 34.628 -34.470 1.00 45.82 154 GLN B N 1
ATOM 2620 C CA . GLN B 1 174 ? -3.824 35.293 -33.447 1.00 48.29 154 GLN B CA 1
ATOM 2621 C C . GLN B 1 174 ? -4.581 34.267 -32.622 1.00 50.36 154 GLN B C 1
ATOM 2622 O O . GLN B 1 174 ? -5.681 33.804 -33.033 1.00 49.82 154 GLN B O 1
ATOM 2628 N N . GLN B 1 175 ? -3.858 34.078 -31.569 1.00 53.58 155 GLN B N 1
ATOM 2629 C CA . GLN B 1 175 ? -4.100 33.198 -30.466 1.00 56.61 155 GLN B CA 1
ATOM 2630 C C . GLN B 1 175 ? -5.530 32.613 -30.427 1.00 56.97 155 GLN B C 1
ATOM 2631 O O . GLN B 1 175 ? -5.731 31.407 -30.573 1.00 57.21 155 GLN B O 1
ATOM 2637 N N . SER B 1 176 ? -6.553 33.415 -30.236 1.00 57.68 156 SER B N 1
ATOM 2638 C CA . SER B 1 176 ? -7.924 32.837 -30.146 1.00 58.05 156 SER B CA 1
ATOM 2639 C C . SER B 1 176 ? -8.697 32.950 -31.475 1.00 56.93 156 SER B C 1
ATOM 2640 O O . SER B 1 176 ? -8.887 31.954 -32.184 1.00 57.37 156 SER B O 1
ATOM 2643 N N . ARG B 1 177 ? -9.124 34.152 -31.758 1.00 54.49 157 ARG B N 1
ATOM 2644 C CA . ARG B 1 177 ? -9.881 34.512 -32.984 1.00 52.46 157 ARG B CA 1
ATOM 2645 C C . ARG B 1 177 ? -10.222 33.295 -33.885 1.00 50.93 157 ARG B C 1
ATOM 2646 O O . ARG B 1 177 ? -9.338 32.670 -34.489 1.00 50.68 157 ARG B O 1
ATOM 2654 N N . PRO B 1 178 ? -11.506 32.884 -34.021 1.00 49.07 158 PRO B N 1
ATOM 2655 C CA . PRO B 1 178 ? -11.855 31.787 -34.915 1.00 46.95 158 PRO B CA 1
ATOM 2656 C C . PRO B 1 178 ? -11.484 32.177 -36.345 1.00 44.46 158 PRO B C 1
ATOM 2657 O O . PRO B 1 178 ? -11.330 33.406 -36.631 1.00 43.00 158 PRO B O 1
ATOM 2661 N N . VAL B 1 179 ? -11.345 31.165 -37.203 1.00 42.05 159 VAL B N 1
ATOM 2662 C CA . VAL B 1 179 ? -10.998 31.375 -38.636 1.00 39.49 159 VAL B CA 1
ATOM 2663 C C . VAL B 1 179 ? -12.009 30.663 -39.539 1.00 38.11 159 VAL B C 1
ATOM 2664 O O . VAL B 1 179 ? -12.245 29.453 -39.403 1.00 36.64 159 VAL B O 1
ATOM 2668 N N . GLY B 1 180 ? -12.611 31.299 -40.526 1.00 37.88 160 GLY B N 1
ATOM 2669 C CA . GLY B 1 180 ? -13.612 30.683 -41.387 1.00 37.28 160 GLY B CA 1
ATOM 2670 C C . GLY B 1 180 ? -13.023 30.425 -42.852 1.00 36.24 160 GLY B C 1
ATOM 2671 O O . GLY B 1 180 ? -13.442 29.503 -43.565 1.00 36.57 160 GLY B O 1
ATOM 2672 N N . SER B 1 181 ? -12.050 31.248 -43.197 1.00 34.57 161 SER B N 1
ATOM 2673 C CA . SER B 1 181 ? -11.402 31.158 -44.501 1.00 33.27 161 SER B CA 1
ATOM 2674 C C . SER B 1 181 ? -9.897 31.362 -44.411 1.00 32.64 161 SER B C 1
ATOM 2675 O O . SER B 1 181 ? -9.370 31.903 -43.433 1.00 33.44 161 SER B O 1
ATOM 2678 N N . ARG B 1 182 ? -9.300 30.919 -45.458 1.00 31.58 162 ARG B N 1
ATOM 2679 C CA . ARG B 1 182 ? -7.872 30.930 -45.657 1.00 30.15 162 ARG B CA 1
ATOM 2680 C C . ARG B 1 182 ? -7.404 32.336 -46.083 1.00 29.82 162 ARG B C 1
ATOM 2681 O O . ARG B 1 182 ? -6.249 32.741 -45.856 1.00 29.91 162 ARG B O 1
ATOM 2689 N N . ALA B 1 183 ? -8.293 33.066 -46.696 1.00 27.58 163 ALA B N 1
ATOM 2690 C CA . ALA B 1 183 ? -7.979 34.420 -47.109 1.00 29.18 163 ALA B CA 1
ATOM 2691 C C . ALA B 1 183 ? -7.767 35.242 -45.840 1.00 29.38 163 ALA B C 1
ATOM 2692 O O . ALA B 1 183 ? -6.980 36.192 -45.801 1.00 29.41 163 ALA B O 1
ATOM 2694 N N . GLN B 1 184 ? -8.480 34.847 -44.798 1.00 30.41 164 GLN B N 1
ATOM 2695 C CA . GLN B 1 184 ? -8.392 35.534 -43.506 1.00 30.77 164 GLN B CA 1
ATOM 2696 C C . GLN B 1 184 ? -6.968 35.430 -42.919 1.00 30.17 164 GLN B C 1
ATOM 2697 O O . GLN B 1 184 ? -6.472 36.356 -42.283 1.00 29.62 164 GLN B O 1
ATOM 2703 N N . LEU B 1 185 ? -6.301 34.300 -43.125 1.00 30.17 165 LEU B N 1
ATOM 2704 C CA . LEU B 1 185 ? -4.918 34.106 -42.585 1.00 30.15 165 LEU B CA 1
ATOM 2705 C C . LEU B 1 185 ? -3.967 35.079 -43.290 1.00 31.08 165 LEU B C 1
ATOM 2706 O O . LEU B 1 185 ? -3.001 35.598 -42.718 1.00 31.36 165 LEU B O 1
ATOM 2711 N N . ASP B 1 186 ? -4.296 35.281 -44.501 1.00 31.78 166 ASP B N 1
ATOM 2712 C CA . ASP B 1 186 ? -3.581 36.138 -45.403 1.00 32.57 166 ASP B CA 1
ATOM 2713 C C . ASP B 1 186 ? -3.682 37.600 -45.007 1.00 32.26 166 ASP B C 1
ATOM 2714 O O . ASP B 1 186 ? -2.709 38.362 -45.011 1.00 32.16 166 ASP B O 1
ATOM 2719 N N . ASN B 1 187 ? -4.845 38.010 -44.671 1.00 31.74 167 ASN B N 1
ATOM 2720 C CA . ASN B 1 187 ? -5.030 39.383 -44.299 1.00 32.32 167 ASN B CA 1
ATOM 2721 C C . ASN B 1 187 ? -4.389 39.609 -42.928 1.00 31.89 167 ASN B C 1
ATOM 2722 O O . ASN B 1 187 ? -3.990 40.726 -42.584 1.00 32.02 167 ASN B O 1
ATOM 2727 N N . GLN B 1 188 ? -4.287 38.540 -42.151 1.00 31.07 168 GLN B N 1
ATOM 2728 C CA . GLN B 1 188 ? -3.659 38.617 -40.738 1.00 31.38 168 GLN B CA 1
ATOM 2729 C C . GLN B 1 188 ? -2.156 38.865 -40.907 1.00 32.72 168 GLN B C 1
ATOM 2730 O O . GLN B 1 188 ? -1.553 39.691 -40.206 1.00 33.67 168 GLN B O 1
ATOM 2736 N N . LEU B 1 189 ? -1.587 38.207 -42.033 1.00 33.25 169 LEU B N 1
ATOM 2737 C CA . LEU B 1 189 ? -0.157 38.329 -42.285 1.00 33.67 169 LEU B CA 1
ATOM 2738 C C . LEU B 1 189 ? 0.114 39.696 -42.887 1.00 34.63 169 LEU B C 1
ATOM 2739 O O . LEU B 1 189 ? 1.093 40.354 -42.538 1.00 34.97 169 LEU B O 1
ATOM 2744 N N . ALA B 1 190 ? -0.799 40.139 -43.749 1.00 35.14 170 ALA B N 1
ATOM 2745 C CA . ALA B 1 190 ? -0.714 41.451 -44.384 1.00 35.69 170 ALA B CA 1
ATOM 2746 C C . ALA B 1 190 ? -0.897 42.578 -43.351 1.00 36.28 170 ALA B C 1
ATOM 2747 O O . ALA B 1 190 ? -0.154 43.539 -43.428 1.00 37.14 170 ALA B O 1
ATOM 2749 N N . GLU B 1 191 ? -1.820 42.469 -42.389 1.00 36.49 171 GLU B N 1
ATOM 2750 C CA . GLU B 1 191 ? -1.909 43.496 -41.253 1.00 36.95 171 GLU B CA 1
ATOM 2751 C C . GLU B 1 191 ? -0.594 43.543 -40.490 1.00 35.71 171 GLU B C 1
ATOM 2752 O O . GLU B 1 191 ? -0.068 44.623 -40.251 1.00 34.93 171 GLU B O 1
ATOM 2758 N N . VAL B 1 192 ? -0.036 42.377 -40.148 1.00 34.78 172 VAL B N 1
ATOM 2759 C CA . VAL B 1 192 ? 1.177 42.336 -39.317 1.00 33.82 172 VAL B CA 1
ATOM 2760 C C . VAL B 1 192 ? 2.427 42.841 -40.080 1.00 34.13 172 VAL B C 1
ATOM 2761 O O . VAL B 1 192 ? 3.263 43.483 -39.487 1.00 34.36 172 VAL B O 1
ATOM 2765 N N . THR B 1 193 ? 2.511 42.609 -41.394 1.00 33.66 173 THR B N 1
ATOM 2766 C CA . THR B 1 193 ? 3.623 43.098 -42.304 1.00 34.03 173 THR B CA 1
ATOM 2767 C C . THR B 1 193 ? 3.643 44.657 -42.370 1.00 35.18 173 THR B C 1
ATOM 2768 O O . THR B 1 193 ? 4.680 45.313 -42.148 1.00 35.71 173 THR B O 1
ATOM 2772 N N . ARG B 1 194 ? 2.479 45.236 -42.604 1.00 36.10 174 ARG B N 1
ATOM 2773 C CA . ARG B 1 194 ? 2.280 46.666 -42.683 1.00 38.64 174 ARG B CA 1
ATOM 2774 C C . ARG B 1 194 ? 2.523 47.303 -41.222 1.00 38.14 174 ARG B C 1
ATOM 2775 O O . ARG B 1 194 ? 3.326 48.236 -41.062 1.00 37.70 174 ARG B O 1
ATOM 2783 N N . ARG B 1 195 ? 1.892 46.739 -40.214 1.00 38.81 175 ARG B N 1
ATOM 2784 C CA . ARG B 1 195 ? 2.099 47.168 -38.852 1.00 38.96 175 ARG B CA 1
ATOM 2785 C C . ARG B 1 195 ? 3.597 47.264 -38.440 1.00 38.16 175 ARG B C 1
ATOM 2786 O O . ARG B 1 195 ? 3.964 48.161 -37.680 1.00 37.43 175 ARG B O 1
ATOM 2794 N N . PHE B 1 196 ? 4.455 46.369 -38.935 1.00 37.27 176 PHE B N 1
ATOM 2795 C CA . PHE B 1 196 ? 5.885 46.416 -38.595 1.00 37.50 176 PHE B CA 1
ATOM 2796 C C . PHE B 1 196 ? 6.812 46.890 -39.721 1.00 38.08 176 PHE B C 1
ATOM 2797 O O . PHE B 1 196 ? 8.030 46.764 -39.598 1.00 38.19 176 PHE B O 1
ATOM 2805 N N . ALA B 1 197 ? 6.249 47.419 -40.809 1.00 39.03 177 ALA B N 1
ATOM 2806 C CA . ALA B 1 197 ? 7.043 47.856 -42.059 1.00 39.89 177 ALA B CA 1
ATOM 2807 C C . ALA B 1 197 ? 8.282 48.726 -41.660 1.00 40.72 177 ALA B C 1
ATOM 2808 O O . ALA B 1 197 ? 9.285 48.653 -42.459 1.00 40.15 177 ALA B O 1
ATOM 2810 N N . ASP B 1 198 ? 8.226 49.506 -40.522 1.00 42.03 178 ASP B N 1
ATOM 2811 C CA . ASP B 1 198 ? 9.298 50.467 -40.181 1.00 43.02 178 ASP B CA 1
ATOM 2812 C C . ASP B 1 198 ? 10.196 49.967 -39.033 1.00 44.16 178 ASP B C 1
ATOM 2813 O O . ASP B 1 198 ? 11.152 50.642 -38.630 1.00 44.61 178 ASP B O 1
ATOM 2818 N N . GLN B 1 199 ? 9.892 48.801 -38.507 1.00 45.08 179 GLN B N 1
ATOM 2819 C CA . GLN B 1 199 ? 10.688 48.235 -37.419 1.00 46.22 179 GLN B CA 1
ATOM 2820 C C . GLN B 1 199 ? 11.749 47.301 -37.987 1.00 46.18 179 GLN B C 1
ATOM 2821 O O . GLN B 1 199 ? 11.507 46.241 -38.515 1.00 46.18 179 GLN B O 1
ATOM 2827 N N . ASP B 1 200 ? 12.906 47.692 -37.888 1.00 46.44 180 ASP B N 1
ATOM 2828 C CA . ASP B 1 200 ? 14.012 46.906 -38.346 1.00 46.18 180 ASP B CA 1
ATOM 2829 C C . ASP B 1 200 ? 14.133 45.560 -37.564 1.00 45.17 180 ASP B C 1
ATOM 2830 O O . ASP B 1 200 ? 14.444 44.517 -38.173 1.00 45.91 180 ASP B O 1
ATOM 2835 N N . GLN B 1 201 ? 13.872 45.713 -36.223 1.00 43.40 181 GLN B N 1
ATOM 2836 C CA . GLN B 1 201 ? 14.022 44.671 -35.139 1.00 42.55 181 GLN B CA 1
ATOM 2837 C C . GLN B 1 201 ? 12.678 44.396 -34.442 1.00 39.86 181 GLN B C 1
ATOM 2838 O O . GLN B 1 201 ? 12.279 45.114 -33.531 1.00 40.04 181 GLN B O 1
ATOM 2844 N N . ILE B 1 202 ? 11.992 43.346 -34.862 1.00 37.00 182 ILE B N 1
ATOM 2845 C CA . ILE B 1 202 ? 10.642 43.029 -34.322 1.00 34.09 182 ILE B CA 1
ATOM 2846 C C . ILE B 1 202 ? 10.679 42.448 -32.887 1.00 32.43 182 ILE B C 1
ATOM 2847 O O . ILE B 1 202 ? 11.571 41.690 -32.490 1.00 32.12 182 ILE B O 1
ATOM 2852 N N . PRO B 1 203 ? 9.713 42.974 -32.062 1.00 29.83 183 PRO B N 1
ATOM 2853 C CA . PRO B 1 203 ? 9.718 42.587 -30.674 1.00 28.82 183 PRO B CA 1
ATOM 2854 C C . PRO B 1 203 ? 9.137 41.169 -30.462 1.00 28.34 183 PRO B C 1
ATOM 2855 O O . PRO B 1 203 ? 8.322 40.701 -31.296 1.00 28.11 183 PRO B O 1
ATOM 2859 N N . VAL B 1 204 ? 9.555 40.520 -29.364 1.00 26.87 184 VAL B N 1
ATOM 2860 C CA . VAL B 1 204 ? 9.004 39.250 -28.904 1.00 26.38 184 VAL B CA 1
ATOM 2861 C C . VAL B 1 204 ? 7.507 39.386 -28.683 1.00 26.82 184 VAL B C 1
ATOM 2862 O O . VAL B 1 204 ? 7.099 40.256 -27.983 1.00 25.05 184 VAL B O 1
ATOM 2866 N N . PRO B 1 205 ? 6.683 38.523 -29.277 1.00 28.22 185 PRO B N 1
ATOM 2867 C CA . PRO B 1 205 ? 5.232 38.653 -29.014 1.00 29.64 185 PRO B CA 1
ATOM 2868 C C . PRO B 1 205 ? 4.898 38.411 -27.526 1.00 30.76 185 PRO B C 1
ATOM 2869 O O . PRO B 1 205 ? 5.667 37.739 -26.817 1.00 30.49 185 PRO B O 1
ATOM 2873 N N . PRO B 1 206 ? 3.779 38.979 -27.045 1.00 31.22 186 PRO B N 1
ATOM 2874 C CA . PRO B 1 206 ? 3.482 38.994 -25.612 1.00 31.58 186 PRO B CA 1
ATOM 2875 C C . PRO B 1 206 ? 3.305 37.568 -25.072 1.00 33.41 186 PRO B C 1
ATOM 2876 O O . PRO B 1 206 ? 3.653 37.264 -23.899 1.00 33.68 186 PRO B O 1
ATOM 2880 N N . GLY B 1 207 ? 2.784 36.688 -25.914 1.00 33.27 187 GLY B N 1
ATOM 2881 C CA . GLY B 1 207 ? 2.429 35.388 -25.401 1.00 34.49 187 GLY B CA 1
ATOM 2882 C C . GLY B 1 207 ? 3.436 34.297 -25.629 1.00 35.34 187 GLY B C 1
ATOM 2883 O O . GLY B 1 207 ? 3.204 33.168 -25.190 1.00 35.32 187 GLY B O 1
ATOM 2884 N N . TRP B 1 208 ? 4.558 34.649 -26.277 1.00 34.90 188 TRP B N 1
ATOM 2885 C CA . TRP B 1 208 ? 5.481 33.694 -26.923 1.00 33.83 188 TRP B CA 1
ATOM 2886 C C . TRP B 1 208 ? 6.646 33.337 -26.012 1.00 33.86 188 TRP B C 1
ATOM 2887 O O . TRP B 1 208 ? 7.277 34.228 -25.434 1.00 34.01 188 TRP B O 1
ATOM 2898 N N . GLY B 1 209 ? 6.908 32.037 -25.848 1.00 34.22 189 GLY B N 1
ATOM 2899 C CA . GLY B 1 209 ? 8.099 31.562 -25.124 1.00 34.24 189 GLY B CA 1
ATOM 2900 C C . GLY B 1 209 ? 8.469 30.119 -25.433 1.00 35.22 189 GLY B C 1
ATOM 2901 O O . GLY B 1 209 ? 8.237 29.621 -26.531 1.00 36.00 189 GLY B O 1
ATOM 2902 N N . GLY B 1 210 ? 9.028 29.421 -24.459 1.00 35.87 190 GLY B N 1
ATOM 2903 C CA . GLY B 1 210 ? 9.604 28.101 -24.702 1.00 36.40 190 GLY B CA 1
ATOM 2904 C C . GLY B 1 210 ? 9.353 27.180 -23.552 1.00 37.56 190 GLY B C 1
ATOM 2905 O O . GLY B 1 210 ? 8.936 27.624 -22.492 1.00 38.55 190 GLY B O 1
ATOM 2906 N N . TYR B 1 211 ? 9.562 25.885 -23.793 1.00 37.52 191 TYR B N 1
ATOM 2907 C CA . TYR B 1 211 ? 9.421 24.822 -22.799 1.00 36.72 191 TYR B CA 1
ATOM 2908 C C . TYR B 1 211 ? 10.606 23.881 -22.904 1.00 36.63 191 TYR B C 1
ATOM 2909 O O . TYR B 1 211 ? 11.177 23.681 -23.997 1.00 36.64 191 TYR B O 1
ATOM 2918 N N . ARG B 1 212 ? 10.986 23.323 -21.763 1.00 35.99 192 ARG B N 1
ATOM 2919 C CA . ARG B 1 212 ? 12.107 22.408 -21.685 1.00 35.34 192 ARG B CA 1
ATOM 2920 C C . ARG B 1 212 ? 11.713 21.113 -20.967 1.00 34.71 192 ARG B C 1
ATOM 2921 O O . ARG B 1 212 ? 11.090 21.148 -19.888 1.00 34.96 192 ARG B O 1
ATOM 2929 N N . ILE B 1 213 ? 12.006 19.983 -21.601 1.00 34.12 193 ILE B N 1
ATOM 2930 C CA . ILE B 1 213 ? 11.778 18.676 -21.019 1.00 32.67 193 ILE B CA 1
ATOM 2931 C C . ILE B 1 213 ? 13.048 18.199 -20.304 1.00 33.02 193 ILE B C 1
ATOM 2932 O O . ILE B 1 213 ? 14.099 18.043 -20.944 1.00 33.02 193 ILE B O 1
ATOM 2937 N N . ALA B 1 214 ? 12.984 17.948 -18.999 1.00 32.20 194 ALA B N 1
ATOM 2938 C CA . ALA B 1 214 ? 14.196 17.449 -18.306 1.00 32.68 194 ALA B CA 1
ATOM 2939 C C . ALA B 1 214 ? 14.427 15.984 -18.652 1.00 33.07 194 ALA B C 1
ATOM 2940 O O . ALA B 1 214 ? 13.463 15.244 -18.850 1.00 32.08 194 ALA B O 1
ATOM 2942 N N . PRO B 1 215 ? 15.704 15.548 -18.709 1.00 34.43 195 PRO B N 1
ATOM 2943 C CA . PRO B 1 215 ? 16.052 14.176 -19.183 1.00 35.17 195 PRO B CA 1
ATOM 2944 C C . PRO B 1 215 ? 15.971 13.108 -18.090 1.00 35.56 195 PRO B C 1
ATOM 2945 O O . PRO B 1 215 ? 16.956 12.407 -17.817 1.00 35.71 195 PRO B O 1
ATOM 2949 N N . GLU B 1 216 ? 14.793 12.968 -17.498 1.00 35.38 196 GLU B N 1
ATOM 2950 C CA . GLU B 1 216 ? 14.586 11.985 -16.462 1.00 36.84 196 GLU B CA 1
ATOM 2951 C C . GLU B 1 216 ? 14.498 10.525 -16.979 1.00 35.87 196 GLU B C 1
ATOM 2952 O O . GLU B 1 216 ? 14.791 9.566 -16.255 1.00 36.57 196 GLU B O 1
ATOM 2958 N N . ILE B 1 217 ? 14.076 10.338 -18.218 1.00 35.75 197 ILE B N 1
ATOM 2959 C CA . ILE B 1 217 ? 14.222 9.032 -18.889 1.00 34.68 197 ILE B CA 1
ATOM 2960 C C . ILE B 1 217 ? 14.617 9.320 -20.332 1.00 34.00 197 ILE B C 1
ATOM 2961 O O . ILE B 1 217 ? 14.002 10.167 -20.970 1.00 34.43 197 ILE B O 1
ATOM 2966 N N . VAL B 1 218 ? 15.694 8.690 -20.802 1.00 32.78 198 VAL B N 1
ATOM 2967 C CA . VAL B 1 218 ? 16.118 8.829 -22.185 1.00 31.88 198 VAL B CA 1
ATOM 2968 C C . VAL B 1 218 ? 16.321 7.448 -22.755 1.00 32.20 198 VAL B C 1
ATOM 2969 O O . VAL B 1 218 ? 17.050 6.667 -22.206 1.00 32.33 198 VAL B O 1
ATOM 2973 N N . GLU B 1 219 ? 15.646 7.129 -23.849 1.00 32.06 199 GLU B N 1
ATOM 2974 C CA . GLU B 1 219 ? 15.851 5.854 -24.511 1.00 32.91 199 GLU B CA 1
ATOM 2975 C C . GLU B 1 219 ? 16.438 6.030 -25.922 1.00 33.28 199 GLU B C 1
ATOM 2976 O O . GLU B 1 219 ? 16.028 6.904 -26.690 1.00 34.07 199 GLU B O 1
ATOM 2982 N N . PHE B 1 220 ? 17.423 5.210 -26.250 1.00 33.37 200 PHE B N 1
ATOM 2983 C CA . PHE B 1 220 ? 17.980 5.159 -27.601 1.00 32.49 200 PHE B CA 1
ATOM 2984 C C . PHE B 1 220 ? 17.458 3.881 -28.277 1.00 32.27 200 PHE B C 1
ATOM 2985 O O . PHE B 1 220 ? 17.519 2.786 -27.710 1.00 33.08 200 PHE B O 1
ATOM 2993 N N . TRP B 1 221 ? 16.864 4.022 -29.451 1.00 31.15 201 TRP B N 1
ATOM 2994 C CA . TRP B 1 221 ? 16.361 2.853 -30.166 1.00 31.03 201 TRP B CA 1
ATOM 2995 C C . TRP B 1 221 ? 17.061 2.748 -31.527 1.00 30.82 201 TRP B C 1
ATOM 2996 O O . TRP B 1 221 ? 16.975 3.677 -32.333 1.00 31.03 201 TRP B O 1
ATOM 3007 N N . GLN B 1 222 ? 17.746 1.621 -31.752 1.00 29.88 202 GLN B N 1
ATOM 3008 C CA . GLN B 1 222 ? 18.339 1.317 -33.041 1.00 29.46 202 GLN B CA 1
ATOM 3009 C C . GLN B 1 222 ? 17.784 0.031 -33.623 1.00 29.73 202 GLN B C 1
ATOM 3010 O O . GLN B 1 222 ? 18.118 -1.068 -33.141 1.00 30.53 202 GLN B O 1
ATOM 3016 N N . GLY B 1 223 ? 16.945 0.154 -34.650 1.00 28.98 203 GLY B N 1
ATOM 3017 C CA . GLY B 1 223 ? 16.349 -1.006 -35.292 1.00 29.33 203 GLY B CA 1
ATOM 3018 C C . GLY B 1 223 ? 17.352 -1.928 -35.980 1.00 29.73 203 GLY B C 1
ATOM 3019 O O . GLY B 1 223 ? 18.466 -1.505 -36.312 1.00 28.55 203 GLY B O 1
ATOM 3020 N N . ARG B 1 224 ? 16.955 -3.182 -36.191 1.00 30.87 204 ARG B N 1
ATOM 3021 C CA . ARG B 1 224 ? 17.796 -4.202 -36.852 1.00 31.80 204 ARG B CA 1
ATOM 3022 C C . ARG B 1 224 ? 16.923 -5.024 -37.780 1.00 33.22 204 ARG B C 1
ATOM 3023 O O . ARG B 1 224 ? 15.767 -5.292 -37.470 1.00 34.20 204 ARG B O 1
ATOM 3031 N N . GLU B 1 225 ? 17.455 -5.403 -38.934 1.00 35.04 205 GLU B N 1
ATOM 3032 C CA . GLU B 1 225 ? 16.699 -6.183 -39.929 1.00 36.93 205 GLU B CA 1
ATOM 3033 C C . GLU B 1 225 ? 16.075 -7.433 -39.318 1.00 37.28 205 GLU B C 1
ATOM 3034 O O . GLU B 1 225 ? 14.895 -7.686 -39.545 1.00 37.90 205 GLU B O 1
ATOM 3040 N N . ASN B 1 226 ? 16.858 -8.169 -38.517 1.00 37.20 206 ASN B N 1
ATOM 3041 C CA . ASN B 1 226 ? 16.407 -9.394 -37.828 1.00 37.10 206 ASN B CA 1
ATOM 3042 C C . ASN B 1 226 ? 15.420 -9.171 -36.660 1.00 37.34 206 ASN B C 1
ATOM 3043 O O . ASN B 1 226 ? 15.135 -10.115 -35.906 1.00 38.44 206 ASN B O 1
ATOM 3048 N N . ARG B 1 227 ? 14.920 -7.938 -36.520 1.00 36.50 207 ARG B N 1
ATOM 3049 C CA . ARG B 1 227 ? 13.979 -7.507 -35.440 1.00 36.58 207 ARG B CA 1
ATOM 3050 C C . ARG B 1 227 ? 14.481 -7.548 -33.982 1.00 35.45 207 ARG B C 1
ATOM 3051 O O . ARG B 1 227 ? 13.723 -7.360 -33.039 1.00 34.66 207 ARG B O 1
ATOM 3059 N N . MET B 1 228 ? 15.698 -7.836 -33.822 1.00 34.36 208 MET B N 1
ATOM 3060 C CA . MET B 1 228 ? 16.325 -7.881 -32.490 1.00 32.91 208 MET B CA 1
ATOM 3061 C C . MET B 1 228 ? 16.929 -6.506 -32.180 1.00 33.08 208 MET B C 1
ATOM 3062 O O . MET B 1 228 ? 18.139 -6.376 -31.938 1.00 33.49 208 MET B O 1
ATOM 3067 N N . HIS B 1 229 ? 16.035 -5.538 -32.201 1.00 31.67 209 HIS B N 1
ATOM 3068 C CA . HIS B 1 229 ? 16.354 -4.128 -31.963 1.00 31.08 209 HIS B CA 1
ATOM 3069 C C . HIS B 1 229 ? 17.061 -3.928 -30.621 1.00 31.17 209 HIS B C 1
ATOM 3070 O O . HIS B 1 229 ? 16.788 -4.640 -29.636 1.00 31.61 209 HIS B O 1
ATOM 3077 N N . ASN B 1 230 ? 17.944 -2.956 -30.662 1.00 30.63 210 ASN B N 1
ATOM 3078 C CA . ASN B 1 230 ? 18.759 -2.542 -29.528 1.00 31.18 210 ASN B CA 1
ATOM 3079 C C . ASN B 1 230 ? 18.085 -1.360 -28.859 1.00 31.34 210 ASN B C 1
ATOM 3080 O O . ASN B 1 230 ? 17.689 -0.390 -29.515 1.00 32.15 210 ASN B O 1
ATOM 3085 N N . ARG B 1 231 ? 17.966 -1.471 -27.571 1.00 31.02 211 ARG B N 1
ATOM 3086 C CA . ARG B 1 231 ? 17.314 -0.440 -26.779 1.00 31.12 211 ARG B CA 1
ATOM 3087 C C . ARG B 1 231 ? 18.031 -0.238 -25.452 1.00 31.64 211 ARG B C 1
ATOM 3088 O O . ARG B 1 231 ? 18.187 -1.170 -24.661 1.00 31.77 211 ARG B O 1
ATOM 3096 N N . ILE B 1 232 ? 18.456 0.986 -25.237 1.00 32.13 212 ILE B N 1
ATOM 3097 C CA . ILE B 1 232 ? 19.145 1.355 -23.995 1.00 33.46 212 ILE B CA 1
ATOM 3098 C C . ILE B 1 232 ? 18.482 2.586 -23.375 1.00 34.73 212 ILE B C 1
ATOM 3099 O O . ILE B 1 232 ? 18.458 3.671 -23.972 1.00 34.25 212 ILE B O 1
ATOM 3104 N N . ARG B 1 233 ? 17.958 2.291 -22.207 1.00 35.46 213 ARG B N 1
ATOM 3105 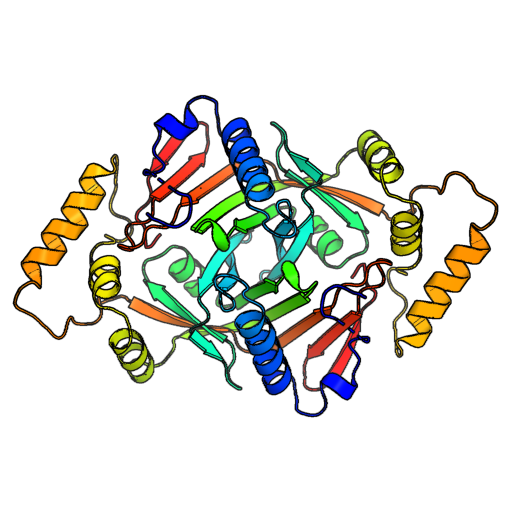C CA . ARG B 1 233 ? 17.321 3.318 -21.403 1.00 36.32 213 ARG B CA 1
ATOM 3106 C C . ARG B 1 233 ? 18.269 3.905 -20.336 1.00 36.62 213 ARG B C 1
ATOM 3107 O O . ARG B 1 233 ? 19.055 3.166 -19.712 1.00 36.68 213 ARG B O 1
ATOM 3115 N N . VAL B 1 234 ? 18.189 5.232 -20.134 1.00 37.53 214 VAL B N 1
ATOM 3116 C CA . VAL B 1 234 ? 19.027 5.994 -19.179 1.00 37.92 214 VAL B CA 1
ATOM 3117 C C . VAL B 1 234 ? 18.156 6.653 -18.120 1.00 39.17 214 VAL B C 1
ATOM 3118 O O . VAL B 1 234 ? 17.187 7.343 -18.438 1.00 39.24 214 VAL B O 1
ATOM 3122 N N . ALA B 1 235 ? 18.519 6.441 -16.858 1.00 40.41 215 ALA B N 1
ATOM 3123 C CA . ALA B 1 235 ? 17.712 6.830 -15.704 1.00 42.67 215 ALA B CA 1
ATOM 3124 C C . ALA B 1 235 ? 18.579 6.706 -14.445 1.00 43.41 215 ALA B C 1
ATOM 3125 O O . ALA B 1 235 ? 19.100 5.604 -14.155 1.00 43.43 215 ALA B O 1
ATOM 3127 N N . ASN B 1 236 ? 18.721 7.819 -13.610 1.00 44.56 216 ASN B N 1
ATOM 3128 C CA . ASN B 1 236 ? 19.574 7.863 -12.380 1.00 45.38 216 ASN B CA 1
ATOM 3129 C C . ASN B 1 236 ? 21.012 7.450 -12.724 1.00 45.70 216 ASN B C 1
ATOM 3130 O O . ASN B 1 236 ? 21.614 6.588 -12.037 1.00 45.40 216 ASN B O 1
ATOM 3135 N N . GLY B 1 237 ? 21.533 8.023 -13.809 1.00 45.74 217 GLY B N 1
ATOM 3136 C CA . GLY B 1 237 ? 22.790 7.580 -14.478 1.00 45.29 217 GLY B CA 1
ATOM 3137 C C . GLY B 1 237 ? 22.895 6.069 -14.703 1.00 44.43 217 GLY B C 1
ATOM 3138 O O . GLY B 1 237 ? 23.935 5.619 -15.181 1.00 45.86 217 GLY B O 1
ATOM 3139 N N . ARG B 1 238 ? 21.865 5.281 -14.374 1.00 42.56 218 ARG B N 1
ATOM 3140 C CA . ARG B 1 238 ? 21.928 3.827 -14.603 1.00 40.84 218 ARG B CA 1
ATOM 3141 C C . ARG B 1 238 ? 21.484 3.461 -16.030 1.00 39.59 218 ARG B C 1
ATOM 3142 O O . ARG B 1 238 ? 20.472 3.985 -16.506 1.00 39.42 218 ARG B O 1
ATOM 3144 N N . LEU B 1 239 ? 22.248 2.595 -16.713 1.00 38.03 219 LEU B N 1
ATOM 3145 C CA . LEU B 1 239 ? 21.913 2.122 -18.062 1.00 37.02 219 LEU B CA 1
ATOM 3146 C C . LEU B 1 239 ? 21.263 0.788 -18.001 1.00 36.10 219 LEU B C 1
ATOM 3147 O O . LEU B 1 239 ? 21.561 0.015 -17.123 1.00 35.57 219 LEU B O 1
ATOM 3152 N N . GLU B 1 240 ? 20.413 0.493 -18.979 1.00 35.67 220 GLU B N 1
ATOM 3153 C CA . GLU B 1 240 ? 19.637 -0.725 -18.969 1.00 35.86 220 GLU B CA 1
ATOM 3154 C C . GLU B 1 240 ? 19.274 -1.136 -20.376 1.00 34.61 220 GLU B C 1
ATOM 3155 O O . GLU B 1 240 ? 18.726 -0.333 -21.094 1.00 35.28 220 GLU B O 1
ATOM 3161 N N . ARG B 1 241 ? 19.582 -2.375 -20.774 1.00 33.56 221 ARG B N 1
ATOM 3162 C CA . ARG B 1 241 ? 19.139 -2.906 -22.066 1.00 31.78 221 ARG B CA 1
ATOM 3163 C C . ARG B 1 241 ? 17.719 -3.457 -21.975 1.00 32.22 221 ARG B C 1
ATOM 3164 O O . ARG B 1 241 ? 17.366 -4.142 -21.031 1.00 31.70 221 ARG B O 1
ATOM 3172 N N . LEU B 1 242 ? 16.896 -3.150 -22.965 1.00 32.15 222 LEU B N 1
ATOM 3173 C CA . LEU B 1 242 ? 15.523 -3.616 -22.957 1.00 31.52 222 LEU B CA 1
ATOM 3174 C C . LEU B 1 242 ? 15.275 -4.637 -24.036 1.00 31.26 222 LEU B C 1
ATOM 3175 O O . LEU B 1 242 ? 15.922 -4.612 -25.097 1.00 32.49 222 LEU B O 1
ATOM 3180 N N . GLN B 1 243 ? 14.347 -5.540 -23.757 1.00 30.29 223 GLN B N 1
ATOM 3181 C CA . GLN B 1 243 ? 13.876 -6.499 -24.746 1.00 30.42 223 GLN B CA 1
ATOM 3182 C C . GLN B 1 243 ? 13.264 -5.736 -25.918 1.00 31.04 223 GLN B C 1
ATOM 3183 O O . GLN B 1 243 ? 12.540 -4.777 -25.706 1.00 31.87 223 GLN B O 1
ATOM 3189 N N . PRO B 1 244 ? 13.552 -6.145 -27.156 1.00 31.96 224 PRO B N 1
ATOM 3190 C CA . PRO B 1 244 ? 13.028 -5.460 -28.341 1.00 33.02 224 PRO B CA 1
ATOM 3191 C C . PRO B 1 244 ? 11.532 -5.159 -28.289 1.00 35.24 224 PRO B C 1
ATOM 3192 O O . PRO B 1 244 ? 11.122 -4.021 -28.584 1.00 35.47 224 PRO B O 1
ATOM 3196 N N . GLY B 1 245 ? 10.746 -6.154 -27.886 1.00 36.13 225 GLY B N 1
ATOM 3197 C CA . GLY B 1 245 ? 9.278 -6.111 -27.914 1.00 38.53 225 GLY B CA 1
ATOM 3198 C C . GLY B 1 245 ? 8.821 -5.376 -26.696 1.00 39.86 225 GLY B C 1
ATOM 3199 O O . GLY B 1 245 ? 7.776 -5.646 -26.096 1.00 39.40 225 GLY B O 1
ATOM 3200 N N . SER B 1 246 ? 9.634 -4.372 -26.389 1.00 41.87 226 SER B N 1
ATOM 3201 C CA . SER B 1 246 ? 9.513 -3.503 -25.195 1.00 42.75 226 SER B CA 1
ATOM 3202 C C . SER B 1 246 ? 9.850 -4.417 -24.022 1.00 42.23 226 SER B C 1
ATOM 3203 O O . SER B 1 246 ? 9.285 -5.496 -23.933 1.00 42.82 226 SER B O 1
#

Solvent-accessible surface area: 18345 Å² total

Secondary structure (DSSP, 8-state):
-TTT-----GGGGTTHHHHHHHHHHHHHHHTT-SSTTEEEEEEEETTEEEEEEEEEEEEETTEEEEEEETTSHHHHHHHHS-EEEEEEEEGGGTEEEEEEEEEEEPPHHHHHHHHHHS-HHHHHHHHHS-TT-----SHHHHHHHHHHHHHHTT-SSPPPPTTEEEEEE--SEEEEEE--TTS--EEEEEETTEEEE--TT-/-GGG-----GGGGTT-HHHHHHHHHHHHHHTT-SSTTEEEEEEEETTEEEEEEEE--EEETTEEEEEEETTSHHHHHHHHS-EEEEEEEEGGGTEEEEEEEEEEEPPHHHHHHHHHHS-HHHHHHHHHS-SS--B--SHHHHHHHHHHHHHTTT-SSPPPPTTEEEEEE--SEEEEEE--TTS--EEEEEETTEEEE--TT-

Foldseek 3Di:
DPQQHDDDDDVCQVVHDQVNVVVVLVSLVVVPPPLSQKKWKWFADPRHIDIDIFGFDDADQQATKTKDFCLAPVNVRCVVPQKMKIKRCSVSRQKIKMAIAGKDFDDPVVFQVVLQVDDVVVNLVRQLPPRPDDDDDDVSSVVSSVVSCVVCVVPPRRDDPPGMGMMGGGRQKMKIWHDDVVQQIWIWIAHPNDIDTDGSVD/DPQQPDADDVVCQVVHDLVNVVVQLVSLVVVPPPLSQKKWKWFDDPNHIDIDIFGFDDGDQQATKGKDFCLDPVNVRCVVPQKMKIKRCSVSSQKIKMAIAGKDWDDPVVFVVVLQVDDPLVNLLRQLPDRPDDDDDPVSSVVSSVVSCVVCVPPPGDDDDPRIGMMGGGRQKMKIWHADPVQQIWIWIAHPNDIDTDGSVD

Nearest PDB structures (foldseek):
  2a2j-assembly1_B  TM=1.005E+00  e=1.512E-44  Mycobacterium tuberculosis
  6ylz-assembly1_AAA-2  TM=9.484E-01  e=3.056E-23  Escherichia coli K-12
  1jnw-assembly1_A-2  TM=9.375E-01  e=1.887E-23  Escherichia coli
  3hy8-assembly1_A-2  TM=9.483E-01  e=1.536E-21  Homo sapiens
  8qyt-assembly1_A-2  TM=9.148E-01  e=1.282E-21  Homo sapiens

Organism: Mycobacterium tuberculosis (strain ATCC 25618 / H37Rv) (NCBI:txid83332)

Radius of gyration: 21.76 Å; Cα contacts (8 Å, |Δi|>4): 827; chains: 2; bounding box: 49×78×42 Å

InterPro domains:
  IPR000659 Pyridoxamine 5'-phosphate oxidase [MF_01629] (21-224)
  IPR000659 Pyridoxamine 5'-phosphate oxidase [PIRSF000190] (13-217)
  IPR000659 Pyridoxamine 5'-phosphate oxidase [PTHR10851] (16-214)
  IPR000659 Pyridoxamine 5'-phosphate oxidase [TIGR00558] (42-215)
  IPR011576 Pyridoxamine 5'-phosphate oxidase, N-terminal [PF01243] (50-172)
  IPR012349 FMN-binding split barrel [G3DSA:2.30.110.10] (24-224)
  IPR019576 Pyridoxine 5'-phosphate oxidase, dimerisation, C-terminal [PF10590] (188-224)
  IPR019740 Pyridoxamine 5'-phosphate oxidase, conserved site [PS01064] (198-211)

GO terms:
  GO:0042823 pyridoxal 5'-phosphate biosynthetic process (P, IDA)
  GO:0016899 oxidoreductase activity, acting on the CH-OH group of donors, oxygen as acceptor (F, IDA)
  GO:0042803 protein homodimerization activity (F, IDA)
  GO:0010181 FMN binding (F, IDA)

CATH classification: 2.30.110.10

B-factor: mean 36.3, std 6.61, range [21.43, 70.61]

Sequence (404 aa):
PEKDGGDLDFDWLDDGWLTLLRRWLNDAQRAGVSEPNAMVLATVADGKPVTRSVLCKILDESGVAFFTSYTSAKGEQLAVTPYASATFPWYQLGRQAHVQGPVSKVSTEEIFTYWSMRPRGAQLGAWASQQSRPVGSRAQLDNQLAEVTRRFADQDQIPVPPGWGGYRIAPEIVEFWQGRENRMHNRIRVANGRLERLQPGSPEKDGGDLDFDWLDDGWLTLLRRWLNDAQRAGVSEPNAMVLATVADGKPVTRSVLCKILDESGVAFFTSYTSAKGEQLAVTPYASATFPWYQLGRQAHVQGPVSKVSTEEIFTYWSMRPRGAQLGAWASQQSRPVGSRAQLDNQLAEVTRRFADQDQIPVPPGWGGYRIAPEIVEFWQGRENRMHNRIRVANGRLERLQPGS